Protein AF-A0A7C6HCV7-F1 (afdb_monomer)

Sequence (544 aa):
MNAEKPVILLINGPNLNMLGKRSRAHYGSFTLEQVQSAFKTKADALGVEARFFQSNDEGRIVTAIQDAMGYAQGIVINAGAHTHYSYAILDAIELCGLPVMEVHISNIHRREAFRNISVIQPACVGQIYGLGLDSYLVGLEKLCREHILNKNDASNDKDMTETLRTSGLGELRDQITSVDAELMQIFNRRMDLAEQIAHLKIASRSAVYDAGREAEVSELAMQRAGKEMATRVDSMMKTMMRISRERQYDILMNSDTQWALGRALAKAERNLDFVEKVAYAGTVGSYSEQAASKLFPDKTLMPALSFSAACDMLVRKEAHVAVLPVENTIAGTVDNVYELLQKHHLYIVSATSIAVDHKLAVVPGTQLSDIKKVTSHPQGLSQCSELIIEKGWQALVSENTAFSAREVAESNDRAMAAISSEEAANDNGLEVLPIQICNADGNRTRFIVVCTDLVITPDADRISTLMHLPHRSGALVSALQVFADRGLNLSAISSRPIPHTPGEYAFFLDFMCPSMGTEALLALYQLSSEMPLVKVLGWYVDKP

Mean predicted aligned error: 15.95 Å

Foldseek 3Di:
DPDAAAEEEEEEEAPLQCQCPDDPDFAHNDHPVRLVVVLQVLCVVLRHHYDYYYDHDPVVLLVVLQVCLVGHQEYEYANDPCQLPPVSNLVSLQPSPHAYEYFEQQDQCVDDPSSNDGPNQVSHPYYFYHNRSVRSSVRSVCCCVPGNPPDPPCPVCVVPVVVPVVCDVVNVVVVVVVVVVVVVVVLVVVLVVLQVVLVVCLVVVHALDDPVVLVVVLVVQLVVVDDVCSVVSSVVSVVSSLVSSLSSLLVVVVVCPPPPQVVQLVPAAADDPVFAEEEEEDDPQDPRVVQVCVVCVPHHYHYAPHLLRQLVCQLVVVGAKYKAWAAKPPPGGPVVNVVSCVVSVKAFAEKEKDFDQWWKWAAPPQDPVLAAEEEAAPVLCVQLVVVCVVNVHHYDHDPHQLVRLQVRLVVVRSRYIGGHDPSSRVVSVTDTDPDRRGPDPDIMIMMTMMHNGAYFHQAFWKWKKKFKFFQDPCGVVSLVVLCVVLVWAWDDWDWDDDPPDPRIIIIITMTTGGTPHPSVSSSQSSRCSPGPDMDTRHGYYHDD

Radius of gyration: 35.18 Å; Cα contacts (8 Å, |Δi|>4): 998; chains: 1; bounding box: 81×76×81 Å

Solvent-accessible surface area (backbone atoms only — not comparable to full-atom values): 28870 Å² total; per-residue (Å²): 130,85,78,80,56,56,28,34,37,38,39,35,24,40,69,44,84,48,41,63,76,65,76,85,83,73,58,65,95,50,36,47,68,53,48,51,51,53,43,38,54,52,26,55,75,69,60,32,40,66,46,81,46,75,41,74,48,67,69,61,50,32,49,52,44,52,57,35,59,80,68,38,61,30,35,40,36,27,44,52,71,44,33,46,69,36,60,66,49,23,53,31,43,60,70,37,76,50,58,28,28,36,30,31,47,45,50,45,77,80,49,63,79,74,49,55,45,60,65,34,54,87,55,28,82,42,77,30,60,44,53,40,71,51,12,55,48,53,35,48,51,49,47,36,62,78,73,64,62,77,77,84,75,67,81,83,52,42,77,58,58,53,48,55,65,71,35,44,76,63,50,55,49,51,50,48,52,53,51,48,54,53,48,49,54,54,49,51,56,48,46,57,51,31,48,53,48,32,56,53,26,63,76,68,73,50,77,86,79,51,74,66,62,53,49,54,54,30,52,56,48,22,68,73,55,37,89,88,39,19,71,60,44,34,54,50,43,54,50,54,51,50,56,38,45,51,58,21,42,63,59,45,58,81,70,47,88,76,47,64,67,60,53,51,65,71,68,32,42,56,70,70,85,84,58,54,28,36,22,16,40,41,54,82,49,23,72,35,44,52,49,42,40,74,78,39,73,92,43,50,75,39,73,16,97,33,67,66,49,19,53,48,33,43,78,70,62,74,22,53,33,25,30,44,66,46,35,27,76,82,81,43,70,40,68,70,47,63,55,47,33,63,76,69,57,36,18,35,50,33,30,38,61,43,75,60,60,56,29,46,22,26,44,71,92,54,54,82,86,50,50,48,31,38,27,10,17,66,66,55,46,64,44,23,38,63,54,37,60,75,70,65,39,45,80,42,82,37,94,34,32,30,56,19,23,44,52,37,48,76,64,66,42,50,41,35,29,8,41,16,40,62,62,16,19,51,78,45,67,31,37,71,54,100,56,91,41,54,71,60,84,86,37,33,37,35,32,36,30,33,28,76,60,62,34,43,34,82,76,10,34,34,35,35,34,40,33,41,42,64,74,52,91,61,45,66,59,57,59,52,43,51,35,56,81,57,71,41,50,72,78,46,78,49,79,42,81,43,84,99,40,90,62,38,33,37,34,42,39,31,32,49,48,52,52,89,37,65,60,57,52,50,38,50,52,46,46,52,70,75,36,92,40,60,42,80,36,25,36,14,30,77,44,124

pLDDT: mean 89.01, std 11.81, range [35.75, 98.5]

Nearest PDB structures (foldseek):
  3n76-assembly1_A  TM=9.586E-01  e=1.469E-14  Mycobacterium tuberculosis
  3n8k-assembly2_M  TM=9.330E-01  e=7.735E-15  Mycobacterium tuberculosis
  4kij-assembly1_A  TM=9.552E-01  e=9.502E-14  Mycobacterium tuberculosis
  6hsq-assembly1_D  TM=9.272E-01  e=7.525E-14  Psychromonas ingrahamii 37
  6sme-assembly1_B  TM=9.369E-01  e=2.028E-13  Cutibacterium acnes

Secondary structure (DSSP, 8-state):
-PPPPPEEEEEE-TTGGGTTSS-TTSS-S--HHHHHHHHHHHHHHHT-EEEEEE-S-HHHHHHHHHHHTTT-SEEEEE-GGGGGT-HHHHHHHHHH-S-EEEEESS-GGGS-GGGS--SSGGGSSEEEESSTTHHHHHHHHHHIIIIIS-SS-TTSSHHHHTHHHHS-HHHHHHHHHHHHHHHHHHHHHHHHHHHHHHHHHHHHT--S--HHHHHHHHHHHHHHH-TTTHHHHHHHHHHHHHHHHHHHHHHHHHH-TT-HHHHHHHH-B---TT--EEEEES-TTSHHHHHHHHH-TTSEEEEESSHHHHHHHHHTTS-SEEEEEEEETTTEE-HHHHHHHHHTT-EEEEEEEEE---EEEESTT--GGG--EEEE-HHHHHHTHHHHHHHTPEEEE-S-HHHHHHHHHHHT-TTEEEEE-HHHHHHTTPEEES----SSS--EEEEEEEESS-B--TT--EEEEEEEEESSTTHHHHHHHHHHTTTPEEEEEEEEEPTT-TTEEEEEEEEE--TT-HHHHHHHHHHHHHSSEEEEEEEEEEE-

Structure (mmCIF, N/CA/C/O backbone):
data_AF-A0A7C6HCV7-F1
#
_entry.id   AF-A0A7C6HCV7-F1
#
loop_
_atom_site.group_PDB
_atom_site.id
_atom_site.type_symbol
_atom_site.label_atom_id
_atom_site.label_alt_id
_atom_site.label_comp_id
_atom_site.label_asym_id
_atom_site.label_entity_id
_atom_site.label_seq_id
_atom_site.pdbx_PDB_ins_code
_atom_site.Cartn_x
_atom_site.Cartn_y
_atom_site.Cartn_z
_atom_site.occupancy
_atom_site.B_iso_or_equiv
_atom_site.auth_seq_id
_atom_site.auth_comp_id
_atom_site.auth_asym_id
_atom_site.auth_atom_id
_atom_site.pdbx_PDB_model_num
ATOM 1 N N . MET A 1 1 ? 45.053 48.724 -34.094 1.00 38.91 1 MET A N 1
ATOM 2 C CA . MET A 1 1 ? 44.298 48.772 -32.826 1.00 38.91 1 MET A CA 1
ATOM 3 C C . MET A 1 1 ? 44.446 47.406 -32.182 1.00 38.91 1 MET A C 1
ATOM 5 O O . MET A 1 1 ? 44.062 46.435 -32.819 1.00 38.91 1 MET A O 1
ATOM 9 N N . ASN A 1 2 ? 45.095 47.307 -31.017 1.00 44.66 2 ASN A N 1
ATOM 10 C CA . ASN A 1 2 ? 45.117 46.053 -30.258 1.00 44.66 2 ASN A CA 1
ATOM 11 C C . ASN A 1 2 ? 43.676 45.749 -29.843 1.00 44.66 2 ASN A C 1
ATOM 13 O O . ASN A 1 2 ? 43.051 46.600 -29.217 1.00 44.66 2 ASN A O 1
ATOM 17 N N . ALA A 1 3 ? 43.140 44.592 -30.227 1.00 56.12 3 ALA A N 1
ATOM 18 C CA . ALA A 1 3 ? 41.871 44.130 -29.679 1.00 56.12 3 ALA A CA 1
ATOM 19 C C . ALA A 1 3 ? 42.049 43.949 -28.163 1.00 56.12 3 ALA A C 1
ATOM 21 O O . ALA A 1 3 ? 43.007 43.299 -27.737 1.00 56.12 3 ALA A O 1
ATOM 22 N N . GLU A 1 4 ? 41.185 44.567 -27.357 1.00 74.94 4 GLU A N 1
ATOM 23 C CA . GLU A 1 4 ? 41.188 44.354 -25.908 1.00 74.94 4 GLU A CA 1
ATOM 24 C C . GLU A 1 4 ? 40.905 42.877 -25.613 1.00 74.94 4 GLU A C 1
ATOM 26 O O . GLU A 1 4 ? 40.003 42.272 -26.199 1.00 74.94 4 GLU A O 1
ATOM 31 N N . LYS A 1 5 ? 41.727 42.278 -24.744 1.00 86.44 5 LYS A N 1
ATOM 32 C CA . LYS A 1 5 ? 41.566 40.880 -24.339 1.00 86.44 5 LYS A CA 1
ATOM 33 C C . LYS A 1 5 ? 40.304 40.751 -23.476 1.00 86.44 5 LYS A C 1
ATOM 35 O O . LYS A 1 5 ? 40.124 41.585 -22.590 1.00 86.44 5 LYS A O 1
ATOM 40 N N . PRO A 1 6 ? 39.478 39.705 -23.660 1.00 92.94 6 PRO A N 1
ATOM 41 C CA . PRO A 1 6 ? 38.383 39.426 -22.739 1.00 92.94 6 PRO A CA 1
ATOM 42 C C . PRO A 1 6 ? 38.916 39.244 -21.316 1.00 92.94 6 PRO A C 1
ATOM 44 O O . PRO A 1 6 ? 39.927 38.571 -21.116 1.00 92.94 6 PRO A O 1
ATOM 47 N N . VAL A 1 7 ? 38.247 39.834 -20.337 1.00 96.94 7 VAL A N 1
ATOM 48 C CA . VAL A 1 7 ? 38.601 39.796 -18.922 1.00 96.94 7 VAL A CA 1
ATOM 49 C C . VAL A 1 7 ? 37.817 38.687 -18.223 1.00 96.94 7 VAL A C 1
ATOM 51 O O . VAL A 1 7 ? 36.588 38.652 -18.278 1.00 96.94 7 VAL A O 1
ATOM 54 N N . ILE A 1 8 ? 38.521 37.810 -17.510 1.00 98.00 8 ILE A N 1
ATOM 55 C CA . ILE A 1 8 ? 37.950 36.773 -16.648 1.00 98.00 8 ILE A CA 1
ATOM 56 C C . ILE A 1 8 ? 38.256 37.102 -15.194 1.00 98.00 8 ILE A C 1
ATOM 58 O O . ILE A 1 8 ? 39.418 37.268 -14.809 1.00 98.00 8 ILE A O 1
ATOM 62 N N . LEU A 1 9 ? 37.211 37.172 -14.374 1.00 98.38 9 LEU A N 1
ATOM 63 C CA . LEU A 1 9 ? 37.346 37.395 -12.941 1.00 98.38 9 LEU A CA 1
ATOM 64 C C . LEU A 1 9 ? 37.432 36.056 -12.203 1.00 98.38 9 LEU A C 1
ATOM 66 O O . LEU A 1 9 ? 36.518 35.240 -12.272 1.00 98.38 9 LEU A O 1
ATOM 70 N N . LEU A 1 10 ? 38.506 35.845 -11.447 1.00 98.31 10 LEU A N 1
ATOM 71 C CA . LEU A 1 10 ? 38.625 34.752 -10.491 1.00 98.31 10 LEU A CA 1
ATOM 72 C C . LEU A 1 10 ? 38.247 35.236 -9.086 1.00 98.31 10 LEU A C 1
ATOM 74 O O . LEU A 1 10 ? 38.966 36.043 -8.490 1.00 98.31 10 LEU A O 1
ATOM 78 N N . ILE A 1 11 ? 37.164 34.688 -8.537 1.00 98.38 11 ILE A N 1
ATOM 79 C CA . ILE A 1 11 ? 36.660 34.972 -7.190 1.00 98.38 11 ILE A CA 1
ATOM 80 C C . ILE A 1 11 ? 37.021 33.829 -6.238 1.00 98.38 11 ILE A C 1
ATOM 82 O O . ILE A 1 11 ? 36.700 32.666 -6.481 1.00 98.38 11 ILE A O 1
ATOM 86 N N . ASN A 1 12 ? 37.646 34.170 -5.111 1.00 97.69 12 ASN A N 1
ATOM 87 C CA . ASN A 1 12 ? 37.938 33.246 -4.019 1.00 97.69 12 ASN A CA 1
ATOM 88 C C . ASN A 1 12 ? 37.238 33.694 -2.728 1.00 97.69 12 ASN A C 1
ATOM 90 O O . ASN A 1 12 ? 37.494 34.777 -2.202 1.00 97.69 12 ASN A O 1
ATOM 94 N N . GLY A 1 13 ? 36.365 32.838 -2.211 1.00 95.50 13 GLY A N 1
ATOM 95 C CA . GLY A 1 13 ? 35.609 33.050 -0.989 1.00 95.50 13 GLY A CA 1
ATOM 96 C C . GLY A 1 13 ? 36.402 32.793 0.301 1.00 95.50 13 GLY A C 1
ATOM 97 O O . GLY A 1 13 ? 37.644 32.806 0.307 1.00 95.50 13 GLY A O 1
ATOM 98 N N . PRO A 1 14 ? 35.695 32.549 1.419 1.00 93.06 14 PRO A N 1
ATOM 99 C CA . PRO A 1 14 ? 36.297 32.552 2.737 1.00 93.06 14 PRO A CA 1
ATOM 100 C C . PRO A 1 14 ? 37.389 31.515 2.938 1.00 93.06 14 PRO A C 1
ATOM 102 O O . PRO A 1 14 ? 37.282 30.365 2.509 1.00 93.06 14 PRO A O 1
ATOM 105 N N . ASN A 1 15 ? 38.409 31.918 3.690 1.00 90.69 15 ASN A N 1
ATOM 106 C CA . ASN A 1 15 ? 39.569 31.135 4.106 1.00 90.69 15 ASN A CA 1
ATOM 107 C C . ASN A 1 15 ? 40.501 30.679 2.972 1.00 90.69 15 ASN A C 1
ATOM 109 O O . ASN A 1 15 ? 41.544 30.089 3.259 1.00 90.69 15 ASN A O 1
ATOM 113 N N . LEU A 1 16 ? 40.210 30.989 1.704 1.00 91.19 16 LEU A N 1
ATOM 114 C CA . LEU A 1 16 ? 41.114 30.672 0.592 1.00 91.19 16 LEU A CA 1
ATOM 115 C C . LEU A 1 16 ? 42.378 31.548 0.590 1.00 91.19 16 LEU A C 1
ATOM 117 O O . LEU A 1 16 ? 43.419 31.117 0.107 1.00 91.19 16 LEU A O 1
ATOM 121 N N . ASN A 1 17 ? 42.355 32.721 1.228 1.00 89.75 17 ASN A N 1
ATOM 122 C CA . ASN A 1 17 ? 43.565 33.503 1.523 1.00 89.75 17 ASN A CA 1
ATOM 123 C C . ASN A 1 17 ? 44.520 32.819 2.518 1.00 89.75 17 ASN A C 1
ATOM 125 O O . ASN A 1 17 ? 45.664 33.244 2.666 1.00 89.75 17 ASN A O 1
ATOM 129 N N . MET A 1 18 ? 44.058 31.784 3.224 1.00 88.69 18 MET A N 1
ATOM 130 C CA . MET A 1 18 ? 44.848 31.047 4.214 1.00 88.69 18 MET A CA 1
ATOM 131 C C . MET A 1 18 ? 45.455 29.750 3.655 1.00 88.69 18 MET A C 1
ATOM 133 O O . MET A 1 18 ? 46.061 28.986 4.414 1.00 88.69 18 MET A O 1
ATOM 137 N N . LEU A 1 19 ? 45.323 29.497 2.345 1.00 84.81 19 LEU A N 1
ATOM 138 C CA . LEU A 1 19 ? 45.982 28.378 1.666 1.00 84.81 19 LEU A CA 1
ATOM 139 C C . LEU A 1 19 ? 47.500 28.405 1.928 1.00 84.81 19 LEU A C 1
ATOM 141 O O . LEU A 1 19 ? 48.142 29.453 1.869 1.00 84.81 19 LEU A O 1
ATOM 145 N N . GLY A 1 20 ? 48.066 27.249 2.287 1.00 71.62 20 GLY A N 1
ATOM 146 C CA . GLY A 1 20 ? 49.478 27.100 2.657 1.00 71.62 20 GLY A CA 1
ATOM 147 C C . GLY A 1 20 ? 49.844 27.433 4.116 1.00 71.62 20 GLY A C 1
ATOM 148 O O . GLY A 1 20 ? 50.988 27.199 4.499 1.00 71.62 20 GLY A O 1
ATOM 149 N N . LYS A 1 21 ? 48.915 27.930 4.957 1.00 67.19 21 LYS A N 1
ATOM 150 C CA . LYS A 1 21 ? 49.206 28.369 6.347 1.00 67.19 21 LYS A CA 1
ATOM 151 C C . LYS A 1 21 ? 48.644 27.479 7.480 1.00 67.19 21 LYS A C 1
ATOM 153 O O . LYS A 1 21 ? 48.952 27.741 8.642 1.00 67.19 21 LYS A O 1
ATOM 158 N N . ARG A 1 22 ? 47.852 26.427 7.205 1.00 54.53 22 ARG A N 1
ATOM 159 C CA . ARG A 1 22 ? 47.330 25.448 8.204 1.00 54.53 22 ARG A CA 1
ATOM 160 C C . ARG A 1 22 ? 47.338 23.996 7.672 1.00 54.53 22 ARG A C 1
ATOM 162 O O . ARG A 1 22 ? 47.584 23.785 6.493 1.00 54.53 22 ARG A O 1
ATOM 169 N N . SER A 1 23 ? 47.160 23.013 8.571 1.00 45.78 23 SER A N 1
ATOM 170 C CA . SER A 1 23 ? 47.582 21.598 8.450 1.00 45.78 23 SER A CA 1
ATOM 171 C C . SER A 1 23 ? 47.201 20.836 7.159 1.00 45.78 23 SER A C 1
ATOM 173 O O . SER A 1 23 ? 46.149 21.024 6.553 1.00 45.78 23 SER A O 1
ATOM 175 N N . ARG A 1 24 ? 48.104 19.915 6.787 1.00 52.31 24 ARG A N 1
ATOM 176 C CA . ARG A 1 24 ? 48.305 19.247 5.482 1.00 52.31 24 ARG A CA 1
ATOM 177 C C . ARG A 1 24 ? 47.229 18.241 5.012 1.00 52.31 24 ARG A C 1
ATOM 179 O O . ARG A 1 24 ? 47.491 17.518 4.059 1.00 52.31 24 ARG A O 1
ATOM 186 N N . ALA A 1 25 ? 46.059 18.137 5.647 1.00 53.94 25 ALA A N 1
ATOM 187 C CA . ALA A 1 25 ? 45.162 16.994 5.401 1.00 53.94 25 ALA A CA 1
ATOM 188 C C . ALA A 1 25 ? 44.172 17.153 4.222 1.00 53.94 25 ALA A C 1
ATOM 190 O O . ALA A 1 25 ? 43.810 16.147 3.619 1.00 53.94 25 ALA A O 1
ATOM 191 N N . HIS A 1 26 ? 43.733 18.372 3.867 1.00 51.62 26 HIS A N 1
ATOM 192 C CA . HIS A 1 26 ? 42.618 18.547 2.904 1.00 51.62 26 HIS A CA 1
ATOM 193 C C . HIS A 1 26 ? 42.785 19.644 1.841 1.00 51.62 26 HIS A C 1
ATOM 195 O O . HIS A 1 26 ? 42.076 19.624 0.837 1.00 51.62 26 HIS A O 1
ATOM 201 N N . TYR A 1 27 ? 43.716 20.579 2.023 1.00 54.12 27 TYR A N 1
ATOM 202 C CA . TYR A 1 27 ? 44.013 21.645 1.065 1.00 54.12 27 TYR A CA 1
ATOM 203 C C . TYR A 1 27 ? 45.497 21.519 0.726 1.00 54.12 27 TYR A C 1
ATOM 205 O O . TYR A 1 27 ? 46.313 21.466 1.643 1.00 54.12 27 TYR A O 1
ATOM 213 N N . GLY A 1 28 ? 45.828 21.342 -0.556 1.00 55.41 28 GLY A N 1
ATOM 214 C CA . GLY A 1 28 ? 47.173 20.981 -1.023 1.00 55.41 28 GLY A CA 1
ATOM 215 C C . GLY A 1 28 ? 48.295 21.925 -0.563 1.00 55.41 28 GLY A C 1
ATOM 216 O O . GLY A 1 28 ? 48.071 22.943 0.083 1.00 55.41 28 GLY A O 1
ATOM 217 N N . SER A 1 29 ? 49.540 21.605 -0.918 1.00 67.88 29 SER A N 1
ATOM 218 C CA . SER A 1 29 ? 50.745 22.332 -0.481 1.00 67.88 29 SER A CA 1
ATOM 219 C C . SER A 1 29 ? 50.942 23.716 -1.117 1.00 67.88 29 SER A C 1
ATOM 221 O O . SER A 1 29 ? 52.057 24.232 -1.078 1.00 67.88 29 SER A O 1
ATOM 223 N N . PHE A 1 30 ? 49.908 24.291 -1.735 1.00 79.31 30 PHE A N 1
ATOM 224 C CA . PHE A 1 30 ? 50.006 25.515 -2.523 1.00 79.31 30 PHE A CA 1
ATOM 225 C C . PHE A 1 30 ? 49.313 26.713 -1.861 1.00 79.31 30 PHE A C 1
ATOM 227 O O . PHE A 1 30 ? 48.366 26.548 -1.091 1.00 79.31 30 PHE A O 1
ATOM 234 N N . THR A 1 31 ? 49.794 27.921 -2.154 1.00 88.75 31 THR A N 1
ATOM 235 C CA . THR A 1 31 ? 49.240 29.189 -1.651 1.00 88.75 31 THR A CA 1
ATOM 236 C C . THR A 1 31 ? 48.261 29.815 -2.645 1.00 88.75 31 THR A C 1
ATOM 238 O O . THR A 1 31 ? 48.206 29.428 -3.816 1.00 88.75 31 THR A O 1
ATOM 241 N N . LEU A 1 32 ? 47.486 30.810 -2.201 1.00 91.12 32 LEU A N 1
ATOM 242 C CA . LEU A 1 32 ? 46.588 31.549 -3.092 1.00 91.12 32 LEU A CA 1
ATOM 243 C C . LEU A 1 32 ? 47.365 32.278 -4.199 1.00 91.12 32 LEU A C 1
ATOM 245 O O . LEU A 1 32 ? 46.918 32.312 -5.342 1.00 91.12 32 LEU A O 1
ATOM 249 N N . GLU A 1 33 ? 48.552 32.797 -3.890 1.00 91.69 33 GLU A N 1
ATOM 250 C CA . GLU A 1 33 ? 49.430 33.448 -4.866 1.00 91.69 33 GLU A CA 1
ATOM 251 C C . GLU A 1 33 ? 49.876 32.467 -5.959 1.00 91.69 33 GLU A C 1
ATOM 253 O O . GLU A 1 33 ? 49.948 32.836 -7.131 1.00 91.69 33 GLU A O 1
ATOM 258 N N . GLN A 1 34 ? 50.115 31.197 -5.609 1.00 90.00 34 GLN A N 1
ATOM 259 C CA . GLN A 1 34 ? 50.435 30.155 -6.589 1.00 90.00 34 GLN A CA 1
ATOM 260 C C . GLN A 1 34 ? 49.234 29.814 -7.478 1.00 90.00 34 GLN A C 1
ATOM 262 O O . GLN A 1 34 ? 49.411 29.649 -8.685 1.00 90.00 34 GLN A O 1
ATOM 267 N N . VAL A 1 35 ? 48.014 29.781 -6.925 1.00 93.25 35 VAL A N 1
ATOM 268 C CA . VAL A 1 35 ? 46.782 29.637 -7.725 1.00 93.25 35 VAL A CA 1
ATOM 269 C C . VAL A 1 35 ? 46.643 30.804 -8.700 1.00 93.25 35 VAL A C 1
ATOM 271 O O . VAL A 1 35 ? 46.456 30.578 -9.891 1.00 93.25 35 VAL A O 1
ATOM 274 N N . GLN A 1 36 ? 46.784 32.045 -8.228 1.00 95.44 36 GLN A N 1
ATOM 275 C CA . GLN A 1 36 ? 46.671 33.241 -9.068 1.00 95.44 36 GLN A CA 1
ATOM 276 C C . GLN A 1 36 ? 47.752 33.284 -10.156 1.00 95.44 36 GLN A C 1
ATOM 278 O O . GLN A 1 36 ? 47.457 33.618 -11.301 1.00 95.44 36 GLN A O 1
ATOM 283 N N . SER A 1 37 ? 48.990 32.897 -9.835 1.00 93.88 37 SER A N 1
ATOM 284 C CA . SER A 1 37 ? 50.092 32.829 -10.800 1.00 93.88 37 SER A CA 1
ATOM 285 C C . SER A 1 37 ? 49.846 31.779 -11.890 1.00 93.88 37 SER A C 1
ATOM 287 O O . SER A 1 37 ? 49.995 32.078 -13.079 1.00 93.88 37 SER A O 1
ATOM 289 N N . ALA A 1 38 ? 49.404 30.575 -11.513 1.00 93.06 38 ALA A N 1
ATOM 290 C CA . ALA A 1 38 ? 49.077 29.518 -12.466 1.00 93.06 38 ALA A CA 1
ATOM 291 C C . ALA A 1 38 ? 47.857 29.884 -13.328 1.00 93.06 38 AL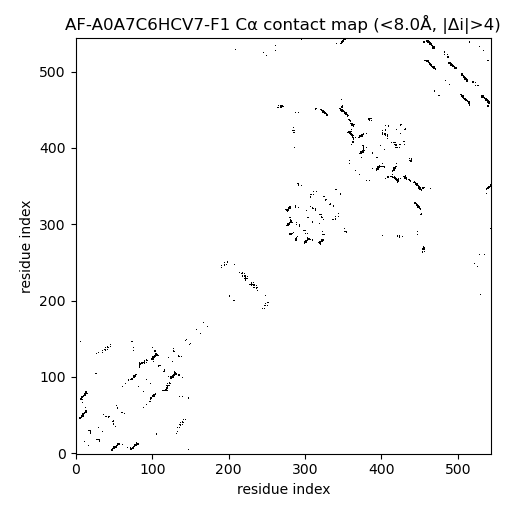A A C 1
ATOM 293 O O . ALA A 1 38 ? 47.886 29.715 -14.548 1.00 93.06 38 ALA A O 1
ATOM 294 N N . PHE A 1 39 ? 46.818 30.457 -12.714 1.00 96.81 39 PHE A N 1
ATOM 295 C CA . PHE A 1 39 ? 45.625 30.935 -13.410 1.00 96.81 39 PHE A CA 1
ATOM 296 C C . PHE A 1 39 ? 45.967 32.037 -14.412 1.00 96.81 39 PHE A C 1
ATOM 298 O O . PHE A 1 39 ? 45.533 31.971 -15.557 1.00 96.81 39 PHE A O 1
ATOM 305 N N . LYS A 1 40 ? 46.804 33.008 -14.021 1.00 96.00 40 LYS A N 1
ATOM 306 C CA . LYS A 1 40 ? 47.288 34.064 -14.918 1.00 96.00 40 LYS A CA 1
ATOM 307 C C . LYS A 1 40 ? 48.066 33.488 -16.099 1.00 96.00 40 LYS A C 1
ATOM 309 O O . LYS A 1 40 ? 47.790 33.847 -17.234 1.00 96.00 40 LYS A O 1
ATOM 314 N N . THR A 1 41 ? 48.978 32.551 -15.843 1.00 93.25 41 THR A N 1
ATOM 315 C CA . THR A 1 41 ? 49.766 31.891 -16.898 1.00 93.25 41 THR A CA 1
ATOM 316 C C . THR A 1 41 ? 48.859 31.180 -17.906 1.00 93.25 41 THR A C 1
ATOM 318 O O . THR A 1 41 ? 49.059 31.288 -19.115 1.00 93.25 41 THR A O 1
ATOM 321 N N . LYS A 1 42 ? 47.824 30.481 -17.422 1.00 93.81 42 LYS A N 1
ATOM 322 C CA . LYS A 1 42 ? 46.838 29.813 -18.279 1.00 93.81 42 LYS A CA 1
ATOM 323 C C . LYS A 1 42 ? 45.949 30.814 -19.027 1.00 93.81 42 LYS A C 1
ATOM 325 O O . LYS A 1 42 ? 45.690 30.602 -20.205 1.00 93.81 42 LYS A O 1
ATOM 330 N N . ALA A 1 43 ? 45.527 31.901 -18.383 1.00 94.06 43 ALA A N 1
ATOM 331 C CA . ALA A 1 43 ? 44.767 32.988 -19.001 1.00 94.06 43 ALA A CA 1
ATOM 332 C C . ALA A 1 43 ? 45.550 33.653 -20.143 1.00 94.06 43 ALA A C 1
ATOM 334 O O . ALA A 1 43 ? 45.027 33.788 -21.248 1.00 94.06 43 ALA A O 1
ATOM 335 N N . ASP A 1 44 ? 46.830 33.960 -19.912 1.00 92.25 44 ASP A N 1
ATOM 336 C CA . ASP A 1 44 ? 47.725 34.525 -20.922 1.00 92.25 44 ASP A CA 1
ATOM 337 C C . ASP A 1 44 ? 47.893 33.576 -22.117 1.00 92.25 44 ASP A C 1
ATOM 339 O O . ASP A 1 44 ? 47.811 34.021 -23.263 1.00 92.25 44 ASP A O 1
ATOM 343 N N . ALA A 1 45 ? 48.047 32.270 -21.863 1.00 90.25 45 ALA A N 1
ATOM 344 C CA . ALA A 1 45 ? 48.116 31.244 -22.907 1.00 90.25 45 ALA A CA 1
ATOM 345 C C . ALA A 1 45 ? 46.807 31.101 -23.708 1.00 90.25 45 ALA A C 1
ATOM 347 O O . ALA A 1 45 ? 46.846 30.735 -24.879 1.00 90.25 45 ALA A O 1
ATOM 348 N N . LEU A 1 46 ? 45.659 31.398 -23.091 1.00 90.38 46 LEU A N 1
ATOM 349 C CA . LEU A 1 46 ? 44.341 31.408 -23.735 1.00 90.38 46 LEU A CA 1
ATOM 350 C C . LEU A 1 46 ? 44.004 32.764 -24.384 1.00 90.38 46 LEU A C 1
ATOM 352 O O . LEU A 1 46 ? 42.971 32.889 -25.027 1.00 90.38 46 LEU A O 1
ATOM 356 N N . GLY A 1 47 ? 44.849 33.787 -24.239 1.00 91.75 47 GLY A N 1
ATOM 357 C CA . GLY A 1 47 ? 44.605 35.109 -24.821 1.00 91.75 47 GLY A CA 1
ATOM 358 C C . GLY A 1 47 ? 43.580 35.973 -24.073 1.00 91.75 47 GLY A C 1
ATOM 359 O O . GLY A 1 47 ? 43.099 36.949 -24.643 1.00 91.75 47 GLY A O 1
ATOM 360 N N . VAL A 1 48 ? 43.281 35.666 -22.807 1.00 93.81 48 VAL A N 1
ATOM 361 C CA . VAL A 1 48 ? 42.371 36.441 -21.938 1.00 93.81 48 VAL A CA 1
ATOM 362 C C . VAL A 1 48 ? 43.134 37.151 -20.813 1.00 93.81 48 VAL A C 1
ATOM 364 O O . VAL A 1 48 ? 44.226 36.736 -20.430 1.00 93.81 48 VAL A O 1
ATOM 367 N N . GLU A 1 49 ? 42.583 38.239 -20.277 1.00 96.50 49 GLU A N 1
ATOM 368 C CA . GLU A 1 49 ? 43.099 38.921 -19.084 1.00 96.50 49 GLU A CA 1
ATOM 369 C C . GLU A 1 49 ? 42.486 38.295 -17.823 1.00 96.50 49 GLU A C 1
ATOM 371 O O . GLU A 1 49 ? 41.272 38.152 -17.728 1.00 96.50 49 GLU A O 1
ATOM 376 N N . ALA A 1 50 ? 43.304 37.949 -16.827 1.00 96.56 50 ALA A N 1
ATOM 377 C CA . ALA A 1 50 ? 42.812 37.487 -15.529 1.00 96.56 50 ALA A CA 1
ATOM 378 C C . ALA A 1 50 ? 42.794 38.622 -14.498 1.00 96.56 50 ALA A C 1
ATOM 380 O O . ALA A 1 50 ? 43.818 39.270 -14.262 1.00 96.56 50 ALA A O 1
ATOM 381 N N . ARG A 1 51 ? 41.658 38.796 -13.816 1.00 97.62 51 ARG A N 1
ATOM 382 C CA . ARG A 1 51 ? 41.529 39.622 -12.608 1.00 97.62 51 ARG A CA 1
ATOM 383 C C . ARG A 1 51 ? 41.210 38.753 -11.406 1.00 97.62 51 ARG A C 1
ATOM 385 O O . ARG A 1 51 ? 40.592 37.703 -11.537 1.00 97.62 51 ARG A O 1
ATOM 392 N N . PHE A 1 52 ? 41.634 39.192 -10.228 1.00 97.94 52 PHE A N 1
ATOM 393 C CA . PHE A 1 52 ? 41.543 38.397 -9.010 1.00 97.94 52 PHE A CA 1
ATOM 394 C C . PHE A 1 52 ? 40.797 39.154 -7.925 1.00 97.94 52 PHE A C 1
ATOM 396 O O . PHE A 1 52 ? 41.112 40.307 -7.639 1.00 97.94 52 PHE A O 1
ATOM 403 N N . PHE A 1 53 ? 39.861 38.470 -7.280 1.00 98.00 53 PHE A N 1
ATOM 404 C CA . PHE A 1 53 ? 39.159 38.961 -6.109 1.00 98.00 53 PHE A CA 1
ATOM 405 C C . PHE A 1 53 ? 39.161 37.894 -5.015 1.00 98.00 53 PHE A C 1
ATOM 407 O O . PHE A 1 53 ? 38.937 36.710 -5.276 1.00 98.00 53 PHE A O 1
ATOM 414 N N . GLN A 1 54 ? 39.428 38.306 -3.777 1.00 97.31 54 GLN A N 1
ATOM 415 C CA . GLN A 1 54 ? 39.329 37.442 -2.607 1.00 97.31 54 GLN A CA 1
ATOM 416 C C . GLN A 1 54 ? 38.636 38.189 -1.473 1.00 97.31 54 GLN A C 1
ATOM 418 O O . GLN A 1 54 ? 38.977 39.336 -1.186 1.00 97.31 54 GLN A O 1
ATOM 423 N N . SER A 1 55 ? 37.680 37.530 -0.821 1.00 96.38 55 SER A N 1
ATOM 424 C CA . SER A 1 55 ? 37.020 38.054 0.371 1.00 96.38 55 SER A CA 1
ATOM 425 C C . SER A 1 55 ? 36.572 36.925 1.297 1.00 96.38 55 SER A C 1
ATOM 427 O O . SER A 1 55 ? 36.213 35.837 0.850 1.00 96.38 55 SER A O 1
ATOM 429 N N . ASN A 1 56 ? 36.579 37.203 2.602 1.00 95.31 56 ASN A N 1
ATOM 430 C CA . ASN A 1 56 ? 35.939 36.358 3.616 1.00 95.31 56 ASN A CA 1
ATOM 431 C C . ASN A 1 56 ? 34.502 36.799 3.940 1.00 95.31 56 ASN A C 1
ATOM 433 O O . ASN A 1 56 ? 33.823 36.120 4.699 1.00 95.31 56 ASN A O 1
ATOM 437 N N . ASP A 1 57 ? 34.078 37.938 3.396 1.00 95.75 57 ASP A N 1
ATOM 438 C CA . ASP A 1 57 ? 32.760 38.541 3.577 1.00 95.75 57 ASP A CA 1
ATOM 439 C C . ASP A 1 57 ? 31.881 38.240 2.355 1.00 95.75 57 ASP A C 1
ATOM 441 O O . ASP A 1 57 ? 32.268 38.563 1.225 1.00 95.75 57 ASP A O 1
ATOM 445 N N . GLU A 1 58 ? 30.723 37.628 2.608 1.00 96.25 58 GLU A N 1
ATOM 446 C CA . GLU A 1 58 ? 29.701 37.247 1.629 1.00 96.25 58 GLU A CA 1
ATOM 447 C C . GLU A 1 58 ? 29.180 38.441 0.827 1.00 96.25 58 GLU A C 1
ATOM 449 O O . GLU A 1 58 ? 29.134 38.380 -0.402 1.00 96.25 58 GLU A O 1
ATOM 454 N N . GLY A 1 59 ? 28.864 39.556 1.494 1.00 95.31 59 GLY A N 1
ATOM 455 C CA . GLY A 1 59 ? 28.319 40.743 0.837 1.00 95.31 59 GLY A CA 1
ATOM 456 C C . GLY A 1 59 ? 29.306 41.321 -0.172 1.00 95.31 59 GLY A C 1
ATOM 457 O O . GLY A 1 59 ? 28.926 41.708 -1.272 1.00 95.31 59 GLY A O 1
ATOM 458 N N . ARG A 1 60 ? 30.606 41.277 0.141 1.00 97.12 60 ARG A N 1
ATOM 459 C CA . ARG A 1 60 ? 31.650 41.719 -0.797 1.00 97.12 60 ARG A CA 1
ATOM 460 C C . ARG A 1 60 ? 31.810 40.781 -1.994 1.00 97.12 60 ARG A C 1
ATOM 462 O O . ARG A 1 60 ? 32.224 41.246 -3.050 1.00 97.12 60 ARG A O 1
ATOM 469 N N . ILE A 1 61 ? 31.514 39.487 -1.845 1.00 98.00 61 ILE A N 1
ATOM 470 C CA . ILE A 1 61 ? 31.503 38.537 -2.969 1.00 98.00 61 ILE A CA 1
ATOM 471 C C . ILE A 1 61 ? 30.310 38.830 -3.883 1.00 98.00 61 ILE A C 1
ATOM 473 O O . ILE A 1 61 ? 30.493 38.898 -5.095 1.00 98.00 61 ILE A O 1
ATOM 477 N N . VAL A 1 62 ? 29.130 39.084 -3.310 1.00 97.88 62 VAL A N 1
ATOM 478 C CA . VAL A 1 62 ? 27.937 39.517 -4.056 1.00 97.88 62 VAL A CA 1
ATOM 479 C C . VAL A 1 62 ? 28.219 40.803 -4.837 1.00 97.88 62 VAL A C 1
ATOM 481 O O . VAL A 1 62 ? 28.011 40.838 -6.048 1.00 97.88 62 VAL A O 1
ATOM 484 N N . THR A 1 63 ? 28.775 41.828 -4.184 1.00 97.44 63 THR A N 1
ATOM 485 C CA . THR A 1 63 ? 29.155 43.080 -4.857 1.00 97.44 63 THR A CA 1
ATOM 486 C C . THR A 1 63 ? 30.183 42.841 -5.962 1.00 97.44 63 THR A C 1
ATOM 488 O O . THR A 1 63 ? 30.035 43.382 -7.049 1.00 97.44 63 THR A O 1
ATOM 491 N N . ALA A 1 64 ? 31.185 41.981 -5.746 1.00 97.62 64 ALA A N 1
ATOM 492 C CA . ALA A 1 64 ? 32.183 41.681 -6.774 1.00 97.62 64 ALA A CA 1
ATOM 493 C C . ALA A 1 64 ? 31.586 41.000 -8.018 1.00 97.62 64 ALA A C 1
ATOM 495 O O . ALA A 1 64 ? 32.057 41.257 -9.125 1.00 97.62 64 ALA A O 1
ATOM 496 N N . ILE A 1 65 ? 30.562 40.155 -7.852 1.00 97.81 65 ILE A N 1
ATOM 497 C CA . ILE A 1 65 ? 29.831 39.531 -8.966 1.00 97.81 65 ILE A CA 1
ATOM 498 C C . ILE A 1 65 ? 29.024 40.585 -9.737 1.00 97.81 65 ILE A C 1
ATOM 500 O O . ILE A 1 65 ? 29.057 40.604 -10.965 1.00 97.81 65 ILE A O 1
ATOM 504 N N . GLN A 1 66 ? 28.352 41.497 -9.033 1.00 95.50 66 GLN A N 1
ATOM 505 C CA . GLN A 1 66 ? 27.586 42.585 -9.651 1.00 95.50 66 GLN A CA 1
ATOM 506 C C . GLN A 1 66 ? 28.493 43.579 -10.390 1.00 95.50 66 GLN A C 1
ATOM 508 O O . GLN A 1 66 ? 28.235 43.921 -11.541 1.00 95.50 66 GLN A O 1
ATOM 513 N N . ASP A 1 67 ? 29.606 43.985 -9.775 1.00 95.88 67 ASP A N 1
ATOM 514 C CA . ASP A 1 67 ? 30.582 44.890 -10.387 1.00 95.88 67 ASP A CA 1
ATOM 515 C C . ASP A 1 67 ? 31.218 44.276 -11.644 1.00 95.88 67 ASP A C 1
ATOM 517 O O . ASP A 1 67 ? 31.541 44.992 -12.597 1.00 95.88 67 ASP A O 1
ATOM 521 N N . ALA A 1 68 ? 31.386 42.946 -11.674 1.00 96.44 68 ALA A N 1
ATOM 522 C CA . ALA A 1 68 ? 31.955 42.227 -12.811 1.00 96.44 68 ALA A CA 1
ATOM 523 C C . ALA A 1 68 ? 31.159 42.439 -14.106 1.00 96.44 68 ALA A C 1
ATOM 525 O O . ALA A 1 68 ? 31.762 42.438 -15.177 1.00 96.44 68 ALA A O 1
ATOM 526 N N . MET A 1 69 ? 29.851 42.708 -14.026 1.00 92.31 69 MET A N 1
ATOM 527 C CA . MET A 1 69 ? 29.007 43.009 -15.191 1.00 92.31 69 MET A CA 1
ATOM 528 C C . MET A 1 69 ? 29.527 44.199 -16.010 1.00 92.31 69 MET A C 1
ATOM 530 O O . MET A 1 69 ? 29.303 44.271 -17.216 1.00 92.31 69 MET A O 1
ATOM 534 N N . GLY A 1 70 ? 30.226 45.137 -15.363 1.00 89.31 70 GLY A N 1
ATOM 535 C CA . GLY A 1 70 ? 30.751 46.334 -16.013 1.00 89.31 70 GLY A CA 1
ATOM 536 C C . GLY A 1 70 ? 32.072 46.136 -16.759 1.00 89.31 70 GLY A C 1
ATOM 537 O O . GLY A 1 70 ? 32.473 47.036 -17.495 1.00 89.31 70 GLY A O 1
ATOM 538 N N . TYR A 1 71 ? 32.781 45.015 -16.565 1.00 93.19 71 TYR A N 1
ATOM 539 C CA . TYR A 1 71 ? 34.132 44.854 -17.126 1.00 93.19 71 TYR A CA 1
ATOM 540 C C . TYR A 1 71 ? 34.552 43.427 -17.498 1.00 93.19 71 TYR A C 1
ATOM 542 O O . TYR A 1 71 ? 35.455 43.274 -18.318 1.00 93.19 71 TYR A O 1
ATOM 550 N N . ALA A 1 72 ? 33.963 42.390 -16.905 1.00 95.19 72 ALA A N 1
ATOM 551 C CA . ALA A 1 72 ? 34.323 40.999 -17.154 1.00 95.19 72 ALA A CA 1
ATOM 552 C C . ALA A 1 72 ? 33.415 40.366 -18.214 1.00 95.19 72 ALA A C 1
ATOM 554 O O . ALA A 1 72 ? 32.279 40.781 -18.425 1.00 95.19 72 ALA A O 1
ATOM 555 N N . GLN A 1 73 ? 33.926 39.333 -18.879 1.00 95.62 73 GLN A N 1
ATOM 556 C CA . GLN A 1 73 ? 33.173 38.514 -19.829 1.00 95.62 73 GLN A CA 1
ATOM 557 C C . GLN A 1 73 ? 32.843 37.130 -19.258 1.00 95.62 73 GLN A C 1
ATOM 559 O O . GLN A 1 73 ? 32.015 36.427 -19.824 1.00 95.62 73 GLN A O 1
ATOM 564 N N . GLY A 1 74 ? 33.445 36.747 -18.128 1.00 96.88 74 GLY A N 1
ATOM 565 C CA . GLY A 1 74 ? 33.131 35.516 -17.407 1.00 96.88 74 GLY A CA 1
ATOM 566 C C . GLY A 1 74 ? 33.746 35.488 -16.011 1.00 96.88 74 GLY A C 1
ATOM 567 O O . GLY A 1 74 ? 34.669 36.252 -15.706 1.00 96.88 74 GLY A O 1
ATOM 568 N N . ILE A 1 75 ? 33.233 34.595 -15.164 1.00 98.50 75 ILE A N 1
ATOM 569 C CA . ILE A 1 75 ? 33.673 34.445 -13.773 1.00 98.50 75 ILE A CA 1
ATOM 570 C C . ILE A 1 75 ? 34.067 32.991 -13.510 1.00 98.50 75 ILE A C 1
ATOM 572 O O . ILE A 1 75 ? 33.330 32.066 -13.831 1.00 98.50 75 ILE A O 1
ATOM 576 N N . VAL A 1 76 ? 35.215 32.780 -12.873 1.00 98.50 76 VAL A N 1
ATOM 577 C CA . VAL A 1 76 ? 35.540 31.514 -12.206 1.00 98.50 76 VAL A CA 1
ATOM 578 C C . VAL A 1 76 ? 35.411 31.749 -10.706 1.00 98.50 76 VAL A C 1
ATOM 580 O O . VAL A 1 76 ? 36.032 32.671 -10.180 1.00 98.50 76 VAL A O 1
ATOM 583 N N . ILE A 1 77 ? 34.619 30.944 -10.001 1.00 98.31 77 ILE A N 1
ATOM 584 C CA . ILE A 1 77 ? 34.346 31.152 -8.576 1.00 98.31 77 ILE A CA 1
ATOM 585 C C . ILE A 1 77 ? 34.616 29.900 -7.746 1.00 98.31 77 ILE A C 1
ATOM 587 O O . ILE A 1 77 ? 34.086 28.826 -8.004 1.00 98.31 77 ILE A O 1
ATOM 591 N N . ASN A 1 78 ? 35.409 30.063 -6.688 1.00 97.44 78 ASN A N 1
ATOM 592 C CA . ASN A 1 78 ? 35.439 29.143 -5.558 1.00 97.44 78 ASN A CA 1
ATOM 593 C C . ASN A 1 78 ? 34.894 29.883 -4.335 1.00 97.44 78 ASN A C 1
ATOM 595 O O . ASN A 1 78 ? 35.628 30.626 -3.686 1.00 97.44 78 ASN A O 1
ATOM 599 N N . ALA A 1 79 ? 33.614 29.693 -4.008 1.00 96.00 79 ALA A N 1
ATOM 600 C CA . ALA A 1 79 ? 32.961 30.397 -2.902 1.00 96.00 79 ALA A CA 1
ATOM 601 C C . ALA A 1 79 ? 33.316 29.824 -1.511 1.00 96.00 79 ALA A C 1
ATOM 603 O O . ALA A 1 79 ? 32.805 30.288 -0.490 1.00 96.00 79 ALA A O 1
ATOM 604 N N . GLY A 1 80 ? 34.203 28.824 -1.428 1.00 92.06 80 GLY A N 1
ATOM 605 C CA . GLY A 1 80 ? 34.603 28.211 -0.165 1.00 92.06 80 GLY A CA 1
ATOM 606 C C . GLY A 1 80 ? 33.403 27.611 0.572 1.00 92.06 80 GLY A C 1
ATOM 607 O O . GLY A 1 80 ? 32.625 26.854 -0.004 1.00 92.06 80 GLY A O 1
ATOM 608 N N . ALA A 1 81 ? 33.239 27.942 1.856 1.00 89.94 81 ALA A N 1
ATOM 609 C CA . ALA A 1 81 ? 32.096 27.464 2.637 1.00 89.94 81 ALA A CA 1
ATOM 610 C C . ALA A 1 81 ? 30.745 28.008 2.135 1.00 89.94 81 ALA A C 1
ATOM 612 O O . ALA A 1 81 ? 29.749 27.303 2.261 1.00 89.94 81 ALA A O 1
ATOM 613 N N . HIS A 1 82 ? 30.706 29.205 1.536 1.00 95.06 82 HIS A N 1
ATOM 614 C CA . HIS A 1 82 ? 29.453 29.814 1.075 1.00 95.06 82 HIS A CA 1
ATOM 615 C C . HIS A 1 82 ? 28.785 29.047 -0.065 1.00 95.06 82 HIS A C 1
ATOM 617 O O . HIS A 1 82 ? 27.569 29.117 -0.193 1.00 95.06 82 HIS A O 1
ATOM 623 N N . THR A 1 83 ? 29.543 28.236 -0.803 1.00 94.25 83 THR A N 1
ATOM 624 C CA . THR A 1 83 ? 29.027 27.272 -1.787 1.00 94.25 83 THR A CA 1
ATOM 625 C C . THR A 1 83 ? 27.838 26.464 -1.269 1.00 94.25 83 THR A C 1
ATOM 627 O O . THR A 1 83 ? 26.945 26.129 -2.033 1.00 94.25 83 THR A O 1
ATOM 630 N N . HIS A 1 84 ? 27.822 26.139 0.025 1.00 92.75 84 HIS A N 1
ATOM 631 C CA . HIS A 1 84 ? 26.825 25.245 0.616 1.00 92.75 84 HIS A CA 1
ATOM 632 C C . HIS A 1 84 ? 25.670 25.979 1.309 1.00 92.75 84 HIS A C 1
ATOM 634 O O . HIS A 1 84 ? 24.737 25.329 1.769 1.00 92.75 84 HIS A O 1
ATOM 640 N N . TYR A 1 85 ? 25.739 27.309 1.434 1.00 91.12 85 TYR A N 1
ATOM 641 C CA . TYR A 1 85 ? 24.846 28.058 2.328 1.00 91.12 85 TYR A CA 1
ATOM 642 C C . TYR A 1 85 ? 24.357 29.404 1.788 1.00 91.12 85 TYR A C 1
ATOM 644 O O . TYR A 1 85 ? 23.343 29.905 2.264 1.00 91.12 85 TYR A O 1
ATOM 652 N N . SER A 1 86 ? 25.067 30.018 0.841 1.00 94.50 86 SER A N 1
ATOM 653 C CA . SER A 1 86 ? 24.783 31.385 0.404 1.00 94.50 86 SER A CA 1
ATOM 654 C C . SER A 1 86 ? 23.873 31.400 -0.818 1.00 94.50 86 SER A C 1
ATOM 656 O O . SER A 1 86 ? 24.331 31.354 -1.960 1.00 94.50 86 SER A O 1
ATOM 658 N N . TYR A 1 87 ? 22.571 31.516 -0.563 1.00 95.12 87 TYR A N 1
ATOM 659 C CA . TYR A 1 87 ? 21.595 31.840 -1.605 1.00 95.12 87 TYR A CA 1
ATOM 660 C C . TYR A 1 87 ? 21.765 33.280 -2.118 1.00 95.12 87 TYR A C 1
ATOM 662 O O . TYR A 1 87 ? 21.466 33.555 -3.269 1.00 95.12 87 TYR A O 1
ATOM 670 N N . ALA A 1 88 ? 22.357 34.184 -1.327 1.00 95.50 88 ALA A N 1
ATOM 671 C CA . ALA A 1 88 ? 22.668 35.533 -1.799 1.00 95.50 88 ALA A CA 1
ATOM 672 C C . ALA A 1 88 ? 23.706 35.535 -2.940 1.00 95.50 88 ALA A C 1
ATOM 674 O O . ALA A 1 88 ? 23.601 36.332 -3.869 1.00 95.50 88 ALA A O 1
ATOM 675 N N . ILE A 1 89 ? 24.702 34.638 -2.898 1.00 97.44 89 ILE A N 1
ATOM 676 C CA . ILE A 1 89 ? 25.649 34.457 -4.009 1.00 97.44 89 ILE A CA 1
ATOM 677 C C . ILE A 1 89 ? 24.970 33.773 -5.201 1.00 97.44 89 ILE A C 1
ATOM 679 O O . ILE A 1 89 ? 25.269 34.152 -6.329 1.00 97.44 89 ILE A O 1
ATOM 683 N N . LEU A 1 90 ? 24.063 32.812 -4.974 1.00 96.50 90 LEU A N 1
ATOM 684 C CA . LEU A 1 90 ? 23.260 32.209 -6.047 1.00 96.50 90 LEU A CA 1
ATOM 685 C C . LEU A 1 90 ? 22.503 33.295 -6.825 1.00 96.50 90 LEU A C 1
ATOM 687 O O . LEU A 1 90 ? 22.723 33.437 -8.026 1.00 96.50 90 LEU A O 1
ATOM 691 N N . ASP A 1 91 ? 21.712 34.113 -6.128 1.00 94.06 91 ASP A N 1
ATOM 692 C CA . ASP A 1 91 ? 20.919 35.185 -6.738 1.00 94.06 91 ASP A CA 1
ATOM 693 C C . ASP A 1 91 ? 21.815 36.189 -7.482 1.00 94.06 91 ASP A C 1
ATOM 695 O O . ASP A 1 91 ? 21.494 36.645 -8.579 1.00 94.06 91 ASP A O 1
ATOM 699 N N . ALA A 1 92 ? 22.985 36.517 -6.922 1.00 95.56 92 ALA A N 1
ATOM 700 C CA . ALA A 1 92 ? 23.945 37.401 -7.577 1.00 95.56 92 ALA A CA 1
ATOM 701 C C . ALA A 1 92 ? 24.483 36.817 -8.895 1.00 95.56 92 ALA A C 1
ATOM 703 O O . ALA A 1 92 ? 24.665 37.564 -9.857 1.00 95.56 92 ALA A O 1
ATOM 704 N N . ILE A 1 93 ? 24.732 35.503 -8.948 1.00 96.75 93 ILE A N 1
ATOM 705 C CA . ILE A 1 93 ? 25.171 34.810 -10.166 1.00 96.75 93 ILE A CA 1
ATOM 706 C C . ILE A 1 93 ? 24.043 34.806 -11.204 1.00 96.75 93 ILE A C 1
ATOM 708 O O . ILE A 1 93 ? 24.287 35.164 -12.355 1.00 96.75 93 ILE A O 1
ATOM 712 N N . GLU A 1 94 ? 22.810 34.478 -10.811 1.00 92.50 94 GLU A N 1
ATOM 713 C CA . GLU A 1 94 ? 21.660 34.478 -11.728 1.00 92.50 94 GLU A CA 1
ATOM 714 C C . GLU A 1 94 ? 21.401 35.862 -12.339 1.00 92.50 94 GLU A C 1
ATOM 716 O O . GLU A 1 94 ? 21.116 35.982 -13.532 1.00 92.50 94 GLU A O 1
ATOM 721 N N . LEU A 1 95 ? 21.560 36.924 -11.543 1.00 90.31 95 LEU A N 1
ATOM 722 C CA . LEU A 1 95 ? 21.317 38.298 -11.979 1.00 90.31 95 LEU A CA 1
ATOM 723 C C . LEU A 1 95 ? 22.450 38.891 -12.828 1.00 90.31 95 LEU A C 1
ATOM 725 O O . LEU A 1 95 ? 22.202 39.833 -13.583 1.00 90.31 95 LEU A O 1
ATOM 729 N N . CYS A 1 96 ? 23.685 38.384 -12.725 1.00 89.31 96 CYS A N 1
ATOM 730 C CA . CYS A 1 96 ? 24.824 39.014 -13.403 1.00 89.31 96 CYS A CA 1
ATOM 731 C C . CYS A 1 96 ? 24.872 38.752 -14.917 1.00 89.31 96 CYS A C 1
ATOM 733 O O . CYS A 1 96 ? 25.527 39.498 -15.643 1.00 89.31 96 CYS A O 1
ATOM 735 N N . GLY A 1 97 ? 24.195 37.707 -15.411 1.00 86.44 97 GLY A N 1
ATOM 736 C CA . GLY A 1 97 ? 24.120 37.380 -16.842 1.00 86.44 97 GLY A CA 1
ATOM 737 C C . GLY A 1 97 ? 25.453 36.980 -17.497 1.00 86.44 97 GLY A C 1
ATOM 738 O O . GLY A 1 97 ? 25.505 36.800 -18.714 1.00 86.44 97 GLY A O 1
ATOM 739 N N . LEU A 1 98 ? 26.528 36.839 -16.716 1.00 93.38 98 LEU A N 1
ATOM 740 C CA . LEU A 1 98 ? 27.837 36.370 -17.169 1.00 93.38 98 LEU A CA 1
ATOM 741 C C . LEU A 1 98 ? 27.936 34.843 -17.020 1.00 93.38 98 LEU A C 1
ATOM 743 O O . LEU A 1 98 ? 27.383 34.287 -16.072 1.00 93.38 98 LEU A O 1
ATOM 747 N N . PRO A 1 99 ? 28.682 34.138 -17.889 1.00 96.06 99 PRO A N 1
ATOM 748 C CA . PRO A 1 99 ? 28.962 32.725 -17.678 1.00 96.06 99 PRO A CA 1
ATOM 749 C C . PRO A 1 99 ? 29.865 32.550 -16.446 1.00 96.06 99 PRO A C 1
ATOM 751 O O . PRO A 1 99 ? 30.972 33.100 -16.380 1.00 96.06 99 PRO A O 1
ATOM 754 N N . VAL A 1 100 ? 29.388 31.775 -15.468 1.00 97.94 100 VAL A N 1
ATOM 755 C CA . VAL A 1 100 ? 30.087 31.524 -14.199 1.00 97.94 100 VAL A CA 1
ATOM 756 C C . VAL A 1 100 ? 30.450 30.048 -14.060 1.00 97.94 100 VAL A C 1
ATOM 758 O O . VAL A 1 100 ? 29.582 29.183 -14.116 1.00 97.94 100 VAL A O 1
ATOM 761 N N . MET A 1 101 ? 31.735 29.751 -13.873 1.00 97.88 101 MET A N 1
ATOM 762 C CA . MET A 1 101 ? 32.256 28.403 -13.638 1.00 97.88 101 MET A CA 1
ATOM 763 C C . MET A 1 101 ? 32.591 28.213 -12.159 1.00 97.88 101 MET A C 1
ATOM 765 O O . MET A 1 101 ? 33.471 28.893 -11.624 1.00 97.88 101 MET A O 1
ATOM 769 N N . GLU A 1 102 ? 31.938 27.256 -11.506 1.00 98.00 102 GLU A N 1
ATOM 770 C CA . GLU A 1 102 ? 32.211 26.908 -10.112 1.00 98.00 102 GLU A CA 1
ATOM 771 C C . GLU A 1 102 ? 33.416 25.960 -10.013 1.00 98.00 102 GLU A C 1
ATOM 773 O O . GLU A 1 102 ? 33.506 24.969 -10.742 1.00 98.00 102 GLU A O 1
ATOM 778 N N . VAL A 1 103 ? 34.354 26.227 -9.099 1.00 97.19 103 VAL A N 1
ATOM 779 C CA . VAL A 1 103 ? 35.543 25.383 -8.908 1.00 97.19 103 VAL A CA 1
ATOM 780 C C . VAL A 1 103 ? 35.849 25.083 -7.442 1.00 97.19 103 VAL A C 1
ATOM 782 O O . VAL A 1 103 ? 35.745 25.948 -6.576 1.00 97.19 103 VAL A O 1
ATOM 785 N N . HIS A 1 104 ? 36.316 23.859 -7.168 1.00 94.12 104 HIS A N 1
ATOM 786 C CA . HIS A 1 104 ? 36.722 23.400 -5.835 1.00 94.12 104 HIS A CA 1
ATOM 787 C C . HIS A 1 104 ? 38.052 22.656 -5.835 1.00 94.12 104 HIS A C 1
ATOM 789 O O . HIS A 1 104 ? 38.285 21.744 -6.629 1.00 94.12 104 HIS A O 1
ATOM 795 N N . ILE A 1 105 ? 38.897 22.962 -4.851 1.00 88.94 105 ILE A N 1
ATOM 796 C CA . ILE A 1 105 ? 40.179 22.271 -4.629 1.00 88.94 105 ILE A CA 1
ATOM 797 C C . ILE A 1 105 ? 39.950 20.797 -4.264 1.00 88.94 105 ILE A C 1
ATOM 799 O O . ILE A 1 105 ? 40.580 19.901 -4.823 1.00 88.94 105 ILE A O 1
ATOM 803 N N . SER A 1 106 ? 39.040 20.536 -3.325 1.00 84.00 106 SER A N 1
ATOM 804 C CA . SER A 1 106 ? 38.725 19.196 -2.816 1.00 84.00 106 SER A CA 1
ATOM 805 C C . SER A 1 106 ? 37.473 18.616 -3.470 1.00 84.00 106 SER A C 1
ATOM 807 O O . SER A 1 106 ? 36.609 19.364 -3.920 1.00 84.00 106 SER A O 1
ATOM 809 N N . ASN A 1 107 ? 37.332 17.289 -3.463 1.00 83.19 107 ASN A N 1
ATOM 810 C CA . ASN A 1 107 ? 36.087 16.645 -3.874 1.00 83.19 107 ASN A CA 1
ATOM 811 C C . ASN A 1 107 ? 35.018 16.880 -2.797 1.00 83.19 107 ASN A C 1
ATOM 813 O O . ASN A 1 107 ? 35.104 16.300 -1.715 1.00 83.19 107 ASN A O 1
ATOM 817 N N . ILE A 1 108 ? 34.035 17.727 -3.100 1.00 77.94 108 ILE A N 1
ATOM 818 C CA . ILE A 1 108 ? 32.988 18.132 -2.156 1.00 77.94 108 ILE A CA 1
ATOM 819 C C . ILE A 1 108 ? 32.066 16.973 -1.744 1.00 77.94 108 ILE A C 1
ATOM 821 O O . ILE A 1 108 ? 31.588 16.981 -0.621 1.00 77.94 108 ILE A O 1
ATOM 825 N N . HIS A 1 109 ? 31.918 15.928 -2.570 1.00 75.31 109 HIS A N 1
ATOM 826 C CA . HIS A 1 109 ? 31.076 14.752 -2.285 1.00 75.31 109 HIS A CA 1
ATOM 827 C C . HIS A 1 109 ? 31.744 13.691 -1.397 1.00 75.31 109 HIS A C 1
ATOM 829 O O . HIS A 1 109 ? 31.109 12.721 -0.989 1.00 75.31 109 HIS A O 1
ATOM 835 N N . ARG A 1 110 ? 33.048 13.833 -1.127 1.00 74.12 110 ARG A N 1
ATOM 836 C CA . ARG A 1 110 ? 33.803 12.967 -0.198 1.00 74.12 110 ARG A CA 1
ATOM 837 C C . ARG A 1 110 ? 34.011 13.625 1.167 1.00 74.12 110 ARG A C 1
ATOM 839 O O . ARG A 1 110 ? 34.862 13.187 1.939 1.00 74.12 110 ARG A O 1
ATOM 846 N N . ARG A 1 111 ? 33.286 14.710 1.428 1.00 73.12 111 ARG A N 1
ATOM 847 C CA . ARG A 1 111 ? 33.389 15.518 2.641 1.00 73.12 111 ARG A CA 1
ATOM 848 C C . ARG A 1 111 ? 32.179 15.308 3.546 1.00 73.12 111 ARG A C 1
ATOM 850 O O . ARG A 1 111 ? 31.356 14.427 3.321 1.00 73.12 111 ARG A O 1
ATOM 857 N N . GLU A 1 112 ? 32.133 16.077 4.628 1.00 74.00 112 GLU A N 1
ATOM 858 C CA . GLU A 1 112 ? 31.025 16.104 5.575 1.00 74.00 112 GLU A CA 1
ATOM 859 C C . GLU A 1 112 ? 29.692 16.314 4.834 1.00 74.00 112 GLU A C 1
ATOM 861 O O . GLU A 1 112 ? 29.639 17.104 3.896 1.00 74.00 112 GLU A O 1
ATOM 866 N N . ALA A 1 113 ? 28.611 15.646 5.257 1.00 75.19 113 ALA A N 1
ATOM 867 C CA . ALA A 1 113 ? 27.359 15.562 4.489 1.00 75.19 113 ALA A CA 1
ATOM 868 C C . ALA A 1 113 ? 26.789 16.920 4.033 1.00 75.19 113 ALA A C 1
ATOM 870 O O . ALA A 1 113 ? 26.259 17.028 2.930 1.00 75.19 113 ALA A O 1
ATOM 871 N N . PHE A 1 114 ? 26.955 17.975 4.837 1.00 76.25 114 PHE A N 1
ATOM 872 C CA . PHE A 1 114 ? 26.504 19.327 4.493 1.00 76.25 114 PHE A CA 1
ATOM 873 C C . PHE A 1 114 ? 27.271 19.962 3.318 1.00 76.25 114 PHE A C 1
ATOM 875 O O . PHE A 1 114 ? 26.782 20.907 2.714 1.00 76.25 114 PHE A O 1
ATOM 882 N N . ARG A 1 115 ? 28.471 19.466 2.985 1.00 78.81 115 ARG A N 1
ATOM 883 C CA . ARG A 1 115 ? 29.286 19.936 1.854 1.00 78.81 115 ARG A CA 1
ATOM 884 C C . ARG A 1 115 ? 28.984 19.210 0.547 1.00 78.81 115 ARG A C 1
ATOM 886 O O . ARG A 1 115 ? 29.520 19.588 -0.489 1.00 78.81 115 ARG A O 1
ATOM 893 N N . ASN A 1 116 ? 28.117 18.199 0.566 1.00 82.38 116 ASN A N 1
ATOM 894 C CA . ASN A 1 116 ? 27.772 17.440 -0.637 1.00 82.38 116 ASN A CA 1
ATOM 895 C C . ASN A 1 116 ? 26.826 18.202 -1.577 1.00 82.38 116 ASN A C 1
ATOM 897 O O . ASN A 1 116 ? 26.642 17.770 -2.713 1.00 82.38 116 ASN A O 1
ATOM 901 N N . ILE A 1 117 ? 26.231 19.305 -1.109 1.00 85.12 117 ILE A N 1
ATOM 902 C CA . ILE A 1 117 ? 25.258 20.112 -1.847 1.00 85.12 117 ILE A CA 1
ATOM 903 C C . ILE A 1 117 ? 25.869 21.492 -2.093 1.00 85.12 117 ILE A C 1
ATOM 905 O O . ILE A 1 117 ? 26.220 22.191 -1.143 1.00 85.12 117 ILE A O 1
ATOM 909 N N . SER A 1 118 ? 26.017 21.879 -3.360 1.00 92.38 118 SER A N 1
ATOM 910 C CA . SER A 1 118 ? 26.302 23.265 -3.744 1.00 92.38 118 SER A CA 1
ATOM 911 C C . SER A 1 118 ? 24.979 23.958 -4.040 1.00 92.38 118 SER A C 1
ATOM 913 O O . SER A 1 118 ? 24.241 23.504 -4.912 1.00 92.38 118 SER A O 1
ATOM 915 N N . VAL A 1 119 ? 24.675 25.035 -3.316 1.00 95.19 119 VAL A N 1
ATOM 916 C CA . VAL A 1 119 ? 23.465 25.833 -3.561 1.00 95.19 119 VAL A CA 1
ATOM 917 C C . VAL A 1 119 ? 23.637 26.775 -4.752 1.00 95.19 119 VAL A C 1
ATOM 919 O O . VAL A 1 119 ? 22.640 27.197 -5.312 1.00 95.19 119 VAL A O 1
ATOM 922 N N . ILE A 1 120 ? 24.878 27.071 -5.166 1.00 93.81 120 ILE A N 1
ATOM 923 C CA . ILE A 1 120 ? 25.184 27.993 -6.276 1.00 93.81 120 ILE A CA 1
ATOM 924 C C . ILE A 1 120 ? 25.354 27.286 -7.632 1.00 93.81 120 ILE A C 1
ATOM 926 O O . ILE A 1 120 ? 25.311 27.937 -8.675 1.00 93.81 120 ILE A O 1
ATOM 930 N N . GLN A 1 121 ? 25.541 25.960 -7.628 1.00 94.19 121 GLN A N 1
ATOM 931 C CA . GLN A 1 121 ? 25.760 25.157 -8.836 1.00 94.19 121 GLN A CA 1
ATOM 932 C C . GLN A 1 121 ? 24.664 25.319 -9.903 1.00 94.19 121 GLN A C 1
ATOM 934 O O . GLN A 1 121 ? 25.037 25.392 -11.075 1.00 94.19 121 GLN A O 1
ATOM 939 N N . PRO A 1 122 ? 23.360 25.415 -9.564 1.00 93.00 122 PRO A N 1
ATOM 940 C CA . PRO A 1 122 ? 22.307 25.578 -10.568 1.00 93.00 122 PRO A CA 1
ATOM 941 C C . PRO A 1 122 ? 22.439 26.839 -11.435 1.00 93.00 122 PRO A C 1
ATOM 943 O O . PRO A 1 122 ? 22.007 26.817 -12.584 1.00 93.00 122 PRO A O 1
ATOM 946 N N . ALA A 1 123 ? 23.059 27.908 -10.920 1.00 91.62 123 ALA A N 1
ATOM 947 C CA . ALA A 1 123 ? 23.272 29.157 -11.658 1.00 91.62 123 ALA A CA 1
ATOM 948 C C . ALA A 1 123 ? 24.615 29.215 -12.410 1.00 91.62 123 ALA A C 1
ATOM 950 O O . ALA A 1 123 ? 24.890 30.174 -13.130 1.00 91.62 123 ALA A O 1
ATOM 951 N N . CYS A 1 124 ? 25.472 28.205 -12.249 1.00 94.75 124 CYS A N 1
ATOM 952 C CA . CYS A 1 124 ? 26.771 28.137 -12.911 1.00 94.75 124 CYS A CA 1
ATOM 953 C C . CYS A 1 124 ? 26.680 27.338 -14.222 1.00 94.75 124 CYS A C 1
ATOM 955 O O . CYS A 1 124 ? 25.982 26.331 -14.308 1.00 94.75 124 CYS A O 1
ATOM 957 N N . VAL A 1 125 ? 27.464 27.718 -15.237 1.00 91.75 125 VAL A N 1
ATOM 958 C CA . VAL A 1 125 ? 27.544 26.984 -16.521 1.00 91.75 125 VAL A CA 1
ATOM 959 C C . VAL A 1 125 ? 28.246 25.627 -16.386 1.00 91.75 125 VAL A C 1
ATOM 961 O O . VAL A 1 125 ? 28.166 24.772 -17.265 1.00 91.75 125 VAL A O 1
ATOM 964 N N . GLY A 1 126 ? 28.944 25.408 -15.272 1.00 92.38 126 GLY A N 1
ATOM 965 C CA . GLY A 1 126 ? 29.579 24.143 -14.944 1.00 92.38 126 GLY A CA 1
ATOM 966 C C . GLY A 1 126 ? 30.235 24.161 -13.569 1.00 92.38 126 GLY A C 1
ATOM 967 O O . GLY A 1 126 ? 30.359 25.208 -12.931 1.00 92.38 126 GLY A O 1
ATOM 968 N N . GLN A 1 127 ? 30.675 22.980 -13.134 1.00 95.00 127 GLN A N 1
ATOM 969 C CA . GLN A 1 127 ? 31.362 22.780 -11.863 1.00 95.00 127 GLN A CA 1
ATOM 970 C C . GLN A 1 127 ? 32.568 21.847 -12.047 1.00 95.00 127 GLN A C 1
ATOM 972 O O . GLN A 1 127 ? 32.442 20.782 -12.652 1.00 95.00 127 GLN A O 1
ATOM 977 N N . ILE A 1 128 ? 33.730 22.221 -11.502 1.00 94.94 128 ILE A N 1
ATOM 978 C CA . ILE A 1 128 ? 34.953 21.401 -11.479 1.00 94.94 128 ILE A CA 1
ATOM 979 C C . ILE A 1 128 ? 35.417 21.221 -10.033 1.00 94.94 128 ILE A C 1
ATOM 981 O O . ILE A 1 128 ? 35.606 22.196 -9.314 1.00 94.94 128 ILE A O 1
ATOM 985 N N . TYR A 1 129 ? 35.658 19.993 -9.578 1.00 93.38 129 TYR A N 1
ATOM 986 C CA . TYR A 1 129 ? 36.055 19.750 -8.188 1.00 93.38 129 TYR A CA 1
ATOM 987 C C . TYR A 1 129 ? 37.074 18.621 -8.027 1.00 93.38 129 TYR A C 1
ATOM 989 O O . TYR A 1 129 ? 37.110 17.664 -8.795 1.00 93.38 129 TYR A O 1
ATOM 997 N N . GLY A 1 130 ? 37.874 18.701 -6.960 1.00 86.19 130 GLY A N 1
ATOM 998 C CA . GLY A 1 130 ? 38.715 17.593 -6.496 1.00 86.19 130 GLY A CA 1
ATOM 999 C C . GLY A 1 130 ? 40.041 17.385 -7.222 1.00 86.19 130 GLY A C 1
ATOM 1000 O O . GLY A 1 130 ? 40.684 16.369 -6.971 1.00 86.19 130 GLY A O 1
ATOM 1001 N N . LEU A 1 131 ? 40.467 18.329 -8.064 1.00 87.81 131 LEU A N 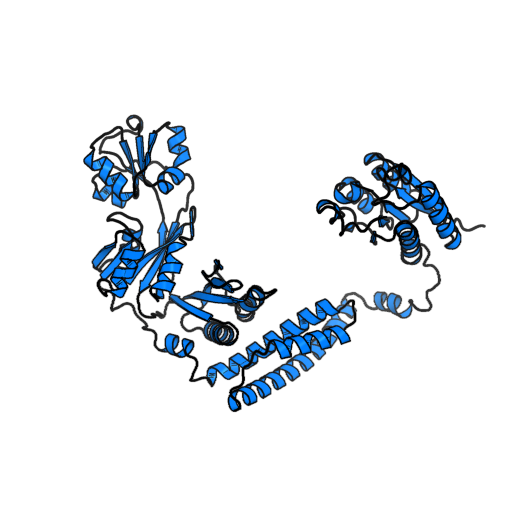1
ATOM 1002 C CA . LEU A 1 131 ? 41.739 18.281 -8.794 1.00 87.81 131 LEU A CA 1
ATOM 1003 C C . LEU A 1 131 ? 42.808 19.207 -8.187 1.00 87.81 131 LEU A C 1
ATOM 1005 O O . LEU A 1 131 ? 43.831 19.488 -8.803 1.00 87.81 131 LEU A O 1
ATOM 1009 N N . GLY A 1 132 ? 42.600 19.714 -6.971 1.00 88.25 132 GLY A N 1
ATOM 1010 C CA . GLY A 1 132 ? 43.552 20.625 -6.349 1.00 88.25 132 GLY A CA 1
ATOM 1011 C C . GLY A 1 132 ? 43.605 21.976 -7.069 1.00 88.25 132 GLY A C 1
ATOM 1012 O O . GLY A 1 132 ? 42.574 22.605 -7.299 1.00 88.25 132 GLY A O 1
ATOM 1013 N N . LEU A 1 133 ? 44.813 22.436 -7.404 1.00 90.25 133 LEU A N 1
ATOM 1014 C CA . LEU A 1 133 ? 45.015 23.667 -8.176 1.00 90.25 133 LEU A CA 1
ATOM 1015 C C . LEU A 1 133 ? 44.465 23.524 -9.603 1.00 90.25 133 LEU A C 1
ATOM 1017 O O . LEU A 1 133 ? 43.914 24.485 -10.140 1.00 90.25 133 LEU A O 1
ATOM 1021 N N . ASP A 1 134 ? 44.540 22.325 -10.185 1.00 91.44 134 ASP A N 1
ATOM 1022 C CA . ASP A 1 134 ? 44.116 22.079 -11.566 1.00 91.44 134 ASP A CA 1
ATOM 1023 C C . ASP A 1 134 ? 42.615 22.301 -11.764 1.00 91.44 134 ASP A C 1
ATOM 1025 O O . ASP A 1 134 ? 42.196 22.640 -12.868 1.00 91.44 134 ASP A O 1
ATOM 1029 N N . SER A 1 135 ? 41.806 22.233 -10.697 1.00 93.50 135 SER A N 1
ATOM 1030 C CA . SER A 1 135 ? 40.384 22.592 -10.759 1.00 93.50 135 SER A CA 1
ATOM 1031 C C . SER A 1 135 ? 40.173 24.008 -11.309 1.00 93.50 135 SER A C 1
ATOM 1033 O O . SER A 1 135 ? 39.262 24.234 -12.101 1.00 93.50 135 SER A O 1
ATOM 1035 N N . TYR A 1 136 ? 41.038 24.957 -10.933 1.00 96.00 136 TYR A N 1
ATOM 1036 C CA . TYR A 1 136 ? 40.972 26.337 -11.413 1.00 96.00 136 TYR A CA 1
ATOM 1037 C C . TYR A 1 136 ? 41.387 26.458 -12.882 1.00 96.00 136 TYR A C 1
ATOM 1039 O O . TYR A 1 136 ? 40.781 27.220 -13.631 1.00 96.00 136 TYR A O 1
ATOM 1047 N N . LEU A 1 137 ? 42.416 25.713 -13.297 1.00 96.00 137 LEU A N 1
ATOM 1048 C CA . LEU A 1 137 ? 42.952 25.778 -14.659 1.00 96.00 137 LEU A CA 1
ATOM 1049 C C . LEU A 1 137 ? 42.001 25.131 -15.665 1.00 96.00 137 LEU A C 1
ATOM 1051 O O . LEU A 1 137 ? 41.746 25.705 -16.722 1.00 96.00 137 LEU A O 1
ATOM 1055 N N . VAL A 1 138 ? 41.451 23.969 -15.309 1.00 93.38 138 VAL A N 1
ATOM 1056 C CA . VAL A 1 138 ? 40.436 23.269 -16.101 1.00 93.38 138 VAL A CA 1
ATOM 1057 C C . VAL A 1 138 ? 39.154 24.096 -16.161 1.00 93.38 138 VAL A C 1
ATOM 1059 O O . VAL A 1 138 ? 38.589 24.252 -17.240 1.00 93.38 138 VAL A O 1
ATOM 1062 N N . GLY A 1 139 ? 38.725 24.682 -15.036 1.00 95.94 139 GLY A N 1
ATOM 1063 C CA . GLY A 1 139 ? 37.559 25.565 -14.996 1.00 95.94 139 GLY A CA 1
ATOM 1064 C C . GLY A 1 139 ? 37.708 26.784 -15.910 1.00 95.94 139 GLY A C 1
ATOM 1065 O O . GLY A 1 139 ? 36.814 27.058 -16.707 1.00 95.94 139 GLY A O 1
ATOM 1066 N N . LEU A 1 140 ? 38.855 27.470 -15.857 1.00 96.69 140 LEU A N 1
ATOM 1067 C CA . LEU A 1 140 ? 39.163 28.591 -16.751 1.00 96.69 140 LEU A CA 1
ATOM 1068 C C . LEU A 1 140 ? 39.185 28.168 -18.221 1.00 96.69 140 LEU A C 1
ATOM 1070 O O . LEU A 1 140 ? 38.598 28.838 -19.063 1.00 96.69 140 LEU A O 1
ATOM 1074 N 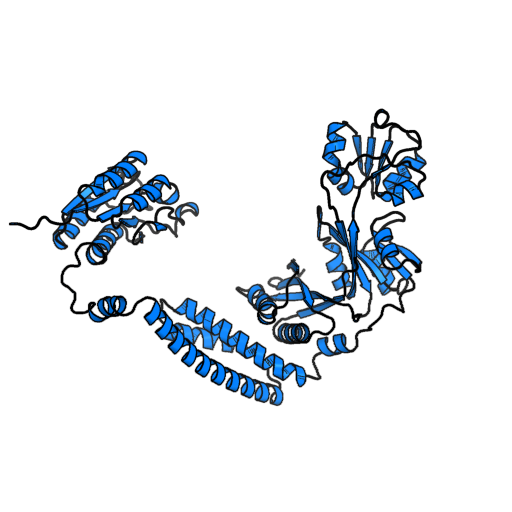N . GLU A 1 141 ? 39.874 27.075 -18.542 1.00 93.31 141 GLU A N 1
ATOM 1075 C CA . GLU A 1 141 ? 39.987 26.598 -19.919 1.00 93.31 141 GLU A CA 1
ATOM 1076 C C . GLU A 1 141 ? 38.629 26.234 -20.508 1.00 93.31 141 GLU A C 1
ATOM 1078 O O . GLU A 1 141 ? 38.331 26.630 -21.634 1.00 93.31 141 GLU A O 1
ATOM 1083 N N . LYS A 1 142 ? 37.797 25.539 -19.729 1.00 92.19 142 LYS A N 1
ATOM 1084 C CA . LYS A 1 142 ? 36.441 25.178 -20.128 1.00 92.19 142 LYS A CA 1
ATOM 1085 C C . LYS A 1 142 ? 35.576 26.422 -20.331 1.00 92.19 142 LYS A C 1
ATOM 1087 O O . LYS A 1 142 ? 35.011 26.589 -21.406 1.00 92.19 142 LYS A O 1
ATOM 1092 N N . LEU A 1 143 ? 35.561 27.335 -19.354 1.00 94.56 143 LEU A N 1
ATOM 1093 C CA . LEU A 1 143 ? 34.832 28.603 -19.448 1.00 94.56 143 LEU A CA 1
ATOM 1094 C C . LEU A 1 143 ? 35.240 29.387 -20.702 1.00 94.56 143 LEU A C 1
ATOM 1096 O O . LEU A 1 143 ? 34.385 29.828 -21.466 1.00 94.56 143 LEU A O 1
ATOM 1100 N N . CYS A 1 144 ? 36.544 29.525 -20.949 1.00 92.56 144 CYS A N 1
ATOM 1101 C CA . CYS A 1 144 ? 37.044 30.284 -22.084 1.00 92.56 144 CYS A CA 1
ATOM 1102 C C . CYS A 1 144 ? 36.700 29.639 -23.425 1.00 92.56 144 CYS A C 1
ATOM 1104 O O . CYS A 1 144 ? 36.227 30.335 -24.320 1.00 92.56 144 CYS A O 1
ATOM 1106 N N . ARG A 1 145 ? 36.926 28.330 -23.574 1.00 86.56 145 ARG A N 1
ATOM 1107 C CA . ARG A 1 145 ? 36.661 27.618 -24.831 1.00 86.56 145 ARG A CA 1
ATOM 1108 C C . ARG A 1 145 ? 35.175 27.559 -25.153 1.00 86.56 145 ARG A C 1
ATOM 1110 O O . ARG A 1 145 ? 34.810 27.748 -26.302 1.00 86.56 145 ARG A O 1
ATOM 1117 N N . GLU A 1 146 ? 34.331 27.312 -24.159 1.00 83.56 146 GLU A N 1
ATOM 1118 C CA . GLU A 1 146 ? 32.905 27.072 -24.391 1.00 83.56 146 GLU A CA 1
ATOM 1119 C C . GLU A 1 146 ? 32.096 28.376 -24.438 1.00 83.56 146 GLU A C 1
ATOM 1121 O O . GLU A 1 146 ? 31.123 28.456 -25.187 1.00 83.56 146 GLU A O 1
ATOM 1126 N N . HIS A 1 147 ? 32.513 29.421 -23.707 1.00 86.94 147 HIS A N 1
ATOM 1127 C CA . HIS A 1 147 ? 31.672 30.606 -23.487 1.00 86.94 147 HIS A CA 1
ATOM 1128 C C . HIS A 1 147 ? 32.312 31.969 -23.809 1.00 86.94 147 HIS A C 1
ATOM 1130 O O . HIS A 1 147 ? 31.571 32.943 -23.914 1.00 86.94 147 HIS A O 1
ATOM 1136 N N . ILE A 1 148 ? 33.638 32.083 -23.985 1.00 87.25 148 ILE A N 1
ATOM 1137 C CA . ILE A 1 148 ? 34.313 33.398 -24.128 1.00 87.25 148 ILE A CA 1
ATOM 1138 C C . ILE A 1 148 ? 34.998 33.578 -25.486 1.00 87.25 148 ILE A C 1
ATOM 1140 O O . ILE A 1 148 ? 34.811 34.593 -26.153 1.00 87.25 148 ILE A O 1
ATOM 1144 N N . LEU A 1 149 ? 35.829 32.616 -25.887 1.00 81.69 149 LEU A N 1
ATOM 1145 C CA . LEU A 1 149 ? 36.770 32.737 -27.005 1.00 81.69 149 LEU A CA 1
ATOM 1146 C C . LEU A 1 149 ? 36.238 32.189 -28.327 1.00 81.69 149 LEU A C 1
ATOM 1148 O O . LEU A 1 149 ? 36.938 32.270 -29.334 1.00 81.69 149 LEU A O 1
ATOM 1152 N N . ASN A 1 150 ? 35.010 31.676 -28.362 1.00 60.72 150 ASN A N 1
ATOM 1153 C CA . ASN A 1 150 ? 34.400 31.167 -29.586 1.00 60.72 150 ASN A CA 1
ATOM 1154 C C . ASN A 1 150 ? 34.040 32.298 -30.568 1.00 60.72 150 ASN A C 1
ATOM 1156 O O . ASN A 1 150 ? 32.886 32.681 -30.751 1.00 60.72 150 ASN A O 1
ATOM 1160 N N . LYS A 1 151 ? 35.068 32.792 -31.263 1.00 50.78 151 LYS A N 1
ATOM 1161 C CA . LYS A 1 151 ? 35.015 33.328 -32.622 1.00 50.78 151 LYS A CA 1
ATOM 1162 C C . LYS A 1 151 ? 36.103 32.611 -33.428 1.00 50.78 151 LYS A C 1
ATOM 1164 O O . LYS A 1 151 ? 37.278 32.903 -33.253 1.00 50.78 151 LYS A O 1
ATOM 1169 N N . ASN A 1 152 ? 35.678 31.737 -34.343 1.00 39.66 152 ASN A N 1
ATOM 1170 C CA . ASN A 1 152 ? 36.479 31.093 -35.399 1.00 39.66 152 ASN A CA 1
ATOM 1171 C C . ASN A 1 152 ? 37.205 29.765 -35.099 1.00 39.66 152 ASN A C 1
ATOM 1173 O O . ASN A 1 152 ? 38.306 29.581 -35.593 1.00 39.66 152 ASN A O 1
ATOM 1177 N N . ASP A 1 153 ? 36.541 28.790 -34.477 1.00 39.12 153 ASP A N 1
ATOM 1178 C CA . ASP A 1 153 ? 36.795 27.360 -34.781 1.00 39.12 153 ASP A CA 1
ATOM 1179 C C . ASP A 1 153 ? 35.499 26.664 -35.213 1.00 39.12 153 ASP A C 1
ATOM 1181 O O . ASP A 1 153 ? 35.094 25.578 -34.809 1.00 39.12 153 ASP A O 1
ATOM 1185 N N . ALA A 1 154 ? 34.817 27.378 -36.096 1.00 40.47 154 ALA A N 1
ATOM 1186 C CA . ALA A 1 154 ? 33.522 27.060 -36.650 1.00 40.47 154 ALA A CA 1
ATOM 1187 C C . ALA A 1 154 ? 33.698 26.258 -37.959 1.00 40.47 154 ALA A C 1
ATOM 1189 O O . ALA A 1 154 ? 33.105 26.595 -38.981 1.00 40.47 154 ALA A O 1
ATOM 1190 N N . SER A 1 155 ? 34.594 25.268 -37.957 1.00 38.72 155 SER A N 1
ATOM 1191 C CA . SER A 1 155 ? 34.864 24.385 -39.105 1.00 38.72 155 SER A CA 1
ATOM 1192 C C . SER A 1 155 ? 34.650 22.904 -38.797 1.00 38.72 155 SER A C 1
ATOM 1194 O O . SER A 1 155 ? 34.478 22.144 -39.740 1.00 38.72 155 SER A O 1
ATOM 1196 N N . ASN A 1 156 ? 34.544 22.511 -37.520 1.00 36.25 156 ASN A N 1
ATOM 1197 C CA . ASN A 1 156 ? 34.125 21.155 -37.132 1.00 36.25 156 ASN A CA 1
ATOM 1198 C C . ASN A 1 156 ? 32.844 21.103 -36.277 1.00 36.25 156 ASN A C 1
ATOM 1200 O O . ASN A 1 156 ? 32.311 20.016 -36.097 1.00 36.25 156 ASN A O 1
ATOM 1204 N N . ASP A 1 157 ? 32.322 22.245 -35.803 1.00 36.66 157 ASP A N 1
ATOM 1205 C CA . ASP A 1 157 ? 31.091 22.309 -34.979 1.00 36.66 157 ASP A CA 1
ATOM 1206 C C . ASP A 1 157 ? 29.982 23.205 -35.586 1.00 36.66 157 ASP A C 1
ATOM 1208 O O . ASP A 1 157 ? 28.880 23.357 -35.044 1.00 36.66 157 ASP A O 1
ATOM 1212 N N . LYS A 1 158 ? 30.251 23.795 -36.766 1.00 35.75 158 LYS A N 1
ATOM 1213 C CA . LYS A 1 158 ? 29.225 24.501 -37.559 1.00 35.75 158 LYS A CA 1
ATOM 1214 C C . LYS A 1 158 ? 28.172 23.565 -38.131 1.00 35.75 158 LYS A C 1
ATOM 1216 O O . LYS A 1 158 ? 27.040 23.994 -38.308 1.00 35.75 158 LYS A O 1
ATOM 1221 N N . ASP A 1 159 ? 28.519 22.303 -38.353 1.00 38.53 159 ASP A N 1
ATOM 1222 C CA . ASP A 1 159 ? 27.595 21.346 -38.959 1.00 38.53 159 ASP A CA 1
ATOM 1223 C C . ASP A 1 159 ? 26.474 20.929 -37.992 1.00 38.53 159 ASP A C 1
ATOM 1225 O O . ASP A 1 159 ? 25.385 20.565 -38.419 1.00 38.53 159 ASP A O 1
ATOM 1229 N N . MET A 1 160 ? 26.680 21.059 -36.675 1.00 37.12 160 MET A N 1
ATOM 1230 C CA . MET A 1 160 ? 25.652 20.731 -35.680 1.00 37.12 160 MET A CA 1
ATOM 1231 C C . MET A 1 160 ? 24.849 21.968 -35.252 1.00 37.12 160 MET A C 1
ATOM 1233 O O . MET A 1 160 ? 23.625 21.922 -35.157 1.00 37.12 160 MET A O 1
ATOM 1237 N N . THR A 1 161 ? 25.520 23.101 -35.017 1.00 40.28 161 THR A N 1
ATOM 1238 C CA . THR A 1 161 ? 24.890 24.282 -34.393 1.00 40.28 161 THR A CA 1
ATOM 1239 C C . THR A 1 161 ? 24.122 25.162 -35.389 1.00 40.28 161 THR A C 1
ATOM 1241 O O . THR A 1 161 ? 23.174 25.847 -35.003 1.00 40.28 161 THR A O 1
ATOM 1244 N N . GLU A 1 162 ? 24.489 25.143 -36.675 1.00 39.34 162 GLU A N 1
ATOM 1245 C CA . GLU A 1 162 ? 23.703 25.780 -37.743 1.00 39.34 162 GLU A CA 1
ATOM 1246 C C . GLU A 1 162 ? 22.486 24.908 -38.101 1.00 39.34 162 GLU A C 1
ATOM 1248 O O . GLU A 1 162 ? 21.386 25.438 -38.242 1.00 39.34 162 GLU A O 1
ATOM 1253 N N . THR A 1 163 ? 22.641 23.577 -38.054 1.00 37.22 163 THR A N 1
ATOM 1254 C CA . THR A 1 163 ? 21.562 22.582 -38.208 1.00 37.22 163 THR A CA 1
ATOM 1255 C C . THR A 1 163 ? 20.546 22.613 -37.061 1.00 37.22 163 THR A C 1
ATOM 1257 O O . THR A 1 163 ? 19.355 22.462 -37.296 1.00 37.22 163 THR A O 1
ATOM 1260 N N . LEU A 1 164 ? 20.972 22.893 -35.825 1.00 41.47 164 LEU A N 1
ATOM 1261 C CA . LEU A 1 164 ? 20.087 23.078 -34.661 1.00 41.47 164 LEU A CA 1
ATOM 1262 C C . LEU A 1 164 ? 19.385 24.449 -34.627 1.00 41.47 164 LEU A C 1
ATOM 1264 O O . LEU A 1 164 ? 18.447 24.640 -33.857 1.00 41.47 164 LEU A O 1
ATOM 1268 N N . ARG A 1 165 ? 19.839 25.419 -35.433 1.00 45.47 165 ARG A N 1
ATOM 1269 C CA . ARG A 1 165 ? 19.160 26.715 -35.614 1.00 45.47 165 ARG A CA 1
ATOM 1270 C C . ARG A 1 165 ? 18.217 26.721 -36.815 1.00 45.47 165 ARG A C 1
ATOM 1272 O O . ARG A 1 165 ? 17.245 27.471 -36.786 1.00 45.47 165 ARG A O 1
ATOM 1279 N N . THR A 1 166 ? 18.481 25.907 -37.838 1.00 44.84 166 THR A N 1
ATOM 1280 C CA . THR A 1 166 ? 17.524 25.619 -38.917 1.00 44.84 166 THR A CA 1
ATOM 1281 C C . THR A 1 166 ? 16.466 24.615 -38.473 1.00 44.84 166 THR A C 1
ATOM 1283 O O . THR A 1 166 ? 15.298 24.826 -38.774 1.00 44.84 166 THR A O 1
ATOM 1286 N N . SER A 1 167 ? 16.835 23.629 -37.652 1.00 51.28 167 SER A N 1
ATOM 1287 C CA . SER A 1 167 ? 15.897 22.719 -36.997 1.00 51.28 167 SER A CA 1
ATOM 1288 C C . SER A 1 167 ? 15.318 23.363 -35.749 1.00 51.28 167 SER A C 1
ATOM 1290 O O . SER A 1 167 ? 15.863 23.238 -34.653 1.00 51.28 167 SER A O 1
ATOM 1292 N N . GLY A 1 168 ? 14.201 24.076 -35.898 1.00 70.12 168 GLY A N 1
ATOM 1293 C CA . GLY A 1 168 ? 13.444 24.553 -34.741 1.00 70.12 168 GLY A CA 1
ATOM 1294 C C . GLY A 1 168 ? 13.133 23.400 -33.774 1.00 70.12 168 GLY A C 1
ATOM 1295 O O . GLY A 1 168 ? 13.114 22.237 -34.164 1.00 70.12 168 GLY A O 1
ATOM 1296 N N . LEU A 1 169 ? 12.818 23.701 -32.510 1.00 71.12 169 LEU A N 1
ATOM 1297 C CA . LEU A 1 169 ? 12.350 22.698 -31.534 1.00 71.12 169 LEU A CA 1
ATOM 1298 C C . LEU A 1 169 ? 11.255 21.769 -32.110 1.00 71.12 169 LEU A C 1
ATOM 1300 O O . LEU A 1 169 ? 11.148 20.620 -31.694 1.00 71.12 169 LEU A O 1
ATOM 1304 N N . GLY A 1 170 ? 10.460 22.266 -33.067 1.00 80.19 170 GLY A N 1
ATOM 1305 C CA . GLY A 1 170 ? 9.527 21.472 -33.869 1.00 80.19 170 GLY A CA 1
ATOM 1306 C C . GLY A 1 170 ? 10.205 20.376 -34.695 1.00 80.19 170 GLY A C 1
ATOM 1307 O O . GLY A 1 170 ? 9.845 19.221 -34.540 1.00 80.19 170 GLY A O 1
ATOM 1308 N N . GLU A 1 171 ? 11.242 20.689 -35.470 1.00 82.69 171 GLU A N 1
ATOM 1309 C CA . GLU A 1 171 ? 11.954 19.706 -36.299 1.00 82.69 171 GLU A CA 1
ATOM 1310 C C . GLU A 1 171 ? 12.660 18.632 -35.460 1.00 82.69 171 GLU A C 1
ATOM 1312 O O . GLU A 1 171 ? 12.638 17.459 -35.820 1.00 82.69 171 GLU A O 1
ATOM 1317 N N . LEU A 1 172 ? 13.224 18.986 -34.298 1.00 78.00 172 LEU A N 1
ATOM 1318 C CA . LEU A 1 172 ? 13.763 17.980 -33.371 1.00 78.00 172 LEU A CA 1
ATOM 1319 C C . 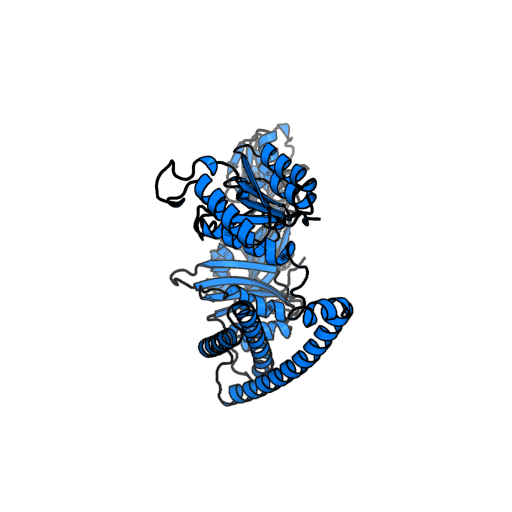LEU A 1 172 ? 12.665 17.073 -32.799 1.00 78.00 172 LEU A C 1
ATOM 1321 O O . LEU A 1 172 ? 12.886 15.877 -32.624 1.00 78.00 172 LEU A O 1
ATOM 1325 N N . ARG A 1 173 ? 11.476 17.616 -32.510 1.00 81.38 173 ARG A N 1
ATOM 1326 C CA . ARG A 1 173 ? 10.319 16.816 -32.076 1.00 81.38 173 ARG A CA 1
ATOM 1327 C C . ARG A 1 173 ? 9.801 15.921 -33.198 1.00 81.38 173 ARG A C 1
ATOM 1329 O O . ARG A 1 173 ? 9.430 14.784 -32.921 1.00 81.38 173 ARG A O 1
ATOM 1336 N N . ASP A 1 174 ? 9.820 16.394 -34.438 1.00 87.12 174 ASP A N 1
ATOM 1337 C CA . ASP A 1 174 ? 9.434 15.605 -35.609 1.00 87.12 174 ASP A CA 1
ATOM 1338 C C . ASP A 1 174 ? 10.431 14.461 -35.845 1.00 87.12 174 ASP A C 1
ATOM 1340 O O . ASP A 1 174 ? 10.029 13.321 -36.080 1.00 87.12 174 ASP A O 1
ATOM 1344 N N . GLN A 1 175 ? 11.732 14.720 -35.679 1.00 86.94 175 GLN A N 1
ATOM 1345 C CA . GLN A 1 175 ? 12.764 13.680 -35.711 1.00 86.94 175 GLN A CA 1
ATOM 1346 C C . GLN A 1 175 ? 12.583 12.658 -34.581 1.00 86.94 175 GLN A C 1
ATOM 1348 O O . GLN A 1 175 ? 12.626 11.459 -34.848 1.00 86.94 175 GLN A O 1
ATOM 1353 N N . ILE A 1 176 ? 12.317 13.100 -33.343 1.00 89.25 176 ILE A N 1
ATOM 1354 C CA . ILE A 1 176 ? 11.985 12.196 -32.226 1.00 89.25 176 ILE A CA 1
ATOM 1355 C C . ILE A 1 176 ? 10.751 11.362 -32.567 1.00 89.25 176 ILE A C 1
ATOM 1357 O O . ILE A 1 176 ? 10.780 10.153 -32.391 1.00 89.25 176 ILE A O 1
ATOM 1361 N N . THR A 1 177 ? 9.711 11.969 -33.139 1.00 89.19 177 THR A N 1
ATOM 1362 C CA . THR A 1 177 ? 8.487 11.259 -33.539 1.00 89.19 177 THR A CA 1
ATOM 1363 C C . THR A 1 177 ? 8.780 10.168 -34.575 1.00 89.19 177 THR A C 1
ATOM 1365 O O . THR A 1 177 ? 8.227 9.071 -34.496 1.00 89.19 177 THR A O 1
ATOM 1368 N N . SER A 1 178 ? 9.677 10.432 -35.531 1.00 91.00 178 SER A N 1
ATOM 1369 C CA . SER A 1 178 ? 10.129 9.422 -36.497 1.00 91.00 178 SER A CA 1
ATOM 1370 C C . SER A 1 178 ? 10.897 8.285 -35.819 1.00 91.00 178 SER A C 1
ATOM 1372 O O . SER A 1 178 ? 10.638 7.115 -36.098 1.00 91.00 178 SER A O 1
ATOM 1374 N N . VAL A 1 179 ? 11.812 8.613 -34.902 1.00 94.69 179 VAL A N 1
ATOM 1375 C CA . VAL A 1 179 ? 12.559 7.614 -34.122 1.00 94.69 179 VAL A CA 1
ATOM 1376 C C . VAL A 1 179 ? 11.612 6.783 -33.257 1.00 94.69 179 VAL A C 1
ATOM 1378 O O . VAL A 1 179 ? 11.744 5.564 -33.211 1.00 94.69 179 VAL A O 1
ATOM 1381 N N . ASP A 1 180 ? 10.617 7.402 -32.626 1.00 91.88 180 ASP A N 1
ATOM 1382 C CA . ASP A 1 180 ? 9.605 6.718 -31.825 1.00 91.88 180 ASP A CA 1
ATOM 1383 C C . ASP A 1 180 ? 8.804 5.731 -32.680 1.00 91.88 180 ASP A C 1
ATOM 1385 O O . ASP A 1 180 ? 8.548 4.609 -32.245 1.00 91.88 180 ASP A O 1
ATOM 1389 N N . ALA A 1 181 ? 8.470 6.088 -33.924 1.00 91.12 181 ALA A N 1
ATOM 1390 C CA . ALA A 1 181 ? 7.803 5.174 -34.848 1.00 91.12 181 ALA A CA 1
ATOM 1391 C C . ALA A 1 181 ? 8.665 3.937 -35.170 1.00 91.12 181 ALA A C 1
ATOM 1393 O O . ALA A 1 181 ? 8.159 2.810 -35.159 1.00 91.12 181 ALA A O 1
ATOM 1394 N N . GLU A 1 182 ? 9.968 4.116 -35.403 1.00 96.81 182 GLU A N 1
ATOM 1395 C CA . GLU A 1 182 ? 10.908 3.002 -35.591 1.00 96.81 182 GLU A CA 1
ATOM 1396 C C . GLU A 1 182 ? 11.056 2.160 -34.315 1.00 96.81 182 GLU A C 1
ATOM 1398 O O . GLU A 1 182 ? 11.017 0.925 -34.365 1.00 96.81 182 GLU A O 1
ATOM 1403 N N . LEU A 1 183 ? 11.150 2.810 -33.151 1.00 94.44 183 LEU A N 1
ATOM 1404 C CA . LEU A 1 183 ? 11.192 2.144 -31.852 1.00 94.44 183 LEU A CA 1
ATOM 1405 C C . LEU A 1 183 ? 9.933 1.311 -31.613 1.00 94.44 183 LEU A C 1
ATOM 1407 O O . LEU A 1 183 ? 10.057 0.186 -31.136 1.00 94.44 183 LEU A O 1
ATOM 1411 N N . MET A 1 184 ? 8.747 1.796 -31.991 1.00 94.62 184 MET A N 1
ATOM 1412 C CA . MET A 1 184 ? 7.499 1.034 -31.881 1.00 94.62 184 MET A CA 1
ATOM 1413 C C . MET A 1 184 ? 7.505 -0.212 -32.772 1.00 94.62 184 MET A C 1
ATOM 1415 O O . MET A 1 184 ? 7.064 -1.279 -32.342 1.00 94.62 184 MET A O 1
ATOM 1419 N N . GLN A 1 185 ? 8.051 -0.132 -33.989 1.00 94.81 185 GLN A N 1
ATOM 1420 C CA . GLN A 1 185 ? 8.192 -1.311 -34.852 1.00 94.81 185 GLN A CA 1
ATOM 1421 C C . GLN A 1 185 ? 9.134 -2.354 -34.236 1.00 94.81 185 GLN A C 1
ATOM 1423 O O . GLN A 1 185 ? 8.819 -3.547 -34.206 1.00 94.81 185 GLN A O 1
ATOM 1428 N N . ILE A 1 186 ? 10.278 -1.912 -33.707 1.00 96.75 186 ILE A N 1
ATOM 1429 C CA . ILE A 1 186 ? 11.249 -2.787 -33.037 1.00 96.75 186 ILE A CA 1
ATOM 1430 C C . ILE A 1 186 ? 10.651 -3.377 -31.753 1.00 96.75 186 ILE A C 1
ATOM 1432 O O . ILE A 1 186 ? 10.837 -4.565 -31.474 1.00 96.75 186 ILE A O 1
ATOM 1436 N N . PHE A 1 187 ? 9.913 -2.570 -30.993 1.00 96.00 187 PHE A N 1
ATOM 1437 C CA . PHE A 1 187 ? 9.205 -2.977 -29.785 1.00 96.00 187 PHE A CA 1
ATOM 1438 C C . PHE A 1 187 ? 8.188 -4.080 -30.088 1.00 96.00 187 PHE A C 1
ATOM 1440 O O . PHE A 1 187 ? 8.250 -5.137 -29.464 1.00 96.00 187 PHE A O 1
ATOM 1447 N N . ASN A 1 188 ? 7.323 -3.890 -31.088 1.00 95.44 188 ASN A N 1
ATOM 1448 C CA . ASN A 1 188 ? 6.324 -4.887 -31.483 1.00 95.44 188 ASN A CA 1
ATOM 1449 C C . ASN A 1 188 ? 6.984 -6.195 -31.921 1.00 95.44 188 ASN A C 1
ATOM 1451 O O . ASN A 1 188 ? 6.648 -7.258 -31.408 1.00 95.44 188 ASN A O 1
ATOM 1455 N N . ARG A 1 189 ? 8.027 -6.118 -32.758 1.00 97.25 189 ARG A N 1
ATOM 1456 C CA . ARG A 1 189 ? 8.803 -7.303 -33.150 1.00 97.25 189 ARG A CA 1
ATOM 1457 C C . ARG A 1 189 ? 9.405 -8.026 -31.943 1.00 97.25 189 ARG A C 1
ATOM 1459 O O . ARG A 1 189 ? 9.508 -9.253 -31.932 1.00 97.25 189 ARG A O 1
ATOM 1466 N N . ARG A 1 190 ? 9.852 -7.286 -30.926 1.00 96.00 190 ARG A N 1
ATOM 1467 C CA . ARG A 1 190 ? 10.335 -7.878 -29.675 1.00 96.00 190 ARG A CA 1
ATOM 1468 C C . ARG A 1 190 ? 9.201 -8.549 -28.898 1.00 96.00 190 ARG A C 1
ATOM 1470 O O . ARG A 1 190 ? 9.444 -9.618 -28.341 1.00 96.00 190 ARG A O 1
ATOM 1477 N N . MET A 1 191 ? 8.012 -7.951 -28.847 1.00 96.56 191 MET A N 1
ATOM 1478 C CA . MET A 1 191 ? 6.849 -8.560 -28.198 1.00 96.56 191 MET A CA 1
ATOM 1479 C C . MET A 1 191 ? 6.449 -9.862 -28.896 1.00 96.56 191 MET A C 1
ATOM 1481 O O . MET A 1 191 ? 6.304 -10.864 -28.207 1.00 96.56 191 MET A O 1
ATOM 1485 N N . ASP A 1 192 ? 6.440 -9.917 -30.231 1.00 97.19 192 ASP A N 1
ATOM 1486 C CA . ASP A 1 192 ? 6.180 -11.157 -30.984 1.00 97.19 192 ASP A CA 1
ATOM 1487 C C . ASP A 1 192 ? 7.158 -12.284 -30.607 1.00 97.19 192 ASP A C 1
ATOM 1489 O O . ASP A 1 192 ? 6.789 -13.455 -30.488 1.00 97.19 192 ASP A O 1
ATOM 1493 N N . LEU A 1 193 ? 8.436 -11.944 -30.400 1.00 96.88 193 LEU A N 1
ATOM 1494 C CA . LEU A 1 193 ? 9.438 -12.898 -29.917 1.00 96.88 193 LEU A CA 1
ATOM 1495 C C . LEU A 1 193 ? 9.168 -13.321 -28.468 1.00 96.88 193 LEU A C 1
ATOM 1497 O O . LEU A 1 193 ? 9.367 -14.487 -28.131 1.00 96.88 193 LEU A O 1
ATOM 1501 N N . ALA A 1 194 ? 8.717 -12.405 -27.608 1.00 96.00 194 ALA A N 1
ATOM 1502 C CA . ALA A 1 194 ? 8.337 -12.725 -26.235 1.00 96.00 194 ALA A CA 1
ATOM 1503 C C . ALA A 1 194 ? 7.130 -13.679 -26.187 1.00 96.00 194 ALA A C 1
ATOM 1505 O O . ALA A 1 194 ? 7.139 -14.609 -25.382 1.00 96.00 194 ALA A O 1
ATOM 1506 N N . GLU A 1 195 ? 6.148 -13.522 -27.078 1.00 96.25 195 GLU A N 1
ATOM 1507 C CA . GLU A 1 195 ? 5.010 -14.443 -27.208 1.00 96.25 195 GLU A CA 1
ATOM 1508 C C . GLU A 1 195 ? 5.452 -15.838 -27.664 1.00 96.25 195 GLU A C 1
ATOM 1510 O O . GLU A 1 195 ? 5.075 -16.848 -27.068 1.00 96.25 195 GLU A O 1
ATOM 1515 N N . GLN A 1 196 ? 6.332 -15.915 -28.666 1.00 96.69 196 GLN A N 1
ATOM 1516 C CA . GLN A 1 196 ? 6.919 -17.189 -29.095 1.00 96.69 196 GLN A CA 1
ATOM 1517 C C . GLN A 1 196 ? 7.682 -17.873 -27.952 1.00 96.69 196 GLN A C 1
ATOM 1519 O O . GLN A 1 196 ? 7.531 -19.079 -27.737 1.00 96.69 196 GLN A O 1
ATOM 1524 N N . ILE A 1 197 ? 8.461 -17.108 -27.177 1.00 94.94 197 ILE A N 1
ATOM 1525 C CA . ILE A 1 197 ? 9.128 -17.609 -25.969 1.00 94.94 197 ILE A CA 1
ATOM 1526 C C . ILE A 1 197 ? 8.093 -18.103 -24.950 1.00 94.94 197 ILE A C 1
ATOM 1528 O O . ILE A 1 197 ? 8.308 -19.164 -24.368 1.00 94.94 197 ILE A O 1
ATOM 1532 N N . ALA A 1 198 ? 6.968 -17.405 -24.762 1.00 94.62 198 ALA A N 1
ATOM 1533 C CA . ALA A 1 198 ? 5.887 -17.835 -23.872 1.00 94.62 198 ALA A CA 1
ATOM 1534 C C . ALA A 1 198 ? 5.393 -19.243 -24.240 1.00 94.62 198 ALA A C 1
ATOM 1536 O O . ALA A 1 198 ? 5.357 -20.132 -23.390 1.00 94.62 198 ALA A O 1
ATOM 1537 N N . HIS A 1 199 ? 5.099 -19.484 -25.520 1.00 94.12 199 HIS A N 1
ATOM 1538 C CA . HIS A 1 199 ? 4.646 -20.791 -26.005 1.00 94.12 199 HIS A CA 1
ATOM 1539 C C . HIS A 1 199 ? 5.697 -21.895 -25.819 1.00 94.12 199 HIS A C 1
ATOM 1541 O O . HIS A 1 199 ? 5.360 -23.008 -25.406 1.00 94.12 199 HIS A O 1
ATOM 1547 N N . LEU A 1 200 ? 6.978 -21.592 -26.050 1.00 94.12 200 LEU A N 1
ATOM 1548 C CA . LEU A 1 200 ? 8.072 -22.531 -25.779 1.00 94.12 200 LEU A CA 1
ATOM 1549 C C . LEU A 1 200 ? 8.218 -22.829 -24.280 1.00 94.12 200 LEU A C 1
ATOM 1551 O O . LEU A 1 200 ? 8.475 -23.975 -23.897 1.00 94.12 200 LEU A O 1
ATOM 1555 N N . LYS A 1 201 ? 8.031 -21.824 -23.419 1.00 93.00 201 LYS A N 1
ATOM 1556 C CA . LYS A 1 201 ? 8.074 -21.981 -21.959 1.00 93.00 201 LYS A CA 1
ATOM 1557 C C . LYS A 1 201 ? 6.904 -22.805 -21.440 1.00 93.00 201 LYS A C 1
ATOM 1559 O O . LYS A 1 201 ? 7.123 -23.671 -20.602 1.00 93.00 201 LYS A O 1
ATOM 1564 N N . ILE A 1 202 ? 5.705 -22.629 -21.999 1.00 90.88 202 ILE A N 1
ATOM 1565 C CA . ILE A 1 202 ? 4.534 -23.470 -21.703 1.00 90.88 202 ILE A CA 1
ATOM 1566 C C . ILE A 1 202 ? 4.829 -24.934 -22.053 1.00 90.88 202 ILE A C 1
ATOM 1568 O O . ILE A 1 202 ? 4.645 -25.818 -21.217 1.00 90.88 202 ILE A O 1
ATOM 1572 N N . ALA A 1 203 ? 5.337 -25.196 -23.262 1.00 90.44 203 ALA A N 1
ATOM 1573 C CA . ALA A 1 203 ? 5.637 -26.555 -23.715 1.00 90.44 203 ALA A CA 1
ATOM 1574 C C . ALA A 1 203 ? 6.746 -27.232 -22.884 1.00 90.44 203 ALA A C 1
ATOM 1576 O O . ALA A 1 203 ? 6.656 -28.420 -22.578 1.00 90.44 203 ALA A O 1
ATOM 1577 N N . SER A 1 204 ? 7.778 -26.474 -22.499 1.00 91.56 204 SER A N 1
ATOM 1578 C CA . SER A 1 204 ? 8.918 -26.959 -21.703 1.00 91.56 204 SER A CA 1
ATOM 1579 C C . SER A 1 204 ? 8.710 -26.892 -20.184 1.00 91.56 204 SER A C 1
ATOM 1581 O O . SER A 1 204 ? 9.537 -27.419 -19.443 1.00 91.56 204 SER A O 1
ATOM 1583 N N . ARG A 1 205 ? 7.627 -26.255 -19.716 1.00 87.06 205 ARG A N 1
ATOM 1584 C CA . ARG A 1 205 ? 7.352 -25.929 -18.303 1.00 87.06 205 ARG A CA 1
ATOM 1585 C C . ARG A 1 205 ? 8.501 -25.186 -17.611 1.00 87.06 205 ARG A C 1
ATOM 1587 O O . ARG A 1 205 ? 8.823 -25.462 -16.458 1.00 87.06 205 ARG A O 1
ATOM 1594 N N . SER A 1 206 ? 9.137 -24.262 -18.324 1.00 89.62 206 SER A N 1
ATOM 1595 C CA . SER A 1 206 ? 10.228 -23.437 -17.793 1.00 89.62 206 SER A CA 1
ATOM 1596 C C . SER A 1 206 ? 9.723 -22.085 -17.280 1.00 89.62 206 SER A C 1
ATOM 1598 O O . SER A 1 206 ? 8.699 -21.571 -17.733 1.00 89.62 206 SER A O 1
ATOM 1600 N N . ALA A 1 207 ? 10.437 -21.512 -16.309 1.00 90.50 207 ALA A N 1
ATOM 1601 C CA . ALA A 1 207 ? 10.044 -20.264 -15.661 1.00 90.50 207 ALA A CA 1
ATOM 1602 C C . ALA A 1 207 ? 10.137 -19.056 -16.610 1.00 90.50 207 ALA A C 1
ATOM 1604 O O . ALA A 1 207 ? 11.025 -18.963 -17.465 1.00 90.50 207 ALA A O 1
ATOM 1605 N N . VAL A 1 208 ? 9.222 -18.094 -16.445 1.00 92.12 208 VAL A N 1
ATOM 1606 C CA . VAL A 1 208 ? 9.255 -16.841 -17.212 1.00 92.12 208 VAL A CA 1
ATOM 1607 C C . VAL A 1 208 ? 10.386 -15.938 -16.731 1.00 92.12 208 VAL A C 1
ATOM 1609 O O . VAL A 1 208 ? 11.161 -15.471 -17.568 1.00 92.12 208 VAL A O 1
ATOM 1612 N N . TYR A 1 209 ? 10.492 -15.727 -15.419 1.00 91.50 209 TYR A N 1
ATOM 1613 C CA . TYR A 1 209 ? 11.534 -14.909 -14.807 1.00 91.50 209 TYR A CA 1
ATOM 1614 C C . TYR A 1 209 ? 12.832 -15.697 -14.598 1.00 91.50 209 TYR A C 1
ATOM 1616 O O . TYR A 1 209 ? 12.834 -16.766 -13.991 1.00 91.50 209 TYR A O 1
ATOM 1624 N N . ASP A 1 210 ? 13.939 -15.131 -15.080 1.00 90.31 210 ASP A N 1
ATOM 1625 C CA . ASP A 1 210 ? 15.298 -15.634 -14.881 1.00 90.31 210 ASP A CA 1
ATOM 1626 C C . ASP A 1 210 ? 16.210 -14.452 -14.529 1.00 90.31 210 ASP A C 1
ATOM 1628 O O . ASP A 1 210 ? 16.620 -13.667 -15.388 1.00 90.31 210 ASP A O 1
ATOM 1632 N N . ALA A 1 211 ? 16.510 -14.311 -13.237 1.00 86.81 211 ALA A N 1
ATOM 1633 C CA . ALA A 1 211 ? 17.294 -13.191 -12.728 1.00 86.81 211 ALA A CA 1
ATOM 1634 C C . ALA A 1 211 ? 18.730 -13.162 -13.278 1.00 86.81 211 ALA A C 1
ATOM 1636 O O . ALA A 1 211 ? 19.282 -12.077 -13.465 1.00 86.81 211 ALA A O 1
ATOM 1637 N N . GLY A 1 212 ? 19.332 -14.330 -13.529 1.00 89.31 212 GLY A N 1
ATOM 1638 C CA . GLY A 1 212 ? 20.688 -14.426 -14.069 1.00 89.31 212 GLY A CA 1
ATOM 1639 C C . GLY A 1 212 ? 20.716 -13.963 -15.518 1.00 89.31 212 GLY A C 1
ATOM 1640 O O . GLY A 1 212 ? 21.494 -13.079 -15.879 1.00 89.31 212 GLY A O 1
ATOM 1641 N N . ARG A 1 213 ? 19.782 -14.474 -16.325 1.00 90.44 213 ARG A N 1
ATOM 1642 C CA . ARG A 1 213 ? 19.674 -14.100 -17.734 1.00 90.44 213 ARG A CA 1
ATOM 1643 C C . ARG A 1 213 ? 19.380 -12.614 -17.928 1.00 90.44 213 ARG A C 1
ATOM 1645 O O . ARG A 1 213 ? 19.946 -11.993 -18.826 1.00 90.44 213 ARG A O 1
ATOM 1652 N N . GLU A 1 214 ? 18.503 -12.032 -17.114 1.00 91.88 214 GLU A N 1
ATOM 1653 C CA . GLU A 1 214 ? 18.193 -10.600 -17.205 1.00 91.88 214 GLU A CA 1
ATOM 1654 C C . GLU A 1 214 ? 19.377 -9.715 -16.798 1.00 91.88 214 GLU A C 1
ATOM 1656 O O . GLU A 1 214 ? 19.618 -8.687 -17.437 1.00 91.88 214 GLU A O 1
ATOM 1661 N N . ALA A 1 215 ? 20.154 -10.127 -15.790 1.00 89.88 215 ALA A N 1
ATOM 1662 C CA . ALA A 1 215 ? 21.371 -9.422 -15.398 1.00 89.88 215 ALA A CA 1
ATOM 1663 C C . ALA A 1 215 ? 22.413 -9.421 -16.529 1.00 89.88 215 ALA A C 1
ATOM 1665 O O . ALA A 1 215 ? 22.930 -8.357 -16.868 1.00 89.88 215 ALA A O 1
ATOM 1666 N N . GLU A 1 216 ? 22.645 -10.570 -17.176 1.00 93.56 216 GLU A N 1
ATOM 1667 C CA . GLU A 1 216 ? 23.548 -10.683 -18.334 1.00 93.56 216 GLU A CA 1
ATOM 1668 C C . GLU A 1 216 ? 23.125 -9.772 -19.494 1.00 93.56 216 GLU A C 1
ATOM 1670 O O . GLU A 1 216 ? 23.952 -9.092 -20.107 1.00 93.56 216 GLU A O 1
ATOM 1675 N N . VAL A 1 217 ? 21.825 -9.756 -19.815 1.00 92.88 217 VAL A N 1
ATOM 1676 C CA . VAL A 1 217 ? 21.282 -8.928 -20.900 1.00 92.88 217 VAL A CA 1
ATOM 1677 C C . VAL A 1 217 ? 21.462 -7.443 -20.591 1.00 92.88 217 VAL A C 1
ATOM 1679 O O . VAL A 1 217 ? 21.853 -6.687 -21.485 1.00 92.88 217 VAL A O 1
ATOM 1682 N N . SER A 1 218 ? 21.208 -7.024 -19.347 1.00 90.31 218 SER A N 1
ATOM 1683 C CA . SER A 1 218 ? 21.382 -5.626 -18.943 1.00 90.31 218 SER A CA 1
ATOM 1684 C C . SER A 1 218 ? 22.852 -5.210 -18.967 1.00 90.31 218 SER A C 1
ATOM 1686 O O . SER A 1 218 ? 23.190 -4.173 -19.536 1.00 90.31 218 SER A O 1
ATOM 1688 N N . GLU A 1 219 ? 23.746 -6.047 -18.438 1.00 92.56 219 GLU A N 1
ATOM 1689 C CA . GLU A 1 219 ? 25.184 -5.772 -18.416 1.00 92.56 219 GLU A CA 1
ATOM 1690 C C . GLU A 1 219 ? 25.750 -5.619 -19.835 1.00 92.56 219 GLU A C 1
ATOM 1692 O O . GLU A 1 219 ? 26.450 -4.646 -20.131 1.00 92.56 219 GLU A O 1
ATOM 1697 N N . LEU A 1 220 ? 25.384 -6.521 -20.751 1.00 93.62 220 LEU A N 1
ATOM 1698 C CA . LEU A 1 220 ? 25.801 -6.428 -22.150 1.00 93.62 220 LEU A CA 1
ATOM 1699 C C . LEU A 1 220 ? 25.267 -5.152 -22.824 1.00 93.62 220 LEU A C 1
ATOM 1701 O O . LEU A 1 220 ? 25.973 -4.529 -23.621 1.00 93.62 220 LEU A O 1
ATOM 1705 N N . ALA A 1 221 ? 24.032 -4.746 -22.520 1.00 92.31 221 ALA A N 1
ATOM 1706 C CA . ALA A 1 221 ? 23.452 -3.518 -23.057 1.00 92.31 221 ALA A CA 1
ATOM 1707 C C . ALA A 1 221 ? 24.173 -2.266 -22.531 1.00 92.31 221 ALA A C 1
ATOM 1709 O O . ALA A 1 221 ? 24.494 -1.370 -23.313 1.00 92.31 221 ALA A O 1
ATOM 1710 N N . MET A 1 222 ? 24.508 -2.231 -21.238 1.00 93.00 222 MET A N 1
ATOM 1711 C CA . MET A 1 222 ? 25.292 -1.151 -20.633 1.00 93.00 222 MET A CA 1
ATOM 1712 C C . MET A 1 222 ? 26.675 -1.011 -21.279 1.00 93.00 222 MET A C 1
ATOM 1714 O O . MET A 1 222 ? 27.106 0.104 -21.570 1.00 93.00 222 MET A O 1
ATOM 1718 N N . GLN A 1 223 ? 27.359 -2.130 -21.545 1.00 92.12 223 GLN A N 1
ATOM 1719 C CA . GLN A 1 223 ? 28.671 -2.124 -22.203 1.00 92.12 223 GLN A CA 1
ATOM 1720 C C . GLN A 1 223 ? 28.606 -1.518 -23.614 1.00 92.12 223 GLN A C 1
ATOM 1722 O O . GLN A 1 223 ? 29.527 -0.812 -24.022 1.00 92.12 223 GLN A O 1
ATOM 1727 N N . ARG A 1 224 ? 27.506 -1.746 -24.344 1.00 92.75 224 ARG A N 1
ATOM 1728 C CA . ARG A 1 224 ? 27.285 -1.189 -25.691 1.00 92.75 224 ARG A CA 1
ATOM 1729 C C . ARG A 1 224 ? 26.925 0.299 -25.686 1.00 92.75 224 ARG A C 1
ATOM 1731 O O . ARG A 1 224 ? 27.237 0.985 -26.650 1.00 92.75 224 ARG A O 1
ATOM 1738 N N . ALA A 1 225 ? 26.281 0.790 -24.628 1.00 86.75 225 ALA A N 1
ATOM 1739 C CA . ALA A 1 225 ? 25.789 2.166 -24.527 1.00 86.75 225 ALA A CA 1
ATOM 1740 C C . ALA A 1 225 ? 26.881 3.212 -24.227 1.00 86.75 225 ALA A C 1
ATOM 1742 O O . ALA A 1 225 ? 26.662 4.408 -24.408 1.00 86.75 225 ALA A O 1
ATOM 1743 N N . GLY A 1 226 ? 28.048 2.775 -23.743 1.00 83.69 226 GLY A N 1
ATOM 1744 C CA . GLY A 1 226 ? 29.101 3.667 -23.253 1.00 83.69 226 GLY A CA 1
ATOM 1745 C C . GLY A 1 226 ? 28.824 4.216 -21.845 1.00 83.69 226 GLY A C 1
ATOM 1746 O O . GLY A 1 226 ? 27.727 4.097 -21.301 1.00 83.69 226 GLY A O 1
ATOM 1747 N N . LYS A 1 227 ? 29.849 4.815 -21.217 1.00 83.81 227 LYS A N 1
ATOM 1748 C CA . LYS A 1 227 ? 29.823 5.196 -19.787 1.00 83.81 227 LYS A CA 1
ATOM 1749 C C . LYS A 1 227 ? 28.724 6.196 -19.422 1.00 83.81 227 LYS A C 1
ATOM 1751 O O . LYS A 1 227 ? 28.210 6.137 -18.312 1.00 83.81 227 LYS A O 1
ATOM 1756 N N . GLU A 1 228 ? 28.387 7.106 -20.328 1.00 88.44 228 GLU A N 1
ATOM 1757 C CA . GLU A 1 228 ? 27.437 8.190 -20.060 1.00 88.44 228 GLU A CA 1
ATOM 1758 C C . GLU A 1 228 ? 25.977 7.709 -20.056 1.00 88.44 228 GLU A C 1
ATOM 1760 O O . GLU A 1 228 ? 25.177 8.144 -19.229 1.00 88.44 228 GLU A O 1
ATOM 1765 N N . MET A 1 229 ? 25.638 6.762 -20.939 1.00 90.06 229 MET A N 1
ATOM 1766 C CA . MET A 1 229 ? 24.268 6.263 -21.111 1.00 90.06 229 MET A CA 1
ATOM 1767 C C . MET A 1 229 ? 23.996 4.945 -20.382 1.00 90.06 229 MET A C 1
ATOM 1769 O O . MET A 1 229 ? 22.840 4.532 -20.301 1.00 90.06 229 MET A O 1
ATOM 1773 N N . ALA A 1 230 ? 25.021 4.302 -19.812 1.00 89.81 230 ALA A N 1
ATOM 1774 C CA . ALA A 1 230 ? 24.917 2.988 -19.177 1.00 89.81 230 ALA A CA 1
ATOM 1775 C C . ALA A 1 230 ? 23.750 2.886 -18.177 1.00 89.81 230 ALA A C 1
ATOM 1777 O O . ALA A 1 230 ? 22.919 1.992 -18.302 1.00 89.81 230 ALA A O 1
ATOM 1778 N N . THR A 1 231 ? 23.620 3.828 -17.237 1.00 89.06 231 THR A N 1
ATOM 1779 C CA . THR A 1 231 ? 22.538 3.803 -16.232 1.00 89.06 231 THR A CA 1
ATOM 1780 C C . THR A 1 231 ? 21.148 3.965 -16.854 1.00 89.06 231 THR A C 1
ATOM 1782 O O . THR A 1 231 ? 20.185 3.344 -16.404 1.00 89.06 231 THR A O 1
ATOM 1785 N N . ARG A 1 232 ? 21.024 4.782 -17.909 1.00 90.56 232 ARG A N 1
ATOM 1786 C CA . ARG A 1 232 ? 19.749 4.989 -18.617 1.00 90.56 232 ARG A CA 1
ATO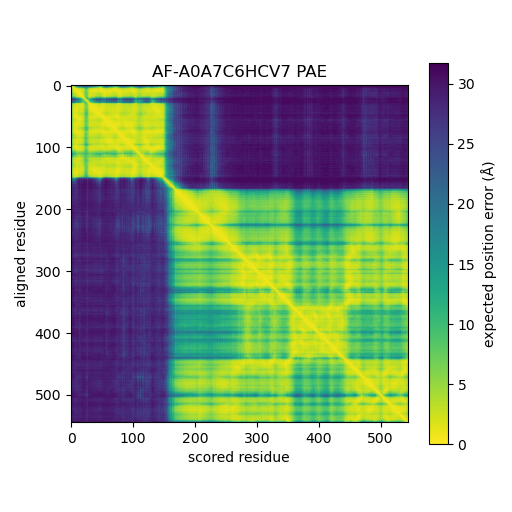M 1787 C C . ARG A 1 232 ? 19.358 3.741 -19.404 1.00 90.56 232 ARG A C 1
ATOM 1789 O O . ARG A 1 232 ? 18.203 3.329 -19.353 1.00 90.56 232 ARG A O 1
ATOM 1796 N N . VAL A 1 233 ? 20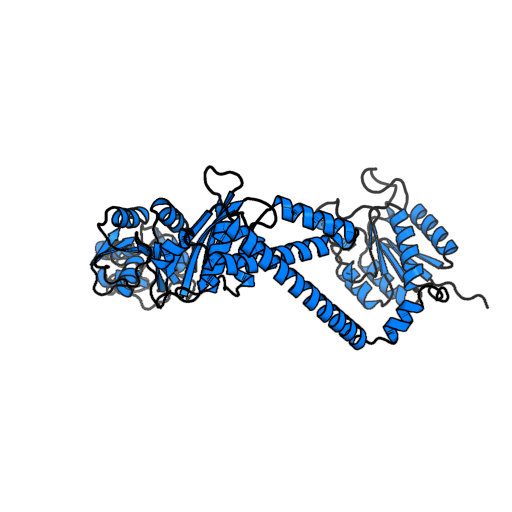.327 3.108 -20.066 1.00 92.81 233 VAL A N 1
ATOM 1797 C CA . VAL A 1 233 ? 20.116 1.854 -20.797 1.00 92.81 233 VAL A CA 1
ATOM 1798 C C . VAL A 1 233 ? 19.787 0.702 -19.852 1.00 92.81 233 VAL A C 1
ATOM 1800 O O . VAL A 1 233 ? 18.883 -0.063 -20.160 1.00 92.81 233 VAL A O 1
ATOM 1803 N N . ASP A 1 234 ? 20.420 0.609 -18.682 1.00 90.94 234 ASP A N 1
ATOM 1804 C CA . ASP A 1 234 ? 20.057 -0.385 -17.661 1.00 90.94 234 ASP A CA 1
ATOM 1805 C C . ASP A 1 234 ? 18.582 -0.252 -17.239 1.00 90.94 234 ASP A C 1
ATOM 1807 O O . ASP A 1 234 ? 17.830 -1.229 -17.248 1.00 90.94 234 ASP A O 1
ATOM 1811 N N . SER A 1 235 ? 18.132 0.972 -16.945 1.00 90.19 235 SER A N 1
ATOM 1812 C CA . SER A 1 235 ? 16.731 1.244 -16.594 1.00 90.19 235 SER A CA 1
ATOM 1813 C C . SER A 1 235 ? 15.764 0.921 -17.743 1.00 90.19 235 SER A C 1
ATOM 1815 O O . SER A 1 235 ? 14.740 0.265 -17.521 1.00 90.19 235 SER A O 1
ATOM 1817 N N . MET A 1 236 ? 16.107 1.309 -18.976 1.00 93.31 236 MET A N 1
ATOM 1818 C CA . MET A 1 236 ? 15.325 0.994 -20.175 1.00 93.31 236 MET A CA 1
ATOM 1819 C C . MET A 1 236 ? 15.215 -0.520 -20.386 1.00 93.31 236 MET A C 1
ATOM 1821 O O . MET A 1 236 ? 14.119 -1.038 -20.586 1.00 93.31 236 MET A O 1
ATOM 1825 N N . MET A 1 237 ? 16.327 -1.252 -20.300 1.00 93.69 237 MET A N 1
ATOM 1826 C CA . MET A 1 237 ? 16.352 -2.696 -20.529 1.00 93.69 237 MET A CA 1
ATOM 1827 C C . MET A 1 237 ? 15.575 -3.459 -19.459 1.00 93.69 237 MET A C 1
ATOM 1829 O O . MET A 1 237 ? 14.816 -4.364 -19.803 1.00 93.69 237 MET A O 1
ATOM 1833 N N . LYS A 1 238 ? 15.691 -3.076 -18.182 1.00 91.00 238 LYS A N 1
ATOM 1834 C CA . LYS A 1 238 ? 14.881 -3.651 -17.093 1.00 91.00 238 LYS A CA 1
ATOM 1835 C C . LYS A 1 238 ? 13.386 -3.446 -17.325 1.00 91.00 238 LYS A C 1
ATOM 1837 O O . LYS A 1 238 ? 12.619 -4.396 -17.190 1.00 91.00 238 LYS A O 1
ATOM 1842 N N . THR A 1 239 ? 12.992 -2.247 -17.748 1.00 91.69 239 THR A N 1
ATOM 1843 C CA . THR A 1 239 ? 11.599 -1.931 -18.104 1.00 91.69 239 THR A CA 1
ATOM 1844 C C . THR A 1 239 ? 11.128 -2.788 -19.281 1.00 91.69 239 THR A C 1
ATOM 1846 O O . THR A 1 239 ? 10.105 -3.459 -19.195 1.00 91.69 239 THR A O 1
ATOM 1849 N N . MET A 1 240 ? 11.925 -2.871 -20.348 1.00 93.62 240 MET A N 1
ATOM 1850 C CA . MET A 1 240 ? 11.626 -3.692 -21.523 1.00 93.62 240 MET A CA 1
ATOM 1851 C C . MET A 1 240 ? 11.491 -5.181 -21.201 1.00 93.62 240 MET A C 1
ATOM 1853 O O . MET A 1 240 ? 10.631 -5.861 -21.764 1.00 93.62 240 MET A O 1
ATOM 1857 N N . MET A 1 241 ? 12.344 -5.716 -20.325 1.00 93.6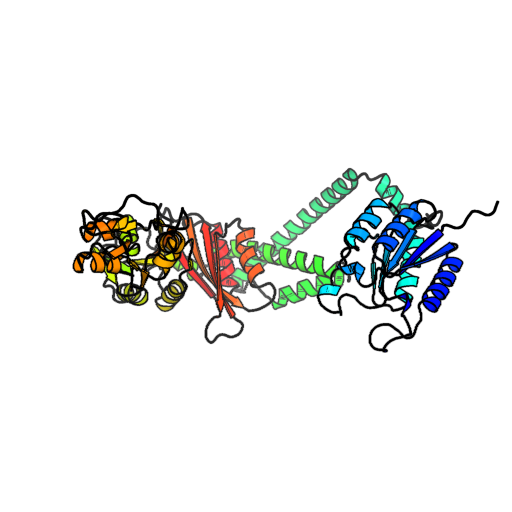2 241 MET A N 1
ATOM 1858 C CA . MET A 1 241 ? 12.266 -7.108 -19.879 1.00 93.62 241 MET A CA 1
ATOM 1859 C C . MET A 1 241 ? 11.021 -7.347 -19.028 1.00 93.62 241 MET A C 1
ATOM 1861 O O . MET A 1 241 ? 10.317 -8.316 -19.292 1.00 93.62 241 MET A O 1
ATOM 1865 N N . ARG A 1 242 ? 10.689 -6.435 -18.106 1.00 92.31 242 ARG A N 1
ATOM 1866 C CA . ARG A 1 242 ? 9.459 -6.499 -17.305 1.00 92.31 242 ARG A CA 1
ATOM 1867 C C . ARG A 1 242 ? 8.203 -6.534 -18.183 1.00 92.31 242 ARG A C 1
ATOM 1869 O O . ARG A 1 242 ? 7.433 -7.480 -18.062 1.00 92.31 242 ARG A O 1
ATOM 1876 N N . ILE A 1 243 ? 8.069 -5.612 -19.138 1.00 93.62 243 ILE A N 1
ATOM 1877 C CA . ILE A 1 243 ? 6.946 -5.594 -20.096 1.00 93.62 243 ILE A CA 1
ATOM 1878 C C . ILE A 1 243 ? 6.905 -6.893 -20.925 1.00 93.62 243 ILE A C 1
ATOM 1880 O O . ILE A 1 243 ? 5.848 -7.476 -21.155 1.00 93.62 243 ILE A O 1
ATOM 1884 N N . SER A 1 244 ? 8.073 -7.418 -21.325 1.00 95.31 244 SER A N 1
ATOM 1885 C CA . SER A 1 244 ? 8.145 -8.711 -22.028 1.00 95.31 244 SER A CA 1
ATOM 1886 C C . SER A 1 244 ? 7.654 -9.874 -21.152 1.00 95.31 244 SER A C 1
ATOM 1888 O O . SER A 1 244 ? 7.096 -10.838 -21.677 1.00 95.31 244 SER A O 1
ATOM 1890 N N . ARG A 1 245 ? 7.908 -9.839 -19.835 1.00 94.62 245 ARG A N 1
ATOM 1891 C CA . ARG A 1 245 ? 7.422 -10.855 -18.889 1.00 94.62 245 ARG A CA 1
ATOM 1892 C C . ARG A 1 245 ? 5.924 -10.737 -18.667 1.00 94.62 245 ARG A C 1
ATOM 1894 O O . ARG A 1 245 ? 5.264 -11.765 -18.678 1.00 94.62 245 ARG A O 1
ATOM 1901 N N . GLU A 1 246 ? 5.400 -9.524 -18.522 1.00 93.38 246 GLU A N 1
ATOM 1902 C CA . GLU A 1 246 ? 3.958 -9.268 -18.403 1.00 93.38 246 GLU A CA 1
ATOM 1903 C C . GLU A 1 246 ? 3.201 -9.941 -19.543 1.00 93.38 246 GLU A C 1
ATOM 1905 O O . GLU A 1 246 ? 2.379 -10.819 -19.293 1.00 93.38 246 GLU A O 1
ATOM 1910 N N . ARG A 1 247 ? 3.612 -9.672 -20.789 1.00 94.25 247 ARG A N 1
ATOM 1911 C CA . ARG A 1 247 ? 2.997 -10.299 -21.962 1.00 94.25 247 ARG A CA 1
ATOM 1912 C C . ARG A 1 247 ? 3.086 -11.828 -21.952 1.00 94.25 247 ARG A C 1
ATOM 1914 O O . ARG A 1 247 ? 2.143 -12.506 -22.353 1.00 94.25 247 ARG A O 1
ATOM 1921 N N . GLN A 1 248 ? 4.212 -12.386 -21.501 1.00 95.62 248 GLN A N 1
ATOM 1922 C CA . GLN A 1 248 ? 4.356 -13.836 -21.340 1.00 95.62 248 GLN A CA 1
ATOM 1923 C C . GLN A 1 248 ? 3.367 -14.375 -20.297 1.00 95.62 248 GLN A C 1
ATOM 1925 O O . GLN A 1 248 ? 2.684 -15.360 -20.569 1.00 95.62 248 GLN A O 1
ATOM 1930 N N . TYR A 1 249 ? 3.262 -13.742 -19.126 1.00 95.44 249 TYR A N 1
ATOM 1931 C CA . TYR A 1 249 ? 2.347 -14.169 -18.066 1.00 95.44 249 TYR A CA 1
ATOM 1932 C C . TYR A 1 249 ? 0.880 -14.107 -18.492 1.00 95.44 249 TYR A C 1
ATOM 1934 O O . TYR A 1 249 ? 0.135 -15.028 -18.160 1.00 95.44 249 TYR A O 1
ATOM 1942 N N . ASP A 1 250 ? 0.488 -13.110 -19.288 1.00 93.50 250 ASP A N 1
ATOM 1943 C CA . ASP A 1 250 ? -0.871 -13.010 -19.832 1.00 93.50 250 ASP A CA 1
ATOM 1944 C C . ASP A 1 250 ? -1.251 -14.239 -20.678 1.00 93.50 250 ASP A C 1
ATOM 1946 O O . ASP A 1 250 ? -2.379 -14.736 -20.619 1.00 93.50 250 ASP A O 1
ATOM 1950 N N . ILE A 1 251 ? -0.293 -14.778 -21.438 1.00 94.00 251 ILE A N 1
ATOM 1951 C CA . ILE A 1 251 ? -0.479 -15.992 -22.245 1.00 94.00 251 ILE A CA 1
ATOM 1952 C C . ILE A 1 251 ? -0.459 -17.242 -21.356 1.00 94.00 251 ILE A C 1
ATOM 1954 O O . ILE A 1 251 ? -1.286 -18.145 -21.523 1.00 94.00 251 ILE A O 1
ATOM 1958 N N . LEU A 1 252 ? 0.482 -17.304 -20.409 1.00 94.12 252 LEU A N 1
ATOM 1959 C CA . LEU A 1 252 ? 0.670 -18.461 -19.535 1.00 94.12 252 LEU A CA 1
ATOM 1960 C C . LEU A 1 252 ? -0.526 -18.696 -18.609 1.00 94.12 252 LEU A C 1
ATOM 1962 O O . LEU A 1 252 ? -0.941 -19.846 -18.472 1.00 94.12 252 LEU A O 1
ATOM 1966 N N . MET A 1 253 ? -1.107 -17.641 -18.025 1.00 93.81 253 MET A N 1
ATOM 1967 C CA . MET A 1 253 ? -2.195 -17.761 -17.046 1.00 93.81 253 MET A CA 1
ATOM 1968 C C . MET A 1 253 ? -3.370 -18.582 -17.594 1.00 93.81 253 MET A C 1
ATOM 1970 O O . MET A 1 253 ? -3.905 -19.443 -16.901 1.00 93.81 253 MET A O 1
ATOM 1974 N N . ASN A 1 254 ? -3.731 -18.376 -18.864 1.00 87.06 254 ASN A N 1
ATOM 1975 C CA . ASN A 1 254 ? -4.839 -19.087 -19.512 1.00 87.06 254 ASN A CA 1
ATOM 1976 C C . ASN A 1 254 ? -4.560 -20.583 -19.738 1.00 87.06 254 ASN A C 1
ATOM 1978 O O . ASN A 1 254 ? -5.491 -21.371 -19.897 1.00 87.06 254 ASN A O 1
ATOM 1982 N N . SER A 1 255 ? -3.287 -20.978 -19.770 1.00 86.44 255 SER A N 1
ATOM 1983 C CA . SER A 1 255 ? -2.859 -22.366 -19.981 1.00 86.44 255 SER A CA 1
ATOM 1984 C C . SER A 1 255 ? -2.508 -23.081 -18.671 1.00 86.44 255 SER A C 1
ATOM 1986 O O . SER A 1 255 ? -2.427 -24.313 -18.630 1.00 86.44 255 SER A O 1
ATOM 1988 N N . ASP A 1 256 ? -2.296 -22.331 -17.589 1.00 88.75 256 ASP A N 1
ATOM 1989 C CA . ASP A 1 256 ? -1.836 -22.854 -16.309 1.00 88.75 256 ASP A CA 1
ATOM 1990 C C . ASP A 1 256 ? -2.992 -23.327 -15.418 1.00 88.75 256 ASP A C 1
ATOM 1992 O O . ASP A 1 256 ? -3.472 -22.653 -14.507 1.00 88.75 256 ASP A O 1
ATOM 1996 N N . THR A 1 257 ? -3.401 -24.573 -15.639 1.00 83.50 257 THR A N 1
ATOM 1997 C CA . THR A 1 257 ? -4.371 -25.262 -14.769 1.00 83.50 257 THR A CA 1
ATOM 1998 C C . THR A 1 257 ? -3.817 -25.573 -13.369 1.00 83.50 257 THR A C 1
ATOM 2000 O O . THR A 1 257 ? -4.580 -25.916 -12.454 1.00 83.50 257 THR A O 1
ATOM 2003 N N . GLN A 1 258 ? -2.496 -25.459 -13.174 1.00 87.50 258 GLN A N 1
ATOM 2004 C CA . GLN A 1 258 ? -1.793 -25.799 -11.941 1.00 87.50 258 GLN A CA 1
ATOM 2005 C C . GLN A 1 258 ? -1.555 -24.604 -11.006 1.00 87.50 258 GLN A C 1
ATOM 2007 O O . GLN A 1 258 ? -1.240 -24.841 -9.833 1.00 87.50 258 GLN A O 1
ATOM 2012 N N . TRP A 1 259 ? -1.916 -23.385 -11.406 1.00 92.62 259 TRP A N 1
ATOM 2013 C CA . TRP A 1 259 ? -1.888 -22.201 -10.547 1.00 92.62 259 TRP A CA 1
ATOM 2014 C C . TRP A 1 259 ? -2.756 -22.350 -9.280 1.00 92.62 259 TRP A C 1
ATOM 2016 O O . TRP A 1 259 ? -3.989 -22.307 -9.311 1.00 92.62 259 TRP A O 1
ATOM 2026 N N . ALA A 1 260 ? -2.104 -22.558 -8.131 1.00 92.06 260 ALA A N 1
ATOM 2027 C CA . ALA A 1 260 ? -2.777 -22.869 -6.869 1.00 92.06 260 ALA A CA 1
ATOM 2028 C C . ALA A 1 260 ? -3.645 -21.714 -6.347 1.00 92.06 260 ALA A C 1
ATOM 2030 O O . ALA A 1 260 ? -4.791 -21.947 -5.959 1.00 92.06 260 ALA A O 1
ATOM 2031 N N . LEU A 1 261 ? -3.121 -20.483 -6.382 1.00 93.00 261 LEU A N 1
ATOM 2032 C CA . LEU A 1 261 ? -3.850 -19.292 -5.945 1.00 93.00 261 LEU A CA 1
ATOM 2033 C C . LEU A 1 261 ? -5.076 -19.038 -6.833 1.00 93.00 261 LEU A C 1
ATOM 2035 O O . LEU A 1 261 ? -6.167 -18.838 -6.310 1.00 93.00 261 LEU A O 1
ATOM 2039 N N . GLY A 1 262 ? -4.937 -19.161 -8.155 1.00 93.56 262 GLY A N 1
ATOM 2040 C CA . GLY A 1 262 ? -6.060 -19.034 -9.090 1.00 93.56 262 GLY A CA 1
ATOM 2041 C C . GLY A 1 262 ? -7.183 -20.026 -8.820 1.00 93.56 262 GLY A C 1
ATOM 2042 O O . GLY A 1 262 ? -8.353 -19.650 -8.792 1.00 93.56 262 GLY A O 1
ATOM 2043 N N . ARG A 1 263 ? -6.846 -21.292 -8.536 1.00 93.62 263 ARG A N 1
ATOM 2044 C CA . ARG A 1 263 ? -7.851 -22.294 -8.149 1.00 93.62 263 ARG A CA 1
ATOM 2045 C C . ARG A 1 263 ? -8.548 -21.957 -6.834 1.00 93.62 263 ARG A C 1
ATOM 2047 O O . ARG A 1 263 ? -9.738 -22.238 -6.717 1.00 93.62 263 ARG A O 1
ATOM 2054 N N . ALA A 1 264 ? -7.834 -21.400 -5.856 1.00 93.25 264 ALA A N 1
ATOM 2055 C CA . ALA A 1 264 ? -8.434 -20.965 -4.596 1.00 93.25 264 ALA A CA 1
ATOM 2056 C C . ALA A 1 264 ? -9.412 -19.800 -4.824 1.00 93.25 264 ALA A C 1
ATOM 2058 O O . ALA A 1 264 ? -10.552 -19.876 -4.379 1.00 93.25 264 ALA A O 1
ATOM 2059 N N . LEU A 1 265 ? -9.007 -18.788 -5.601 1.00 94.56 265 LEU A N 1
ATOM 2060 C CA . LEU A 1 265 ? -9.848 -17.642 -5.975 1.00 94.56 265 LEU A CA 1
ATOM 2061 C C . LEU A 1 265 ? -11.096 -18.070 -6.765 1.00 94.56 265 LEU A C 1
ATOM 2063 O O . LEU A 1 265 ? -12.193 -17.568 -6.530 1.00 94.56 265 LEU A O 1
ATOM 2067 N N . ALA A 1 266 ? -10.954 -19.026 -7.686 1.00 92.88 266 ALA A N 1
ATOM 2068 C CA . ALA A 1 266 ? -12.073 -19.540 -8.473 1.00 92.88 266 ALA A CA 1
ATOM 2069 C C . ALA A 1 266 ? -13.103 -20.292 -7.611 1.00 92.88 266 ALA A C 1
ATOM 2071 O O . ALA A 1 266 ? -14.303 -20.149 -7.836 1.00 92.88 266 ALA A O 1
ATOM 2072 N N . LYS A 1 267 ? -12.636 -21.059 -6.615 1.00 94.44 267 LYS A N 1
ATOM 2073 C CA . LYS A 1 267 ? -13.470 -21.861 -5.701 1.00 94.44 267 LYS A CA 1
ATOM 2074 C C . LYS A 1 267 ? -14.033 -21.086 -4.506 1.00 94.44 267 LYS A C 1
ATOM 2076 O O . LYS A 1 267 ? -14.753 -21.689 -3.717 1.00 94.44 267 LYS A O 1
ATOM 2081 N N . ALA A 1 268 ? -13.680 -19.813 -4.351 1.00 94.81 268 ALA A N 1
ATOM 2082 C CA . ALA A 1 268 ? -14.138 -18.999 -3.235 1.00 94.81 268 ALA A CA 1
ATOM 2083 C C . ALA A 1 268 ? -15.673 -18.926 -3.171 1.00 94.81 268 ALA A C 1
ATOM 2085 O O . ALA A 1 268 ? -16.338 -18.828 -4.209 1.00 94.81 268 ALA A O 1
ATOM 2086 N N . GLU A 1 269 ? -16.208 -18.944 -1.949 1.00 94.38 269 GLU A N 1
ATOM 2087 C CA . GLU A 1 269 ? -17.632 -18.723 -1.682 1.00 94.38 269 GLU A CA 1
ATOM 2088 C C . GLU A 1 269 ? -18.034 -17.310 -2.133 1.00 94.38 269 GLU A C 1
ATOM 2090 O O . GLU A 1 269 ? -17.209 -16.393 -2.134 1.00 94.38 269 GLU A O 1
ATOM 2095 N N . ARG A 1 270 ? -19.288 -17.123 -2.556 1.00 94.38 270 ARG A N 1
ATOM 2096 C CA . ARG A 1 270 ? -19.748 -15.872 -3.190 1.00 94.38 270 ARG A CA 1
ATOM 2097 C C . ARG A 1 270 ? -20.761 -15.094 -2.357 1.00 94.38 270 ARG A C 1
ATOM 2099 O O . ARG A 1 270 ? -21.176 -14.018 -2.772 1.00 94.38 270 ARG A O 1
ATOM 2106 N N . ASN A 1 271 ? -21.160 -15.605 -1.198 1.00 93.50 271 ASN A N 1
ATOM 2107 C CA . ASN A 1 271 ? -22.091 -14.946 -0.284 1.00 93.50 271 ASN A CA 1
ATOM 2108 C C . ASN A 1 271 ? -21.663 -15.152 1.179 1.00 93.50 271 ASN A C 1
ATOM 2110 O O . ASN A 1 271 ? -20.714 -15.874 1.477 1.00 93.50 271 ASN A O 1
ATOM 2114 N N . LEU A 1 272 ? -22.371 -14.487 2.089 1.00 92.94 272 LEU A N 1
ATOM 2115 C CA . LEU A 1 272 ? -22.172 -14.589 3.536 1.00 92.94 272 LEU A CA 1
ATOM 2116 C C . LEU A 1 272 ? -23.395 -15.223 4.223 1.00 92.94 272 LEU A C 1
ATOM 2118 O O . LEU A 1 272 ? -23.639 -14.975 5.401 1.00 92.94 272 LEU A O 1
ATOM 2122 N N . ASP A 1 273 ? -24.169 -16.048 3.512 1.00 92.88 273 ASP A N 1
ATOM 2123 C CA . ASP A 1 273 ? -25.435 -16.600 4.022 1.00 92.88 273 ASP A CA 1
ATOM 2124 C C . ASP A 1 273 ? -25.213 -17.609 5.160 1.00 92.88 273 ASP A C 1
ATOM 2126 O O . ASP A 1 273 ? -26.098 -17.848 5.975 1.00 92.88 273 ASP A O 1
ATOM 2130 N N . PHE A 1 274 ? -24.004 -18.169 5.260 1.00 93.50 274 PHE A N 1
ATOM 2131 C CA . PHE A 1 274 ? -23.597 -19.066 6.343 1.00 93.50 274 PHE A CA 1
ATOM 2132 C C . PHE A 1 274 ? -23.392 -18.353 7.694 1.00 93.50 274 PHE A C 1
ATOM 2134 O O . PHE A 1 274 ? -23.179 -19.010 8.717 1.00 93.50 274 PHE A O 1
ATOM 2141 N N . VAL A 1 275 ? -23.387 -17.016 7.719 1.00 96.50 275 VAL A N 1
ATOM 2142 C CA . VAL A 1 275 ? -23.035 -16.243 8.912 1.00 96.50 275 VAL A CA 1
ATOM 2143 C C . VAL A 1 275 ? -24.220 -16.152 9.871 1.00 96.50 275 VAL A C 1
ATOM 2145 O O . VAL A 1 275 ? -25.142 -15.374 9.663 1.00 96.50 275 VAL A O 1
ATOM 2148 N N . GLU A 1 276 ? -24.153 -16.892 10.982 1.00 96.94 276 GLU A N 1
ATOM 2149 C CA . GLU A 1 276 ? -25.142 -16.808 12.079 1.00 96.94 276 GLU A CA 1
ATOM 2150 C C . GLU A 1 276 ? -24.580 -16.256 13.400 1.00 96.94 276 GLU A C 1
ATOM 2152 O O . GLU A 1 276 ? -25.314 -15.771 14.261 1.00 96.94 276 GLU A O 1
ATOM 2157 N N . LYS A 1 277 ? -23.257 -16.326 13.569 1.00 98.06 277 LYS A N 1
ATOM 2158 C CA . LYS A 1 277 ? -22.552 -16.010 14.819 1.00 98.06 277 LYS A CA 1
ATOM 2159 C C . LYS A 1 277 ? -21.325 -15.173 14.507 1.00 98.06 277 LYS A C 1
ATOM 2161 O O . LYS A 1 277 ? -20.475 -15.616 13.730 1.00 98.06 277 LYS A O 1
ATOM 2166 N N . VAL A 1 278 ? -21.245 -14.002 15.119 1.00 98.06 278 VAL A N 1
ATOM 2167 C CA . VAL A 1 278 ? -20.245 -12.973 14.838 1.00 98.06 278 VAL A CA 1
ATOM 2168 C C . VAL A 1 278 ? -19.466 -12.701 16.116 1.00 98.06 278 VAL A C 1
ATOM 2170 O O . VAL A 1 278 ? -20.005 -12.139 17.066 1.00 98.06 278 VAL A O 1
ATOM 2173 N N . ALA A 1 279 ? -18.199 -13.100 16.156 1.00 97.75 279 ALA A N 1
ATOM 2174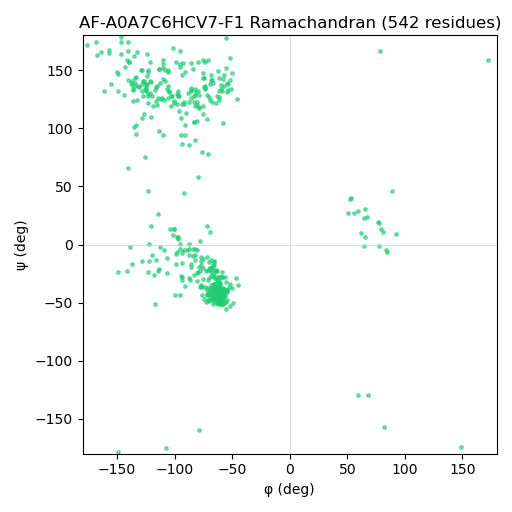 C CA . ALA A 1 279 ? -17.308 -12.710 17.238 1.00 97.75 279 ALA A CA 1
ATOM 2175 C C . ALA A 1 279 ? -16.869 -11.249 17.060 1.00 97.75 279 ALA A C 1
ATOM 2177 O O . ALA A 1 279 ? -16.682 -10.781 15.938 1.00 97.75 279 ALA A O 1
ATOM 2178 N N . TYR A 1 280 ? -16.647 -10.525 18.149 1.00 95.69 280 TYR A N 1
ATOM 2179 C CA . TYR A 1 280 ? -16.028 -9.203 18.097 1.00 95.69 280 TYR A CA 1
ATOM 2180 C C . TYR A 1 280 ? -15.063 -9.031 19.264 1.00 95.69 280 TYR A C 1
ATOM 2182 O O . TYR A 1 280 ? -15.312 -9.499 20.374 1.00 95.69 280 TYR A O 1
ATOM 2190 N N . ALA A 1 281 ? -13.930 -8.376 19.018 1.00 88.62 281 ALA A N 1
ATOM 2191 C CA . ALA A 1 281 ? -12.942 -8.150 20.065 1.00 88.62 281 ALA A CA 1
ATOM 2192 C C . ALA A 1 281 ? -13.307 -6.917 20.899 1.00 88.62 281 ALA A C 1
ATOM 2194 O O . ALA A 1 281 ? -13.156 -5.782 20.440 1.00 88.62 281 ALA A O 1
ATOM 2195 N N . GLY A 1 282 ? -13.790 -7.147 22.116 1.00 85.44 282 GLY A N 1
ATOM 2196 C CA . GLY A 1 282 ? -14.257 -6.105 23.018 1.00 85.44 282 GLY A CA 1
ATOM 2197 C C . GLY A 1 282 ? -15.385 -6.579 23.928 1.00 85.44 282 GLY A C 1
ATOM 2198 O O . GLY A 1 282 ? -15.754 -7.753 23.951 1.00 85.44 282 GLY A O 1
ATOM 2199 N N . THR A 1 283 ? -15.930 -5.636 24.687 1.00 83.38 283 THR A N 1
ATOM 2200 C CA . THR A 1 283 ? -17.108 -5.823 25.538 1.00 83.38 283 THR A CA 1
ATOM 2201 C C . THR A 1 283 ? -18.357 -5.249 24.872 1.00 83.38 283 THR A C 1
ATOM 2203 O O . THR A 1 283 ? -18.257 -4.495 23.899 1.00 83.38 283 THR A O 1
ATOM 2206 N N . VAL A 1 284 ? -19.523 -5.555 25.439 1.00 83.81 284 VAL A N 1
ATOM 2207 C CA . VAL A 1 284 ? -20.790 -4.890 25.094 1.00 83.81 284 VAL A CA 1
ATOM 2208 C C . VAL A 1 284 ? -20.630 -3.366 25.230 1.00 83.81 284 VAL A C 1
ATOM 2210 O O . VAL A 1 284 ? -19.940 -2.901 26.143 1.00 83.81 284 VAL A O 1
ATOM 2213 N N . GLY A 1 285 ? -21.182 -2.606 24.285 1.00 82.19 285 GLY A N 1
ATOM 2214 C CA . GLY A 1 285 ? -21.064 -1.152 24.135 1.00 82.19 285 GLY A CA 1
ATOM 2215 C C . GLY A 1 285 ? -19.807 -0.678 23.389 1.00 82.19 285 GLY A C 1
ATOM 2216 O O . GLY A 1 285 ? -19.652 0.516 23.123 1.00 82.19 285 GLY A O 1
ATOM 2217 N N . SER A 1 286 ? -18.873 -1.575 23.050 1.00 86.12 286 SER A N 1
ATOM 2218 C CA . SER A 1 286 ? -17.633 -1.197 22.356 1.00 86.12 286 SER A CA 1
ATOM 2219 C C . SER A 1 286 ? -17.854 -0.856 20.877 1.00 86.12 286 SER A C 1
ATOM 2221 O O . SER A 1 286 ? -18.767 -1.361 20.229 1.00 86.12 286 SER A O 1
ATOM 2223 N N . TYR A 1 287 ? -16.944 -0.071 20.291 1.00 89.19 287 TYR A N 1
ATOM 2224 C CA . TYR A 1 287 ? -16.968 0.223 18.850 1.00 89.19 287 TYR A CA 1
ATOM 2225 C C . TYR A 1 287 ? -16.875 -1.038 17.970 1.00 89.19 287 TYR A C 1
ATOM 2227 O O . TYR A 1 287 ? -17.408 -1.055 16.863 1.00 89.19 287 TYR A O 1
ATOM 2235 N N . SER A 1 288 ? -16.237 -2.108 18.461 1.00 90.69 288 SER A N 1
ATOM 2236 C CA . SER A 1 288 ? -16.208 -3.407 17.777 1.00 90.69 288 SER A CA 1
ATOM 2237 C C . SER A 1 288 ? -17.596 -4.051 17.710 1.00 90.69 288 SER A C 1
ATOM 2239 O O . SER A 1 288 ? -17.942 -4.638 16.687 1.00 90.69 288 SER A O 1
ATOM 2241 N N . GLU A 1 289 ? -18.399 -3.929 18.772 1.00 92.44 289 GLU A N 1
ATOM 2242 C CA . GLU A 1 289 ? -19.787 -4.402 18.767 1.00 92.44 289 GLU A CA 1
ATOM 2243 C C . GLU A 1 289 ? -20.647 -3.563 17.823 1.00 92.44 289 GLU A C 1
ATOM 2245 O O . GLU A 1 289 ? -21.407 -4.124 17.041 1.00 92.44 289 GLU A O 1
ATOM 2250 N N . GLN A 1 290 ? -20.476 -2.237 17.821 1.00 91.69 290 GLN A N 1
ATOM 2251 C CA . GLN A 1 290 ? -21.174 -1.352 16.882 1.00 91.69 290 GLN A CA 1
ATOM 2252 C C . GLN A 1 290 ? -20.861 -1.713 15.428 1.00 91.69 290 GLN A C 1
ATOM 2254 O O . GLN A 1 290 ? -21.766 -1.804 14.600 1.00 91.69 290 GLN A O 1
ATOM 2259 N N . ALA A 1 291 ? -19.589 -1.983 15.115 1.00 93.94 291 ALA A N 1
ATOM 2260 C CA . ALA A 1 291 ? -19.179 -2.467 13.801 1.00 93.94 291 ALA A CA 1
ATOM 2261 C C . ALA A 1 291 ? -19.843 -3.807 13.454 1.00 93.94 291 ALA A C 1
ATOM 2263 O O . ALA A 1 291 ? -20.353 -3.971 12.345 1.00 93.94 291 ALA A O 1
ATOM 2264 N N . ALA A 1 292 ? -19.874 -4.748 14.401 1.00 95.44 292 ALA A N 1
ATOM 2265 C CA . ALA A 1 292 ? -20.506 -6.049 14.212 1.00 95.44 292 ALA A CA 1
ATOM 2266 C C . ALA A 1 292 ? -22.024 -5.943 14.005 1.00 95.44 292 ALA A C 1
ATOM 2268 O O . ALA A 1 292 ? -22.543 -6.536 13.064 1.00 95.44 292 ALA A O 1
ATOM 2269 N N . SER A 1 293 ? -22.712 -5.139 14.815 1.00 94.44 293 SER A N 1
ATOM 2270 C CA . SER A 1 293 ? -24.151 -4.878 14.725 1.00 94.44 293 SER A CA 1
ATOM 2271 C C . SER A 1 293 ? -24.523 -4.180 13.415 1.00 94.44 293 SER A C 1
ATOM 2273 O O . SER A 1 293 ? -25.436 -4.608 12.715 1.00 94.44 293 SER A O 1
ATOM 2275 N N . LYS A 1 294 ? -23.749 -3.166 13.002 1.00 94.00 294 LYS A N 1
ATOM 2276 C CA . LYS A 1 294 ? -23.946 -2.465 11.723 1.00 94.00 294 LYS A CA 1
ATOM 2277 C C . LYS A 1 294 ? -23.822 -3.404 10.519 1.00 94.00 294 LYS A C 1
ATOM 2279 O O . LYS A 1 294 ? -24.562 -3.270 9.548 1.00 94.00 294 LYS A O 1
ATOM 2284 N N . LEU A 1 295 ? -22.867 -4.331 10.563 1.00 93.56 295 LEU A N 1
ATOM 2285 C CA . LEU A 1 295 ? -22.615 -5.280 9.479 1.00 93.56 295 LEU A CA 1
ATOM 2286 C C . LEU A 1 295 ? -23.583 -6.471 9.480 1.00 93.56 295 LEU A C 1
ATOM 2288 O O . LEU A 1 295 ? -23.886 -7.000 8.408 1.00 93.56 295 LEU A O 1
ATOM 2292 N N . PHE A 1 296 ? -24.043 -6.889 10.660 1.00 95.19 296 PHE A N 1
ATOM 2293 C CA . PHE A 1 296 ? -24.825 -8.104 10.881 1.00 95.19 296 PHE A CA 1
ATOM 2294 C C . PHE A 1 296 ? -25.949 -7.877 11.919 1.00 95.19 296 PHE A C 1
ATOM 2296 O O . PHE A 1 296 ? -25.917 -8.489 12.989 1.00 95.19 296 PHE A O 1
ATOM 2303 N N . PRO A 1 297 ? -26.958 -7.035 11.616 1.00 93.56 297 PRO A N 1
ATOM 2304 C CA . PRO A 1 297 ? -27.958 -6.587 12.597 1.00 93.56 297 PRO A CA 1
ATOM 2305 C C . PRO A 1 297 ? -28.825 -7.718 13.170 1.00 93.56 297 PRO A C 1
ATOM 2307 O O . PRO A 1 297 ? -29.228 -7.659 14.326 1.00 93.56 297 PRO A O 1
ATOM 2310 N N . ASP A 1 298 ? -29.069 -8.773 12.389 1.00 93.00 298 ASP A N 1
ATOM 2311 C CA . ASP A 1 298 ? -29.951 -9.886 12.769 1.00 93.00 298 ASP A CA 1
ATOM 2312 C C . ASP A 1 298 ? -29.191 -11.135 13.254 1.00 93.00 298 ASP A C 1
ATOM 2314 O O . ASP A 1 298 ? -29.755 -12.230 13.308 1.00 93.00 298 ASP A O 1
ATOM 2318 N N . LYS A 1 299 ? -27.887 -11.020 13.546 1.00 96.25 299 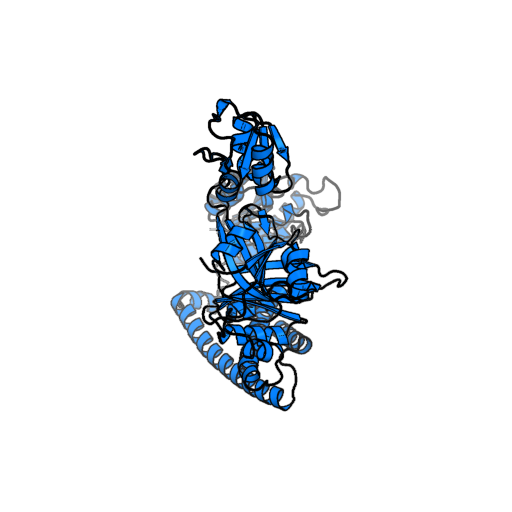LYS A N 1
ATOM 2319 C CA . LYS A 1 299 ? -27.022 -12.166 13.878 1.00 96.25 299 LYS A CA 1
ATOM 2320 C C . LYS A 1 299 ? -26.608 -12.171 15.346 1.00 96.25 299 LYS A C 1
ATOM 2322 O O . LYS A 1 299 ? -26.623 -11.154 16.031 1.00 96.25 299 LYS A O 1
ATOM 2327 N N . THR A 1 300 ? -26.209 -13.342 15.845 1.00 97.44 300 THR A N 1
ATOM 2328 C CA . THR A 1 300 ? -25.775 -13.477 17.242 1.00 97.44 300 THR A CA 1
ATOM 2329 C C . THR A 1 300 ? -24.374 -12.895 17.412 1.00 97.44 300 THR A C 1
ATOM 2331 O O . THR A 1 300 ? -23.405 -13.463 16.903 1.00 97.44 300 THR A O 1
ATOM 2334 N N . LEU A 1 301 ? -24.256 -11.789 18.148 1.00 97.38 301 LEU A N 1
ATOM 2335 C CA . LEU A 1 301 ? -22.972 -11.166 18.468 1.00 97.38 301 LEU A CA 1
ATOM 2336 C C . LEU A 1 301 ? -22.352 -11.814 19.712 1.00 97.38 301 LEU A C 1
ATOM 2338 O O . LEU A 1 301 ? -23.033 -12.053 20.708 1.00 97.38 301 LEU A O 1
ATOM 2342 N N . MET A 1 302 ? -21.057 -12.115 19.652 1.00 97.06 302 MET A N 1
ATOM 2343 C CA . MET A 1 302 ? -20.328 -12.806 20.712 1.00 97.06 302 MET A CA 1
ATOM 2344 C C . MET A 1 302 ? -19.083 -12.000 21.116 1.00 97.06 302 MET A C 1
ATOM 2346 O O . MET A 1 302 ? -18.147 -11.897 20.317 1.00 97.06 302 MET A O 1
ATOM 2350 N N . PRO A 1 303 ? -19.029 -11.445 22.338 1.00 94.88 303 PRO A N 1
ATOM 2351 C CA . PRO A 1 303 ? -17.853 -10.720 22.803 1.00 94.88 303 PRO A CA 1
ATOM 2352 C C . PRO A 1 303 ? -16.663 -11.663 23.000 1.00 94.88 303 PRO A C 1
ATOM 2354 O O . PRO A 1 303 ? -16.804 -12.776 23.512 1.00 94.88 303 PRO A O 1
ATOM 2357 N N . ALA A 1 304 ? -15.473 -11.183 22.653 1.00 93.56 304 ALA A N 1
ATOM 2358 C CA . ALA A 1 304 ? -14.204 -11.851 22.896 1.00 93.56 304 ALA A CA 1
ATOM 2359 C C . ALA A 1 304 ? -13.250 -10.931 23.668 1.00 93.56 304 ALA A C 1
ATOM 2361 O O . ALA A 1 304 ? -13.094 -9.754 23.343 1.00 93.56 304 ALA A O 1
ATOM 2362 N N . LEU A 1 305 ? -12.551 -11.494 24.658 1.00 87.50 305 LEU A N 1
ATOM 2363 C CA . LEU A 1 305 ? -11.671 -10.744 25.568 1.00 87.50 305 LEU A CA 1
ATOM 2364 C C . LEU A 1 305 ? -10.427 -10.142 24.890 1.00 87.50 305 LEU A C 1
ATOM 2366 O O . LEU A 1 305 ? -9.773 -9.276 25.459 1.00 87.50 305 LEU A O 1
ATOM 2370 N N . SER A 1 306 ? -10.051 -10.622 23.703 1.00 89.69 306 SER A N 1
ATOM 2371 C CA . SER A 1 306 ? -8.898 -10.119 22.948 1.00 89.69 306 SER A CA 1
ATOM 2372 C C . SER A 1 306 ? -9.030 -10.421 21.456 1.00 89.69 306 SER A C 1
ATOM 2374 O O . SER A 1 306 ? -9.834 -11.266 21.057 1.00 89.69 306 SER A O 1
ATOM 2376 N N . PHE A 1 307 ? -8.184 -9.791 20.630 1.00 92.56 307 PHE A N 1
ATOM 2377 C CA . PHE A 1 307 ? -8.082 -10.108 19.199 1.00 92.56 307 PHE A CA 1
ATOM 2378 C C . PHE A 1 307 ? -7.758 -11.590 18.965 1.00 92.56 307 PHE A C 1
ATOM 2380 O O . PHE A 1 307 ? -8.386 -12.234 18.130 1.00 92.56 307 PHE A O 1
ATOM 2387 N N . SER A 1 308 ? -6.831 -12.158 19.748 1.00 93.06 308 SER A N 1
ATOM 2388 C CA . SER A 1 308 ? -6.485 -13.582 19.649 1.00 93.06 308 SER A CA 1
ATOM 2389 C C . SER A 1 308 ? -7.666 -14.474 20.020 1.00 93.06 308 SER A C 1
ATOM 2391 O O . SER A 1 308 ? -7.916 -15.450 19.326 1.00 93.06 308 SER A O 1
ATOM 2393 N N . ALA A 1 309 ? -8.419 -14.125 21.069 1.00 94.56 309 ALA A N 1
ATOM 2394 C CA . ALA A 1 309 ? -9.589 -14.897 21.479 1.00 94.56 309 ALA A CA 1
ATOM 2395 C C . ALA A 1 309 ? -10.680 -14.890 20.395 1.00 94.56 309 ALA A C 1
ATOM 2397 O O . ALA A 1 309 ? -11.251 -15.938 20.106 1.00 94.56 309 ALA A O 1
ATOM 2398 N N . ALA A 1 310 ? -10.921 -13.745 19.746 1.00 95.81 310 ALA A N 1
ATOM 2399 C CA . ALA A 1 310 ? -11.858 -13.656 18.626 1.00 95.81 310 ALA A CA 1
ATOM 2400 C C . ALA A 1 310 ? -11.431 -14.560 17.453 1.00 95.81 310 ALA A C 1
ATOM 2402 O O . ALA A 1 310 ? -12.257 -15.275 16.890 1.00 95.81 310 ALA A O 1
ATOM 2403 N N . CYS A 1 311 ? -10.135 -14.589 17.122 1.00 95.94 311 CYS A N 1
ATOM 2404 C CA . CYS A 1 311 ? -9.587 -15.497 16.110 1.00 95.94 311 CYS A CA 1
ATOM 2405 C C . CYS A 1 311 ? -9.694 -16.976 16.524 1.00 95.94 311 CYS A C 1
ATOM 2407 O O . CYS A 1 311 ? -10.047 -17.820 15.701 1.00 95.94 311 CYS A O 1
ATOM 2409 N N . ASP A 1 312 ? -9.431 -17.303 17.792 1.00 95.06 312 ASP A N 1
ATOM 2410 C CA . ASP A 1 312 ? -9.540 -18.669 18.316 1.00 95.06 312 ASP A CA 1
ATOM 2411 C C . ASP A 1 312 ? -10.977 -19.203 18.222 1.00 95.06 312 ASP A C 1
ATOM 2413 O O . ASP A 1 312 ? -11.172 -20.373 17.884 1.00 95.06 312 ASP A O 1
ATOM 2417 N N . MET A 1 313 ? -11.986 -18.354 18.449 1.00 97.00 313 MET A N 1
ATOM 2418 C CA . MET A 1 313 ? -13.401 -18.716 18.282 1.00 97.00 313 MET A CA 1
ATOM 2419 C C . MET A 1 313 ? -13.733 -19.129 16.841 1.00 97.00 313 MET A C 1
ATOM 2421 O O . MET A 1 313 ? -14.549 -20.031 16.644 1.00 97.00 313 MET A O 1
ATOM 2425 N N . LEU A 1 314 ? -13.080 -18.534 15.835 1.00 96.75 314 LEU A N 1
ATOM 2426 C CA . LEU A 1 314 ? -13.226 -18.950 14.433 1.00 96.75 314 LEU A CA 1
ATOM 2427 C C . LEU A 1 314 ? -12.592 -20.311 14.179 1.00 96.75 314 LEU A C 1
ATOM 2429 O O . LEU A 1 314 ? -13.223 -21.197 13.608 1.00 96.75 314 LEU A O 1
ATOM 2433 N N . VAL A 1 315 ? -11.360 -20.508 14.653 1.00 95.06 315 VAL A N 1
ATOM 2434 C CA . VAL A 1 315 ? -10.638 -21.778 14.482 1.00 95.06 315 VAL A CA 1
ATOM 2435 C C . VAL A 1 315 ? -11.382 -22.935 15.156 1.00 95.06 315 VAL A C 1
ATOM 2437 O O . VAL A 1 315 ? -11.414 -24.048 14.630 1.00 95.06 315 VAL A O 1
ATOM 2440 N N . ARG A 1 316 ? -12.028 -22.672 16.297 1.00 96.12 316 ARG A N 1
ATOM 2441 C CA . ARG A 1 316 ? -12.866 -23.640 17.026 1.00 96.12 316 ARG A CA 1
ATOM 2442 C C . ARG A 1 316 ? -14.277 -23.796 16.457 1.00 96.12 316 ARG A C 1
ATOM 2444 O O . ARG A 1 316 ? -15.010 -24.660 16.932 1.00 96.12 316 ARG A O 1
ATOM 2451 N N . LYS A 1 317 ? -14.652 -23.006 15.444 1.00 95.50 317 LYS A N 1
ATOM 2452 C CA . LYS A 1 317 ? -15.999 -22.963 14.848 1.00 95.50 317 LYS A CA 1
ATOM 2453 C C . LYS A 1 317 ? -17.103 -22.597 15.851 1.00 95.50 317 LYS A C 1
ATOM 2455 O O . LYS A 1 317 ? -18.250 -23.013 15.707 1.00 95.50 317 LYS A O 1
ATOM 2460 N N . GLU A 1 318 ? -16.757 -21.826 16.881 1.00 96.94 318 GLU A N 1
ATOM 2461 C CA . GLU A 1 318 ? -17.712 -21.256 17.840 1.00 96.94 318 GLU A CA 1
ATOM 2462 C C . GLU A 1 318 ? -18.442 -20.049 17.230 1.00 96.94 318 GLU A C 1
ATOM 2464 O O . GLU A 1 318 ? -19.641 -19.871 17.460 1.00 96.94 318 GLU A O 1
ATOM 2469 N N . ALA A 1 319 ? -17.729 -19.276 16.404 1.00 97.38 319 ALA A N 1
ATOM 2470 C CA . ALA A 1 319 ? -18.248 -18.199 15.566 1.00 97.38 319 ALA A CA 1
ATOM 2471 C C . ALA A 1 319 ? -17.947 -18.472 14.082 1.00 97.38 319 ALA A C 1
ATOM 2473 O O . ALA A 1 319 ? -17.023 -19.217 13.756 1.00 97.38 319 ALA A O 1
ATOM 2474 N N . HIS A 1 320 ? -18.726 -17.862 13.186 1.00 97.69 320 HIS A N 1
ATOM 2475 C CA . HIS A 1 320 ? -18.554 -17.994 11.734 1.00 97.69 320 HIS A CA 1
ATOM 2476 C C . HIS A 1 320 ? -17.638 -16.905 11.166 1.00 97.69 320 HIS A C 1
ATOM 2478 O O . HIS A 1 320 ? -16.859 -17.161 10.251 1.00 97.69 320 HIS A O 1
ATOM 2484 N N . VAL A 1 321 ? -17.722 -15.696 11.726 1.00 97.81 321 VAL A N 1
ATOM 2485 C CA . VAL A 1 321 ? -16.888 -14.544 11.358 1.00 97.81 321 VAL A CA 1
ATOM 2486 C C . VAL A 1 321 ? -16.476 -13.763 12.603 1.00 97.81 321 VAL A C 1
ATOM 2488 O O . VAL A 1 321 ? -17.143 -13.862 13.636 1.00 97.81 321 VAL A O 1
ATOM 2491 N N . ALA A 1 322 ? -15.380 -13.008 12.525 1.00 97.69 322 ALA A N 1
ATOM 2492 C CA . ALA A 1 322 ? -14.930 -12.122 13.596 1.00 97.69 322 ALA A CA 1
ATOM 2493 C C . ALA A 1 322 ? -14.700 -10.696 13.088 1.00 97.69 322 ALA A C 1
ATOM 2495 O O . ALA A 1 322 ? -14.158 -10.511 12.001 1.00 97.69 322 ALA A O 1
ATOM 2496 N N . VAL A 1 323 ? -15.074 -9.701 13.890 1.00 96.94 323 VAL A N 1
ATOM 2497 C CA . VAL A 1 323 ? -14.859 -8.276 13.614 1.00 96.94 323 VAL A CA 1
ATOM 2498 C C . VAL A 1 323 ? -13.652 -7.774 14.402 1.00 96.94 323 VAL A C 1
ATOM 2500 O O . VAL A 1 323 ? -13.622 -7.868 15.633 1.00 96.94 323 VAL A O 1
ATOM 2503 N N . LEU A 1 324 ? -12.652 -7.251 13.689 1.00 94.88 324 LEU A N 1
ATOM 2504 C CA . LEU A 1 324 ? -11.366 -6.821 14.243 1.00 94.88 324 LEU A CA 1
ATOM 2505 C C . LEU A 1 324 ? -11.001 -5.405 13.760 1.00 94.88 324 LEU A C 1
ATOM 2507 O O . LEU A 1 324 ? -11.131 -5.127 12.567 1.00 94.88 324 LEU A O 1
ATOM 2511 N N . PRO A 1 325 ? -10.521 -4.507 14.638 1.00 92.19 325 PRO A N 1
ATOM 2512 C CA . PRO A 1 325 ? -10.021 -3.195 14.229 1.00 92.19 325 PRO A CA 1
ATOM 2513 C C . PRO A 1 325 ? -8.653 -3.327 13.552 1.00 92.19 325 PRO A C 1
ATOM 2515 O O . PRO A 1 325 ? -7.780 -4.013 14.073 1.00 92.19 325 PRO A O 1
ATOM 2518 N N . VAL A 1 326 ? -8.436 -2.651 12.423 1.00 88.69 326 VAL A N 1
ATOM 2519 C CA . VAL A 1 326 ? -7.143 -2.678 11.699 1.00 88.69 326 VAL A CA 1
ATOM 2520 C C . VAL A 1 326 ? -6.464 -1.329 11.605 1.00 88.69 326 VAL A C 1
ATOM 2522 O O . VAL A 1 326 ? -5.244 -1.271 11.483 1.00 88.69 326 VAL A O 1
ATOM 2525 N N . GLU A 1 327 ? -7.225 -0.245 11.656 1.00 86.25 327 GLU A N 1
ATOM 2526 C CA . GLU A 1 327 ? -6.689 1.094 11.465 1.00 86.25 327 GLU A CA 1
ATOM 2527 C C . GLU A 1 327 ? -7.590 2.113 12.145 1.00 86.25 327 GLU A C 1
ATOM 2529 O O . GLU A 1 327 ? -8.814 2.026 12.062 1.00 86.25 327 GLU A O 1
ATOM 2534 N N . ASN A 1 328 ? -6.987 3.088 12.808 1.00 85.25 328 ASN A N 1
ATOM 2535 C CA . ASN A 1 328 ? -7.672 4.264 13.310 1.00 85.25 328 ASN A CA 1
ATOM 2536 C C . ASN A 1 328 ? -6.995 5.516 12.744 1.00 85.25 328 ASN A C 1
ATOM 2538 O O . ASN A 1 328 ? -5.769 5.597 12.709 1.00 85.25 328 ASN A O 1
ATOM 2542 N N . THR A 1 329 ? -7.787 6.503 12.324 1.00 83.12 329 THR A N 1
ATOM 2543 C CA . THR A 1 329 ? -7.267 7.703 11.648 1.00 83.12 329 THR A CA 1
ATOM 2544 C C . THR A 1 329 ? -6.341 8.554 12.519 1.00 83.12 329 THR A C 1
ATOM 2546 O O . THR A 1 329 ? -5.520 9.290 11.981 1.00 83.12 329 THR A O 1
ATOM 2549 N N . ILE A 1 330 ? -6.435 8.442 13.848 1.00 74.06 330 ILE A N 1
ATOM 2550 C CA . ILE A 1 330 ? -5.580 9.162 14.801 1.00 74.06 330 ILE A CA 1
ATOM 2551 C C . ILE A 1 330 ? -4.443 8.268 15.318 1.00 74.06 330 ILE A C 1
ATOM 2553 O O . ILE A 1 330 ? -3.305 8.715 15.434 1.00 74.06 330 ILE A O 1
ATOM 2557 N N . ALA A 1 331 ? -4.738 7.010 15.653 1.00 70.44 331 ALA A N 1
ATOM 2558 C CA . ALA A 1 331 ? -3.791 6.088 16.285 1.00 70.44 331 ALA A CA 1
ATOM 2559 C C . ALA A 1 331 ? -2.893 5.321 15.302 1.00 70.44 331 ALA A C 1
ATOM 2561 O O . ALA A 1 331 ? -1.887 4.751 15.721 1.00 70.44 331 ALA A O 1
ATOM 2562 N N . GLY A 1 332 ? -3.262 5.277 14.021 1.00 75.44 332 GLY A N 1
ATOM 2563 C CA . GLY A 1 332 ? -2.607 4.457 13.006 1.00 75.44 332 GLY A CA 1
ATOM 2564 C C . GLY A 1 332 ? -3.080 2.998 12.997 1.00 75.44 332 GLY A C 1
ATOM 2565 O O . GLY A 1 332 ? -4.193 2.669 13.413 1.00 75.44 332 GLY A O 1
ATOM 2566 N N . THR A 1 333 ? -2.236 2.117 12.458 1.00 77.12 333 THR A N 1
ATOM 2567 C CA . THR A 1 333 ? -2.530 0.692 12.233 1.00 77.12 333 THR A CA 1
ATOM 2568 C C . THR A 1 333 ? -2.505 -0.133 13.526 1.00 77.12 333 THR A C 1
ATOM 2570 O O . THR A 1 333 ? -1.664 0.072 14.399 1.00 77.12 333 THR A O 1
ATOM 2573 N N . VAL A 1 334 ? -3.403 -1.118 13.631 1.00 80.75 334 VAL A N 1
ATOM 2574 C CA . VAL A 1 334 ? -3.438 -2.107 14.720 1.00 80.75 334 VAL A CA 1
ATOM 2575 C C . VAL A 1 334 ? -2.651 -3.352 14.302 1.00 80.75 334 VAL A C 1
ATOM 2577 O O . VAL A 1 334 ? -3.192 -4.325 13.775 1.00 80.75 334 VAL A O 1
ATOM 2580 N N . ASP A 1 335 ? -1.344 -3.311 14.541 1.00 70.38 335 ASP A N 1
ATOM 2581 C CA . ASP A 1 335 ? -0.373 -4.266 13.987 1.00 70.38 335 ASP A CA 1
ATOM 2582 C C . ASP A 1 335 ? -0.658 -5.740 14.317 1.00 70.38 335 ASP A C 1
ATOM 2584 O O . ASP A 1 335 ? -0.536 -6.607 13.449 1.00 70.38 335 ASP A O 1
ATOM 2588 N N . ASN A 1 336 ? -1.117 -6.023 15.539 1.00 81.38 336 ASN A N 1
ATOM 2589 C CA . ASN A 1 336 ? -1.377 -7.388 16.011 1.00 81.38 336 ASN A CA 1
ATOM 2590 C C . ASN A 1 336 ? -2.404 -8.146 15.154 1.00 81.38 336 ASN A C 1
ATOM 2592 O O . ASN A 1 336 ? -2.417 -9.376 15.157 1.00 81.38 336 ASN A O 1
ATOM 2596 N N . VAL A 1 337 ? -3.286 -7.448 14.432 1.00 87.75 337 VAL A N 1
ATOM 2597 C CA . VAL A 1 337 ? -4.344 -8.100 13.654 1.00 87.75 337 VAL A CA 1
ATOM 2598 C C . VAL A 1 337 ? -3.767 -8.828 12.442 1.00 87.75 337 VAL A C 1
ATOM 2600 O O . VAL A 1 337 ? -4.043 -10.012 12.267 1.00 87.75 337 VAL A O 1
ATOM 2603 N N . TYR A 1 338 ? -2.895 -8.196 11.655 1.00 84.31 338 TYR A N 1
ATOM 2604 C CA . TYR A 1 338 ? -2.304 -8.834 10.472 1.00 84.31 338 TYR A CA 1
ATOM 2605 C C . TYR A 1 338 ? -1.477 -10.084 10.809 1.00 84.31 338 TYR A C 1
ATOM 2607 O O . TYR A 1 338 ? -1.545 -11.086 10.091 1.00 84.31 338 TYR A O 1
ATOM 2615 N N . GLU A 1 339 ? -0.758 -10.064 11.934 1.00 83.81 339 GLU A N 1
ATOM 2616 C CA . GLU A 1 339 ? -0.032 -11.235 12.439 1.00 83.81 339 GLU A CA 1
ATOM 2617 C C . GLU A 1 339 ? -0.984 -12.383 12.801 1.00 83.81 339 GLU A C 1
ATOM 2619 O O . GLU A 1 339 ? -0.725 -13.544 12.469 1.00 83.81 339 GLU A O 1
ATOM 2624 N N . LEU A 1 340 ? -2.127 -12.072 13.423 1.00 90.00 340 LEU A N 1
ATOM 2625 C CA . LEU A 1 340 ? -3.156 -13.063 13.742 1.00 90.00 340 LEU A CA 1
ATOM 2626 C C . LEU A 1 340 ? -3.800 -13.653 12.481 1.00 90.00 340 LEU A C 1
ATOM 2628 O O . LEU A 1 340 ? -3.983 -14.871 12.423 1.00 90.00 340 LEU A O 1
ATOM 2632 N N . LEU A 1 341 ? -4.086 -12.843 11.452 1.00 90.12 341 LEU A N 1
ATOM 2633 C CA . LEU A 1 341 ? -4.583 -13.355 10.167 1.00 90.12 341 LEU A CA 1
ATOM 2634 C C . LEU A 1 341 ? -3.598 -14.352 9.544 1.00 90.12 341 LEU A C 1
ATOM 2636 O O . LEU A 1 341 ? -4.008 -15.392 9.021 1.00 90.12 341 LEU A O 1
ATOM 2640 N N . GLN A 1 342 ? -2.297 -14.057 9.608 1.00 86.06 342 GLN A N 1
ATOM 2641 C CA . GLN A 1 342 ? -1.269 -14.955 9.092 1.00 86.06 342 GLN A CA 1
ATOM 2642 C C . GLN A 1 342 ? -1.202 -16.251 9.907 1.00 86.06 342 GLN A C 1
ATOM 2644 O O . GLN A 1 342 ? -1.277 -17.331 9.322 1.00 86.06 342 GLN A O 1
ATOM 2649 N N . LYS A 1 343 ? -1.112 -16.141 11.239 1.00 88.38 343 LYS A N 1
ATOM 2650 C CA . LYS A 1 343 ? -0.986 -17.270 12.172 1.00 88.38 343 LYS A CA 1
ATOM 2651 C C . LYS A 1 343 ? -2.167 -18.240 12.098 1.00 88.38 343 LYS A C 1
ATOM 2653 O O . LYS A 1 343 ? -1.964 -19.448 12.147 1.00 88.38 343 LYS A O 1
ATOM 2658 N N . HIS A 1 344 ? -3.388 -17.719 11.994 1.00 91.19 344 HIS A N 1
ATOM 2659 C CA . HIS A 1 344 ? -4.618 -18.519 11.985 1.00 91.19 344 HIS A CA 1
ATOM 2660 C C . HIS A 1 344 ? -5.148 -18.803 10.570 1.00 91.19 344 HIS A C 1
ATOM 2662 O O . HIS A 1 344 ? -6.209 -19.402 10.428 1.00 91.19 344 HIS A O 1
ATOM 2668 N N . HIS A 1 345 ? -4.410 -18.405 9.526 1.00 91.56 345 HIS A N 1
ATOM 2669 C CA . HIS A 1 345 ? -4.795 -18.557 8.119 1.00 91.56 345 HIS A CA 1
ATOM 2670 C C . HIS A 1 345 ? -6.185 -17.987 7.778 1.00 91.56 345 HIS A C 1
ATOM 2672 O O . HIS A 1 345 ? -6.913 -18.577 6.988 1.00 91.56 345 HIS A O 1
ATOM 2678 N N . LEU A 1 346 ? -6.525 -16.828 8.344 1.00 95.31 346 LEU A N 1
ATOM 2679 C CA . LEU A 1 346 ? -7.826 -16.183 8.154 1.00 95.31 346 LEU A CA 1
ATOM 2680 C C . LEU A 1 346 ? -7.860 -15.306 6.895 1.00 95.31 346 LEU A C 1
ATOM 2682 O O . LEU A 1 346 ? -6.817 -14.815 6.446 1.00 95.31 346 LEU A O 1
ATOM 2686 N N . TYR A 1 347 ? -9.069 -15.083 6.378 1.00 96.44 347 TYR A N 1
ATOM 2687 C CA . TYR A 1 347 ? -9.351 -14.242 5.216 1.00 96.44 347 TYR A CA 1
ATOM 2688 C C . TYR A 1 347 ? -10.313 -13.108 5.558 1.00 96.44 347 TYR A C 1
ATOM 2690 O O . TYR A 1 347 ? -11.282 -13.319 6.282 1.00 96.44 347 TYR A O 1
ATOM 2698 N N . ILE A 1 348 ? -10.066 -11.923 5.004 1.00 96.69 348 ILE A N 1
ATOM 2699 C CA . ILE A 1 348 ? -10.928 -10.745 5.081 1.00 96.69 348 ILE A CA 1
ATOM 2700 C C . ILE A 1 348 ? -12.069 -10.894 4.074 1.00 96.69 348 ILE A C 1
ATOM 2702 O O . ILE A 1 348 ? -11.817 -11.134 2.892 1.00 96.69 348 ILE A O 1
ATOM 2706 N N . VAL A 1 349 ? -13.308 -10.720 4.537 1.00 96.06 349 VAL A N 1
ATOM 2707 C CA . VAL A 1 349 ? -14.527 -10.880 3.720 1.00 96.06 349 VAL A CA 1
ATOM 2708 C C . VAL A 1 349 ? -15.316 -9.587 3.521 1.00 96.06 349 VAL A C 1
ATOM 2710 O O . VAL A 1 349 ? -16.064 -9.460 2.559 1.00 96.06 349 VAL A O 1
ATOM 2713 N N . SER A 1 350 ? -15.141 -8.609 4.407 1.00 95.81 350 SER A N 1
ATOM 2714 C CA . SER A 1 350 ? -15.675 -7.247 4.275 1.00 95.81 350 SER A CA 1
ATOM 2715 C C . SER A 1 350 ? -14.960 -6.323 5.251 1.00 95.81 350 SER A C 1
ATOM 2717 O O . SER A 1 350 ? -14.346 -6.794 6.207 1.00 95.81 350 SER A O 1
ATOM 2719 N N . ALA A 1 351 ? -15.096 -5.017 5.075 1.00 94.56 351 ALA A N 1
ATOM 2720 C CA . ALA A 1 351 ? -14.725 -4.040 6.091 1.00 94.56 351 ALA A CA 1
ATOM 2721 C C . ALA A 1 351 ? -15.835 -3.007 6.294 1.00 94.56 351 ALA A C 1
ATOM 2723 O O . ALA A 1 351 ? -16.763 -2.910 5.499 1.00 94.56 351 ALA A O 1
ATOM 2724 N N . THR A 1 352 ? -15.759 -2.247 7.379 1.00 95.06 352 THR A N 1
ATOM 2725 C CA . THR A 1 352 ? -16.599 -1.074 7.636 1.00 95.06 352 THR A CA 1
ATOM 2726 C C . THR A 1 352 ? -15.791 -0.040 8.404 1.00 95.06 352 THR A C 1
ATOM 2728 O O . THR A 1 352 ? -14.739 -0.346 8.966 1.00 95.06 352 THR A O 1
ATOM 2731 N N . SER A 1 353 ? -16.270 1.196 8.446 1.00 93.31 353 SER A N 1
ATOM 2732 C CA . SER A 1 353 ? -15.695 2.232 9.299 1.00 93.31 353 SER A CA 1
ATOM 2733 C C . SER A 1 353 ? -16.745 2.766 10.259 1.00 93.31 353 SER A C 1
ATOM 2735 O O . SER A 1 353 ? -17.835 3.161 9.838 1.00 93.31 353 SER A O 1
ATOM 2737 N N . ILE A 1 354 ? -16.388 2.821 11.540 1.00 91.62 354 ILE A N 1
ATOM 2738 C CA . ILE A 1 354 ? -17.199 3.427 12.596 1.00 91.62 354 ILE A CA 1
ATOM 2739 C C . ILE A 1 354 ? -16.574 4.765 12.973 1.00 91.62 354 ILE A C 1
ATOM 2741 O O . ILE A 1 354 ? -15.357 4.861 13.160 1.00 91.62 354 ILE A O 1
ATOM 2745 N N . ALA A 1 355 ? -17.405 5.803 13.037 1.00 89.00 355 ALA A N 1
ATOM 2746 C CA . ALA A 1 355 ? -16.995 7.091 13.574 1.00 89.00 355 ALA A CA 1
ATOM 2747 C C . ALA A 1 355 ? -16.774 6.939 15.082 1.00 89.00 355 ALA A C 1
ATOM 2749 O O . ALA A 1 355 ? -17.658 6.477 15.798 1.00 89.00 355 ALA A O 1
ATOM 2750 N N . VAL A 1 356 ? -15.579 7.290 15.545 1.00 86.12 356 VAL A N 1
ATOM 2751 C CA . VAL A 1 356 ? -15.246 7.290 16.968 1.00 86.12 356 VAL A CA 1
ATOM 2752 C C . VAL A 1 356 ? -15.575 8.674 17.492 1.00 86.12 356 VAL A C 1
ATOM 2754 O O . VAL A 1 356 ? -14.782 9.604 17.370 1.00 86.12 356 VAL A O 1
ATOM 2757 N N . ASP A 1 357 ? -16.776 8.800 18.033 1.00 86.62 357 ASP A N 1
ATOM 2758 C CA . ASP A 1 357 ? -17.280 10.037 18.609 1.00 86.62 357 ASP A CA 1
ATOM 2759 C C . ASP A 1 357 ? -17.366 9.865 20.124 1.00 86.62 357 ASP A C 1
ATOM 2761 O O . ASP A 1 357 ? -18.320 9.294 20.660 1.00 86.62 357 ASP A O 1
ATOM 2765 N N . HIS A 1 358 ? -16.305 10.285 20.814 1.00 89.88 358 HIS A N 1
ATOM 2766 C CA . HIS A 1 358 ? -16.268 10.205 22.263 1.00 89.88 358 HIS A CA 1
ATOM 2767 C C . HIS A 1 358 ? -17.239 11.210 22.875 1.00 89.88 358 HIS A C 1
ATOM 2769 O O . HIS A 1 358 ? -17.180 12.408 22.605 1.00 89.88 358 HIS A O 1
ATOM 2775 N N . LYS A 1 359 ? -18.103 10.704 23.751 1.00 92.75 359 LYS A N 1
ATOM 2776 C CA . LYS A 1 359 ? -19.083 11.457 24.526 1.00 92.75 359 LYS A CA 1
ATOM 2777 C C . LYS A 1 359 ? -18.689 11.517 25.990 1.00 92.75 359 LYS A C 1
ATOM 2779 O O . LYS A 1 359 ? -18.070 10.589 26.515 1.00 92.75 359 LYS A O 1
ATOM 2784 N N . LEU A 1 360 ? -19.086 12.607 26.646 1.00 95.69 360 LEU A N 1
ATOM 2785 C CA . LEU A 1 360 ? -18.964 12.753 28.089 1.00 95.69 360 LEU A CA 1
ATOM 2786 C C . LEU A 1 360 ? -20.248 12.251 28.751 1.00 95.69 360 LEU A C 1
ATOM 2788 O O . LEU A 1 360 ? -21.274 12.931 28.720 1.00 95.69 360 LEU A O 1
ATOM 2792 N N . ALA A 1 361 ? -20.180 11.053 29.319 1.00 96.12 361 ALA A N 1
ATOM 2793 C CA . ALA A 1 361 ? -21.290 10.391 29.984 1.00 96.12 361 ALA A CA 1
ATOM 2794 C C . ALA A 1 361 ? -21.221 10.612 31.500 1.00 96.12 361 ALA A C 1
ATOM 2796 O O . ALA A 1 361 ? -20.168 10.435 32.117 1.00 96.12 361 ALA A O 1
ATOM 2797 N N . VAL A 1 362 ? -22.342 10.998 32.100 1.00 97.00 362 VAL A N 1
ATOM 2798 C CA . VAL A 1 362 ? -22.458 11.350 33.518 1.00 97.00 362 VAL A CA 1
ATOM 2799 C C . VAL A 1 362 ? -23.701 10.725 34.135 1.00 97.00 362 VAL A C 1
ATOM 2801 O O . VAL A 1 362 ? -24.638 10.337 33.445 1.00 97.00 362 VAL A O 1
ATOM 2804 N N . VAL A 1 363 ? -23.738 10.646 35.462 1.00 96.25 363 VAL A N 1
ATOM 2805 C CA . VAL A 1 363 ? -24.961 10.267 36.181 1.00 96.25 363 VAL A CA 1
ATOM 2806 C C . VAL A 1 363 ? -26.076 11.282 35.860 1.00 96.25 363 VAL A C 1
ATOM 2808 O O . VAL A 1 363 ? -25.795 12.484 35.891 1.00 96.25 363 VAL A O 1
ATOM 2811 N N . PRO A 1 364 ? -27.329 10.858 35.602 1.00 96.00 364 PRO A N 1
ATOM 2812 C CA . PRO A 1 364 ? -28.414 11.776 35.256 1.00 96.00 364 PRO A CA 1
ATOM 2813 C C . PRO A 1 364 ? -28.588 12.951 36.230 1.00 96.00 364 PRO A C 1
ATOM 2815 O O . PRO A 1 364 ? -28.600 12.784 37.457 1.00 96.00 364 PRO A O 1
ATOM 2818 N N . GLY A 1 365 ? -28.744 14.154 35.674 1.00 92.75 365 GLY A N 1
ATOM 2819 C CA . GLY A 1 365 ? -28.866 15.409 36.416 1.00 92.75 365 GLY A CA 1
ATOM 2820 C C . GLY A 1 365 ? -27.541 15.993 36.924 1.00 92.75 365 GLY A C 1
ATOM 2821 O O . GLY A 1 365 ? -27.565 16.885 37.775 1.00 92.75 365 GLY A O 1
ATOM 2822 N N . THR A 1 366 ? -26.400 15.492 36.446 1.00 94.94 366 THR A N 1
ATOM 2823 C CA . THR A 1 366 ? -25.067 16.049 36.733 1.00 94.94 366 THR A CA 1
ATOM 2824 C C . THR A 1 366 ? -24.785 17.245 35.830 1.00 94.94 366 THR A C 1
ATOM 2826 O O . THR A 1 366 ? -24.947 17.166 34.615 1.00 94.94 366 THR A O 1
ATOM 2829 N N . GLN A 1 367 ? -24.326 18.357 36.404 1.00 93.25 367 GLN A N 1
ATOM 2830 C CA . GLN A 1 367 ? -23.912 19.527 35.632 1.00 93.25 367 GLN A CA 1
ATOM 2831 C C . GLN A 1 367 ? -22.413 19.481 35.332 1.00 93.25 367 GLN A C 1
ATOM 2833 O O . GLN A 1 367 ? -21.624 18.908 36.079 1.00 93.25 367 GLN A O 1
ATOM 2838 N N . LEU A 1 368 ? -21.986 20.174 34.273 1.00 92.12 368 LEU A N 1
ATOM 2839 C CA . LEU A 1 368 ? -20.572 20.244 33.882 1.00 92.12 368 LEU A CA 1
ATOM 2840 C C . LEU A 1 368 ? -19.655 20.748 35.015 1.00 92.12 368 LEU A C 1
ATOM 2842 O O . LEU A 1 368 ? -18.505 20.331 35.111 1.00 92.12 368 LEU A O 1
ATOM 2846 N N . SER A 1 369 ? -20.168 21.631 35.880 1.00 93.38 369 SER A N 1
ATOM 2847 C CA . SER A 1 369 ? -19.456 22.170 37.047 1.00 93.38 369 SER A CA 1
ATOM 2848 C C . SER A 1 369 ? -19.212 21.152 38.161 1.00 93.38 369 SER A C 1
ATOM 2850 O O . SER A 1 369 ? -18.358 21.386 39.015 1.00 93.38 369 SER A O 1
ATOM 2852 N N . ASP A 1 370 ? -19.972 20.057 38.186 1.00 94.12 370 ASP A N 1
ATOM 2853 C CA . ASP A 1 370 ? -19.881 19.040 39.235 1.00 94.12 370 ASP A CA 1
ATOM 2854 C C . ASP A 1 370 ? -18.698 18.088 38.986 1.00 94.12 370 ASP A C 1
ATOM 2856 O O . ASP A 1 370 ? -18.136 17.529 39.931 1.00 94.12 370 ASP A O 1
ATOM 2860 N N . ILE A 1 371 ? -18.277 17.960 37.722 1.00 96.19 371 ILE A N 1
ATOM 2861 C CA . ILE A 1 371 ? -17.264 17.013 37.254 1.00 96.19 371 ILE A CA 1
ATOM 2862 C C . ILE A 1 371 ? -15.870 17.432 37.724 1.00 96.19 371 ILE A C 1
ATOM 2864 O O . ILE A 1 371 ? -15.413 18.553 37.494 1.00 96.19 371 ILE A O 1
ATOM 2868 N N . LYS A 1 372 ? -15.160 16.488 38.345 1.00 96.31 372 LYS A N 1
ATOM 2869 C CA . LYS A 1 372 ? -13.769 16.646 38.799 1.00 96.31 372 LYS A CA 1
ATOM 2870 C C . LYS A 1 372 ? -12.837 15.592 38.217 1.00 96.31 372 LYS A C 1
ATOM 2872 O O . LYS A 1 372 ? -11.627 15.812 38.173 1.00 96.31 372 LYS A O 1
ATOM 2877 N N . LYS A 1 373 ? -13.378 14.442 37.815 1.00 96.81 373 LYS A N 1
ATOM 2878 C CA . LYS A 1 373 ? -12.616 13.293 37.328 1.00 96.81 373 LYS A CA 1
ATOM 2879 C C . LYS A 1 373 ? -13.245 12.749 36.054 1.00 96.81 373 LYS A C 1
ATOM 2881 O O . LYS A 1 373 ? -14.468 12.701 35.947 1.00 96.81 373 LYS A O 1
ATOM 2886 N N . VAL A 1 374 ? -12.405 12.287 35.138 1.00 96.62 374 VAL A N 1
ATOM 2887 C CA . VAL A 1 374 ? -12.822 11.598 33.915 1.00 96.62 374 VAL A CA 1
ATOM 2888 C C . VAL A 1 374 ? -12.137 10.240 33.818 1.00 96.62 374 VAL A C 1
ATOM 2890 O O . VAL A 1 374 ? -10.938 10.155 34.064 1.00 96.62 374 VAL A O 1
ATOM 2893 N N . THR A 1 375 ? -12.873 9.184 33.474 1.00 96.06 375 THR A N 1
ATOM 2894 C CA . THR A 1 375 ? -12.338 7.820 33.288 1.00 96.06 375 THR A CA 1
ATOM 2895 C C . THR A 1 375 ? -12.493 7.358 31.837 1.00 96.06 375 THR A C 1
ATOM 2897 O O . THR A 1 375 ? -13.527 7.607 31.211 1.00 96.06 375 THR A O 1
ATOM 2900 N N . SER A 1 376 ? -11.444 6.750 31.268 1.00 93.94 376 SER A N 1
ATOM 2901 C CA . SER A 1 376 ? -11.458 6.142 29.923 1.00 93.94 376 SER A CA 1
ATOM 2902 C C . SER A 1 376 ? -10.221 5.289 29.650 1.00 93.94 376 SER A C 1
ATOM 2904 O O . SER A 1 376 ? -9.249 5.303 30.407 1.00 93.94 376 SER A O 1
ATOM 2906 N N . HIS A 1 377 ? -10.215 4.609 28.504 1.00 87.31 377 HIS A N 1
ATOM 2907 C CA . HIS A 1 377 ? -9.000 4.034 27.927 1.00 87.31 377 HIS A CA 1
ATOM 2908 C C . HIS A 1 377 ? -7.934 5.130 27.697 1.00 87.31 377 HIS A C 1
ATOM 2910 O O . HIS A 1 377 ? -8.308 6.239 27.299 1.00 87.31 377 HIS A O 1
ATOM 2916 N N . PRO A 1 378 ? -6.616 4.858 27.843 1.00 85.25 378 PRO A N 1
ATOM 2917 C CA . PRO A 1 378 ? -5.560 5.851 27.611 1.00 85.25 378 PRO A CA 1
ATOM 2918 C C . PRO A 1 378 ? -5.678 6.591 26.276 1.00 85.25 378 PRO A C 1
ATOM 2920 O O . PRO A 1 378 ? -5.437 7.793 26.203 1.00 85.25 378 PRO A O 1
ATOM 2923 N N . GLN A 1 379 ? -6.103 5.885 25.225 1.00 82.31 379 GLN A N 1
ATOM 2924 C CA . GLN A 1 379 ? -6.316 6.480 23.907 1.00 82.31 379 GLN A CA 1
ATOM 2925 C C . GLN A 1 379 ? -7.490 7.467 23.888 1.00 82.31 379 GLN A C 1
ATOM 2927 O O . GLN A 1 379 ? -7.351 8.538 23.311 1.00 82.31 379 GLN A O 1
ATOM 2932 N N . GLY A 1 380 ? -8.604 7.144 24.557 1.00 86.19 380 GLY A N 1
ATOM 2933 C CA . GLY A 1 380 ? -9.755 8.045 24.674 1.00 86.19 380 GLY A CA 1
ATOM 2934 C C . GLY A 1 380 ? -9.413 9.290 25.493 1.00 86.19 380 GLY A C 1
ATOM 2935 O O . GLY A 1 380 ? -9.710 10.403 25.077 1.00 86.19 380 GLY A O 1
ATOM 2936 N N . LEU A 1 381 ? -8.675 9.126 26.600 1.00 90.81 381 LEU A N 1
ATOM 2937 C CA . LEU A 1 381 ? -8.163 10.253 27.392 1.00 90.81 381 LEU A CA 1
ATOM 2938 C C . LEU A 1 381 ? -7.243 11.159 26.565 1.00 90.81 381 LEU A C 1
ATOM 2940 O O . LEU A 1 381 ? -7.374 12.379 26.606 1.00 90.81 381 LEU A O 1
ATOM 2944 N N . SER A 1 382 ? -6.321 10.570 25.798 1.00 88.31 382 SER A N 1
ATOM 2945 C CA . SER A 1 382 ? -5.407 11.326 24.938 1.00 88.31 382 SER A CA 1
ATOM 2946 C C . SER A 1 382 ? -6.134 12.053 23.809 1.00 88.31 382 SER A C 1
ATOM 2948 O O . SER A 1 382 ? -5.697 13.128 23.413 1.00 88.31 382 SER A O 1
ATOM 2950 N N . GLN A 1 383 ? -7.216 11.479 23.279 1.00 87.38 383 GLN A N 1
ATOM 2951 C CA . GLN A 1 383 ? -8.025 12.083 22.218 1.00 87.38 383 GLN A CA 1
ATOM 2952 C C . GLN A 1 383 ? -8.961 13.185 22.724 1.00 87.38 383 GLN A C 1
ATOM 2954 O O . GLN A 1 383 ? -9.507 13.911 21.902 1.00 87.38 383 GLN A O 1
ATOM 2959 N N . CYS A 1 384 ? -9.123 13.333 24.041 1.00 90.94 384 CYS A N 1
ATOM 2960 C CA . CYS A 1 384 ? -9.938 14.376 24.670 1.00 90.94 384 CYS A CA 1
ATOM 2961 C C . CYS A 1 384 ? -9.122 15.283 25.608 1.00 90.94 384 CYS A C 1
ATOM 2963 O O . CYS A 1 384 ? -9.672 15.979 26.463 1.00 90.94 384 CYS A O 1
ATOM 2965 N N . SER A 1 385 ? -7.792 15.244 25.498 1.00 91.94 385 SER A N 1
ATOM 2966 C CA . SER A 1 385 ? -6.876 15.879 26.445 1.00 91.94 385 SER A CA 1
ATOM 2967 C C . SER A 1 385 ? -7.031 17.396 26.542 1.00 91.94 385 SER A C 1
ATOM 2969 O O . SER A 1 385 ? -6.793 17.946 27.613 1.00 91.94 385 SER A O 1
ATOM 2971 N N . GLU A 1 386 ? -7.410 18.078 25.457 1.00 93.19 386 GLU A N 1
ATOM 2972 C CA . GLU A 1 386 ? -7.513 19.543 25.436 1.00 93.19 386 GLU A CA 1
ATOM 2973 C C . GLU A 1 386 ? -8.559 20.038 26.436 1.00 93.19 386 GLU A C 1
ATOM 2975 O O . GLU A 1 386 ? -8.244 20.847 27.311 1.00 93.19 386 GLU A O 1
ATOM 2980 N N . LEU A 1 387 ? -9.767 19.469 26.388 1.00 92.62 387 LEU A N 1
ATOM 2981 C CA . LEU A 1 387 ? -10.842 19.821 27.312 1.00 92.62 387 LEU A CA 1
ATOM 2982 C C . LEU A 1 387 ? -10.533 19.376 28.748 1.00 92.62 387 LEU A C 1
ATOM 2984 O O . LEU A 1 387 ? -10.830 20.101 29.697 1.00 92.62 387 LEU A O 1
ATOM 2988 N N . ILE A 1 388 ? -9.912 18.203 28.920 1.00 93.94 388 ILE A N 1
ATOM 2989 C CA . ILE A 1 388 ? -9.508 17.693 30.241 1.00 93.94 388 ILE A CA 1
ATOM 2990 C C . ILE A 1 388 ? -8.551 18.678 30.922 1.00 93.94 388 ILE A C 1
ATOM 2992 O O . ILE A 1 388 ? -8.728 18.995 32.101 1.00 93.94 388 ILE A O 1
ATOM 2996 N N . ILE A 1 389 ? -7.565 19.189 30.177 1.00 94.31 389 ILE A N 1
ATOM 2997 C CA . ILE A 1 389 ? -6.602 20.182 30.663 1.00 94.31 389 ILE A CA 1
ATOM 2998 C C . ILE A 1 389 ? -7.297 21.522 30.924 1.00 94.31 389 ILE A C 1
ATOM 3000 O O . ILE A 1 389 ? -7.092 22.100 31.990 1.00 94.31 389 ILE A O 1
ATOM 3004 N N . GLU A 1 390 ? -8.142 21.995 30.001 1.00 94.69 390 GLU A N 1
ATOM 3005 C CA . GLU A 1 390 ? -8.880 23.259 30.140 1.00 94.69 390 GLU A CA 1
ATOM 3006 C C . GLU A 1 390 ? -9.746 23.284 31.410 1.00 94.69 390 GLU A C 1
ATOM 3008 O O . GLU A 1 390 ? -9.764 24.276 32.140 1.00 94.69 390 GLU A O 1
ATOM 3013 N N . LYS A 1 391 ? -10.451 22.185 31.698 1.00 94.00 391 LYS A N 1
ATOM 3014 C CA . LYS A 1 391 ? -11.329 22.064 32.871 1.00 94.00 391 LYS A CA 1
ATOM 3015 C C . LYS A 1 391 ? -10.598 21.663 34.152 1.00 94.00 391 LYS A C 1
ATOM 3017 O O . LYS A 1 391 ? -11.197 21.719 35.225 1.00 94.00 391 LYS A O 1
ATOM 3022 N N . GLY A 1 392 ? -9.327 21.271 34.065 1.00 94.31 392 GLY A N 1
ATOM 3023 C CA . GLY A 1 392 ? -8.551 20.794 35.210 1.00 94.31 392 GLY A CA 1
ATOM 3024 C C . GLY A 1 392 ? -9.073 19.476 35.790 1.00 94.31 392 GLY A C 1
ATOM 3025 O O . GLY A 1 392 ? -8.966 19.249 36.996 1.00 94.31 392 GLY A O 1
ATOM 3026 N N . TRP A 1 393 ? -9.667 18.618 34.957 1.00 96.81 393 TRP A N 1
ATOM 3027 C CA . TRP A 1 393 ? -10.179 17.320 35.392 1.00 96.81 393 TRP A CA 1
ATOM 3028 C C . TRP A 1 393 ? -9.050 16.315 35.617 1.00 96.81 393 TRP A C 1
ATOM 3030 O O . TRP A 1 393 ? -8.074 16.252 34.870 1.00 96.81 393 TRP A O 1
ATOM 3040 N N . GLN A 1 394 ? -9.205 15.468 36.632 1.00 95.81 394 GLN A N 1
ATOM 3041 C CA . GLN A 1 394 ? -8.293 14.354 36.864 1.00 95.81 394 GLN A CA 1
ATOM 3042 C C . GLN A 1 394 ? -8.615 13.197 35.909 1.00 95.81 394 GLN A C 1
ATOM 3044 O O . GLN A 1 394 ? -9.692 12.611 35.992 1.00 95.81 394 GLN A O 1
ATOM 3049 N N . ALA A 1 395 ? -7.665 12.834 35.048 1.00 95.12 395 ALA A N 1
ATOM 3050 C CA . ALA A 1 395 ? -7.786 11.683 34.159 1.00 95.12 395 ALA A CA 1
ATOM 3051 C C . ALA A 1 395 ? -7.461 10.368 34.891 1.00 95.12 395 ALA A C 1
ATOM 3053 O O . ALA A 1 395 ? -6.374 10.205 35.450 1.00 95.12 395 ALA A O 1
ATOM 3054 N N . LEU A 1 396 ? -8.407 9.433 34.882 1.00 94.19 396 LEU A N 1
ATOM 3055 C CA . LEU A 1 396 ? -8.305 8.096 35.455 1.00 94.19 396 LEU A CA 1
ATOM 3056 C C . LEU A 1 396 ? -8.270 7.069 34.324 1.00 94.19 396 LEU A C 1
ATOM 3058 O O . LEU A 1 396 ? -9.133 7.055 33.449 1.00 94.19 396 LEU A O 1
ATOM 3062 N N . VAL A 1 397 ? -7.247 6.222 34.331 1.00 92.06 397 VAL A N 1
ATOM 3063 C CA . VAL A 1 397 ? -7.075 5.197 33.302 1.00 92.06 397 VAL A CA 1
ATOM 3064 C C . VAL A 1 397 ? -7.974 4.008 33.601 1.00 92.06 397 VAL A C 1
ATOM 3066 O O . VAL A 1 397 ? -7.963 3.480 34.710 1.00 92.06 397 VAL A O 1
ATOM 3069 N N . SER A 1 398 ? -8.687 3.568 32.573 1.00 87.25 398 SER A N 1
ATOM 3070 C CA . SER A 1 398 ? -9.520 2.375 32.568 1.00 87.25 398 SER A CA 1
ATOM 3071 C C . SER A 1 398 ? -9.119 1.428 31.436 1.00 87.25 398 SER A C 1
ATOM 3073 O O . SER A 1 398 ? -8.412 1.819 30.504 1.00 87.25 398 SER A O 1
ATOM 3075 N N . GLU A 1 399 ? -9.566 0.174 31.506 1.00 74.75 399 GLU A N 1
ATOM 3076 C CA . GLU A 1 399 ? -9.212 -0.859 30.525 1.00 74.75 399 GLU A CA 1
ATOM 3077 C C . GLU A 1 399 ? -9.831 -0.618 29.148 1.00 74.75 399 GLU A C 1
ATOM 3079 O O . GLU A 1 399 ? -9.199 -0.891 28.131 1.00 74.75 399 GLU A O 1
ATOM 3084 N N . ASN A 1 400 ? -11.067 -0.124 29.085 1.00 76.56 400 ASN A N 1
ATOM 3085 C CA . ASN A 1 400 ? -11.725 0.233 27.834 1.00 76.56 400 ASN A CA 1
ATOM 3086 C C . ASN A 1 400 ? -12.839 1.267 28.072 1.00 76.56 400 ASN A C 1
ATOM 3088 O O . ASN A 1 400 ? -13.270 1.500 29.198 1.00 76.56 400 ASN A O 1
ATOM 3092 N N . THR A 1 401 ? -13.306 1.897 26.994 1.00 81.94 401 THR A N 1
ATOM 3093 C CA . THR A 1 401 ? -14.291 2.989 27.043 1.00 81.94 401 THR A CA 1
ATOM 3094 C C . THR A 1 401 ? -15.667 2.554 27.550 1.00 81.94 401 THR A C 1
ATOM 3096 O O . THR A 1 401 ? -16.334 3.330 28.227 1.00 81.94 401 THR A O 1
ATOM 3099 N N . ALA A 1 402 ? -16.102 1.326 27.250 1.00 84.56 402 ALA A N 1
ATOM 3100 C CA . ALA A 1 402 ? -17.390 0.805 27.712 1.00 84.56 402 ALA A CA 1
ATOM 3101 C C . ALA A 1 402 ? -17.363 0.470 29.214 1.00 84.56 402 ALA A C 1
ATOM 3103 O O . ALA A 1 402 ? -18.324 0.733 29.935 1.00 84.56 402 ALA A O 1
ATOM 3104 N N . PHE A 1 403 ? -16.232 -0.037 29.707 1.00 86.44 403 PHE A N 1
ATOM 3105 C CA . PHE A 1 403 ? -16.004 -0.282 31.127 1.00 86.44 403 PHE A CA 1
ATOM 3106 C C . PHE A 1 403 ? -16.029 1.023 31.925 1.00 86.44 403 PHE A C 1
ATOM 3108 O O . PHE A 1 403 ? -16.627 1.060 32.993 1.00 86.44 403 PHE A O 1
ATOM 3115 N N . SER A 1 404 ? -15.472 2.111 31.390 1.00 90.06 404 SER A N 1
ATOM 3116 C CA . SER A 1 404 ? -15.561 3.433 32.020 1.00 90.06 404 SER A CA 1
ATOM 3117 C C . SER A 1 404 ? -16.996 3.923 32.208 1.00 90.06 404 SER A C 1
ATOM 3119 O O . SER A 1 404 ? -17.311 4.458 33.268 1.00 90.06 404 SER A O 1
ATOM 3121 N N . ALA A 1 405 ? -17.880 3.723 31.223 1.00 91.94 405 ALA A N 1
ATOM 3122 C CA . ALA A 1 405 ? -19.298 4.069 31.368 1.00 91.94 405 ALA A CA 1
ATOM 3123 C C . ALA A 1 405 ? -19.950 3.261 32.498 1.00 91.94 405 ALA A C 1
ATOM 3125 O O . ALA A 1 405 ? -20.618 3.813 33.372 1.00 91.94 405 ALA A O 1
ATOM 3126 N N . ARG A 1 406 ? -19.678 1.956 32.538 1.00 89.94 406 ARG A N 1
ATOM 3127 C CA . ARG A 1 406 ? -20.172 1.077 33.598 1.00 89.94 406 ARG A CA 1
ATOM 3128 C C . ARG A 1 406 ? -19.647 1.460 34.985 1.00 89.94 406 ARG A C 1
ATOM 3130 O O . ARG A 1 406 ? -20.423 1.503 35.931 1.00 89.94 406 ARG A O 1
ATOM 3137 N N . GLU A 1 407 ? -18.360 1.778 35.101 1.00 91.44 407 GLU A N 1
ATOM 3138 C CA . GLU A 1 407 ? -17.721 2.214 36.350 1.00 91.44 407 GLU A CA 1
ATOM 3139 C C . GLU A 1 407 ? -18.400 3.470 36.916 1.00 91.44 407 GLU A C 1
ATOM 3141 O O . GLU A 1 407 ? -18.726 3.530 38.103 1.00 91.44 407 GLU A O 1
ATOM 3146 N N . VAL A 1 408 ? -18.686 4.456 36.060 1.00 94.00 408 VAL A N 1
ATOM 3147 C CA . VAL A 1 408 ? -19.387 5.680 36.473 1.00 94.00 408 VAL A CA 1
ATOM 3148 C C . VAL A 1 408 ? -20.816 5.375 36.915 1.00 94.00 408 VAL A C 1
ATOM 3150 O O . VAL A 1 408 ? -21.226 5.847 37.977 1.00 94.00 408 VAL A O 1
ATOM 3153 N N . ALA A 1 409 ? -21.545 4.540 36.172 1.00 93.12 409 ALA A N 1
ATOM 3154 C CA . ALA A 1 409 ? -22.906 4.143 36.529 1.00 93.12 409 ALA A CA 1
ATOM 3155 C C . ALA A 1 409 ? -22.974 3.383 37.865 1.00 93.12 409 ALA A C 1
ATOM 3157 O O . ALA A 1 409 ? -23.819 3.691 38.704 1.00 93.12 409 ALA A O 1
ATOM 3158 N N . GLU A 1 410 ? -22.059 2.437 38.099 1.00 93.12 410 GLU A N 1
ATOM 3159 C CA . GLU A 1 410 ? -21.983 1.667 39.348 1.00 93.12 410 GLU A CA 1
ATOM 3160 C C . GLU A 1 410 ? -21.555 2.538 40.541 1.00 93.12 410 GLU A C 1
ATOM 3162 O O . GLU A 1 410 ? -22.043 2.340 41.656 1.00 93.12 410 GLU A O 1
ATOM 3167 N N . SER A 1 411 ? -20.677 3.525 40.323 1.00 93.12 411 SER A N 1
ATOM 3168 C CA . SER A 1 411 ? -20.234 4.444 41.381 1.00 93.12 411 SER A CA 1
ATOM 3169 C C . SER A 1 411 ? -21.320 5.431 41.823 1.00 93.12 411 SER A C 1
ATOM 3171 O O . SER A 1 411 ? -21.333 5.850 42.983 1.00 93.12 411 SER A O 1
ATOM 3173 N N . ASN A 1 412 ? -22.216 5.814 40.901 1.00 91.69 412 ASN A N 1
ATOM 3174 C CA . ASN A 1 412 ? -23.219 6.865 41.076 1.00 91.69 412 ASN A CA 1
ATOM 3175 C C . ASN A 1 412 ? -22.631 8.203 41.602 1.00 91.69 412 ASN A C 1
ATOM 3177 O O . ASN A 1 412 ? -23.316 8.975 42.280 1.00 91.69 412 ASN A O 1
ATOM 3181 N N . ASP A 1 413 ? -21.350 8.479 41.316 1.00 94.12 413 ASP A N 1
ATOM 3182 C CA . ASP A 1 413 ? -20.636 9.690 41.737 1.00 94.12 413 ASP A CA 1
ATOM 3183 C C . ASP A 1 413 ? -20.783 10.805 40.692 1.00 94.12 413 ASP A C 1
ATOM 3185 O O . ASP A 1 413 ? -20.221 10.741 39.601 1.00 94.12 413 ASP A O 1
ATOM 3189 N N . ARG A 1 414 ? -21.489 11.884 41.049 1.00 93.69 414 ARG A N 1
ATOM 3190 C CA . ARG A 1 414 ? -21.676 13.061 40.178 1.00 93.69 414 ARG A CA 1
ATOM 3191 C C . ARG A 1 414 ? -20.383 13.835 39.901 1.00 93.69 414 ARG A C 1
ATOM 3193 O O . ARG A 1 414 ? -20.350 14.655 38.991 1.00 93.69 414 ARG A O 1
ATOM 3200 N N . ALA A 1 415 ? -19.318 13.602 40.670 1.00 95.69 415 ALA A N 1
ATOM 3201 C CA . ALA A 1 415 ? -18.009 14.193 40.405 1.00 95.69 415 ALA A CA 1
ATOM 3202 C C . ALA A 1 415 ? -17.195 13.422 39.351 1.00 95.69 415 ALA A C 1
ATOM 3204 O O . ALA A 1 415 ? -16.092 13.859 38.997 1.00 95.69 415 ALA A O 1
ATOM 3205 N N . MET A 1 416 ? -17.713 12.292 38.865 1.00 96.25 416 MET A N 1
ATOM 3206 C CA . MET A 1 416 ? -17.052 11.408 37.917 1.00 96.25 416 MET A CA 1
ATOM 3207 C C . MET A 1 416 ? -17.815 11.367 36.592 1.00 96.25 416 MET A C 1
ATOM 3209 O O . MET A 1 416 ? -19.039 11.267 36.563 1.00 96.25 416 MET A O 1
ATOM 3213 N N . ALA A 1 417 ? -17.078 11.430 35.489 1.00 96.69 417 ALA A N 1
ATOM 3214 C CA . ALA A 1 417 ? -17.618 11.283 34.145 1.00 96.69 417 ALA A CA 1
ATOM 3215 C C . ALA A 1 417 ? -16.834 10.229 33.358 1.00 96.69 417 ALA A C 1
ATOM 3217 O O . ALA A 1 417 ? -15.639 10.026 33.584 1.00 96.69 417 ALA A O 1
ATOM 3218 N N . ALA A 1 418 ? -17.495 9.559 32.423 1.00 96.38 418 ALA A N 1
ATOM 3219 C CA . ALA A 1 418 ? -16.879 8.584 31.536 1.00 96.38 418 ALA A CA 1
ATOM 3220 C C . ALA A 1 418 ? -16.721 9.180 30.140 1.00 96.38 418 ALA A C 1
ATOM 3222 O O . ALA A 1 418 ? -17.650 9.788 29.611 1.00 96.38 418 ALA A O 1
ATOM 3223 N N . ILE A 1 419 ? -15.563 8.963 29.521 1.00 94.81 419 ILE A N 1
ATOM 3224 C CA . ILE A 1 419 ? -15.376 9.228 28.093 1.00 94.81 419 ILE A CA 1
ATOM 3225 C C . ILE A 1 419 ? -15.620 7.911 27.362 1.00 94.81 419 ILE A C 1
ATOM 3227 O O . ILE A 1 419 ? -14.831 6.970 27.483 1.00 94.81 419 ILE A O 1
ATOM 3231 N N . SER A 1 420 ? -16.738 7.825 26.644 1.00 91.69 420 SER A N 1
ATOM 3232 C CA . SER A 1 420 ? -17.224 6.578 26.039 1.00 91.69 420 SER A CA 1
ATOM 3233 C C . SER A 1 420 ? -17.998 6.825 24.740 1.00 91.69 420 SER A C 1
ATOM 3235 O O . SER A 1 420 ? -18.047 7.961 24.277 1.00 91.69 420 SER A O 1
ATOM 3237 N N . SER A 1 421 ? -18.519 5.775 24.102 1.00 90.06 421 SER A N 1
ATOM 3238 C CA . SER A 1 421 ? -19.482 5.923 23.003 1.00 90.06 421 SER A CA 1
ATOM 3239 C C . SER A 1 421 ? -20.863 6.293 23.554 1.00 90.06 421 SER A C 1
ATOM 3241 O O . SER A 1 421 ? -21.166 6.037 24.721 1.00 90.06 421 SER A O 1
ATOM 3243 N N . GLU A 1 422 ? -21.718 6.870 22.711 1.00 90.12 422 GLU A N 1
ATOM 3244 C CA . GLU A 1 422 ? -23.102 7.176 23.088 1.00 90.12 422 GLU A CA 1
ATOM 3245 C C . GLU A 1 422 ? -23.895 5.909 23.446 1.00 90.12 422 GLU A C 1
ATOM 3247 O O . GLU A 1 422 ? -24.573 5.896 24.472 1.00 90.12 422 GLU A O 1
ATOM 3252 N N . GLU A 1 423 ? -23.757 4.813 22.683 1.00 88.12 423 GLU A N 1
ATOM 3253 C CA . GLU A 1 423 ? -24.397 3.541 23.049 1.00 88.12 423 GLU A CA 1
ATOM 3254 C C . GLU A 1 423 ? -23.948 3.032 24.423 1.00 88.12 423 GLU A C 1
ATOM 3256 O O . GLU A 1 423 ? -24.797 2.688 25.240 1.00 88.12 423 GLU A O 1
ATOM 3261 N N . ALA A 1 424 ? -22.645 3.054 24.737 1.00 89.44 424 ALA A N 1
ATOM 3262 C CA . ALA A 1 424 ? -22.167 2.589 26.041 1.00 89.44 424 ALA A CA 1
ATOM 3263 C C . ALA A 1 424 ? -22.714 3.434 27.203 1.00 89.44 424 ALA A C 1
ATOM 3265 O O . ALA A 1 424 ? -22.971 2.901 28.284 1.00 89.44 424 ALA A O 1
ATOM 3266 N N . ALA A 1 425 ? -22.902 4.740 26.999 1.00 91.81 425 ALA A N 1
ATOM 3267 C CA . ALA A 1 425 ? -23.537 5.609 27.983 1.00 91.81 425 ALA A CA 1
ATOM 3268 C C . ALA A 1 425 ? -25.013 5.231 28.192 1.00 91.81 425 ALA A C 1
ATOM 3270 O O . ALA A 1 425 ? -25.440 5.017 29.330 1.00 91.81 425 ALA A O 1
ATOM 3271 N N . ASN A 1 426 ? -25.761 5.082 27.096 1.00 91.31 426 ASN A N 1
ATOM 3272 C CA . ASN A 1 426 ? -27.186 4.756 27.112 1.00 91.31 426 ASN A CA 1
ATOM 3273 C C . ASN A 1 426 ? -27.462 3.376 27.730 1.00 91.31 426 ASN A C 1
ATOM 3275 O O . ASN A 1 426 ? -28.361 3.252 28.563 1.00 91.31 426 ASN A O 1
ATOM 3279 N N . ASP A 1 427 ? -26.654 2.365 27.401 1.00 89.06 427 ASP A N 1
ATOM 3280 C CA . ASP A 1 427 ? -26.769 1.003 27.943 1.00 89.06 427 ASP A CA 1
ATOM 3281 C C . ASP A 1 427 ? -26.587 0.954 29.468 1.00 89.06 427 ASP A C 1
ATOM 3283 O O . ASP A 1 427 ? -27.146 0.090 30.145 1.00 89.06 427 ASP A O 1
ATOM 3287 N N . ASN A 1 428 ? -25.824 1.901 30.022 1.00 91.00 428 ASN A N 1
ATOM 3288 C CA . ASN A 1 428 ? -25.592 2.036 31.460 1.00 91.00 428 ASN A CA 1
ATOM 3289 C C . ASN A 1 428 ? -26.513 3.079 32.126 1.00 91.00 428 ASN A C 1
ATOM 3291 O O . ASN A 1 428 ? -26.348 3.374 33.310 1.00 91.00 428 ASN A O 1
ATOM 3295 N N . GLY A 1 429 ? -27.485 3.638 31.395 1.00 93.06 429 GLY A N 1
ATOM 3296 C CA . GLY A 1 429 ? -28.430 4.632 31.916 1.00 93.06 429 GLY A CA 1
ATOM 3297 C C . GLY A 1 429 ? -27.792 5.975 32.287 1.00 93.06 429 GLY A C 1
ATOM 3298 O O . GLY A 1 429 ? -28.327 6.693 33.135 1.00 93.06 429 GLY A O 1
ATOM 3299 N N . LEU A 1 430 ? -26.644 6.305 31.690 1.00 95.38 430 LEU A N 1
ATOM 3300 C CA . LEU A 1 430 ? -25.972 7.587 31.875 1.00 95.38 430 LEU A CA 1
ATOM 3301 C C . LEU A 1 430 ? -26.556 8.657 30.947 1.00 95.38 430 LEU A C 1
ATOM 3303 O O . LEU A 1 430 ? -27.028 8.375 29.850 1.00 95.38 430 LEU A O 1
ATOM 3307 N N . GLU A 1 431 ? -26.487 9.908 31.388 1.00 95.88 431 GLU A N 1
ATOM 3308 C CA . GLU A 1 431 ? -26.802 11.080 30.579 1.00 95.88 431 GLU A CA 1
ATOM 3309 C C . GLU A 1 431 ? -25.560 11.513 29.791 1.00 95.88 431 GLU A C 1
ATOM 3311 O O . GLU A 1 431 ? -24.470 11.640 30.349 1.00 95.88 431 GLU A O 1
ATOM 3316 N N . VAL A 1 432 ? -25.715 11.756 28.489 1.00 96.00 432 VAL A N 1
ATOM 3317 C CA . VAL A 1 432 ? -24.649 12.303 27.641 1.00 96.00 432 VAL A CA 1
ATOM 3318 C C . VAL A 1 432 ? -24.754 13.822 27.605 1.00 96.00 432 VAL A C 1
ATOM 3320 O O . VAL A 1 432 ? -25.761 14.376 27.163 1.00 96.00 432 VAL A O 1
ATOM 3323 N N . LEU A 1 433 ? -23.692 14.509 28.029 1.00 94.12 433 LEU A N 1
ATOM 3324 C CA . LEU A 1 433 ? -23.645 15.964 27.943 1.00 94.12 433 LEU A CA 1
ATOM 3325 C C . LEU A 1 433 ? -23.426 16.407 26.485 1.00 94.12 433 LEU A C 1
ATOM 3327 O O . LEU A 1 433 ? -22.522 15.888 25.825 1.00 94.12 433 LEU A O 1
ATOM 3331 N N . PRO A 1 434 ? -24.191 17.396 25.977 1.00 90.44 434 PRO A N 1
ATOM 3332 C CA . PRO A 1 434 ? -24.131 17.844 24.585 1.00 90.44 434 PRO A CA 1
ATOM 3333 C C . PRO A 1 434 ? -22.941 18.788 24.348 1.00 90.44 434 PRO A C 1
ATOM 3335 O O . PRO A 1 434 ? -23.105 19.943 23.954 1.00 90.44 434 PRO A O 1
ATOM 3338 N N . ILE A 1 435 ? -21.730 18.311 24.630 1.00 89.88 435 ILE A N 1
ATOM 3339 C CA . ILE A 1 435 ? -20.478 19.042 24.441 1.00 89.88 435 ILE A CA 1
ATOM 3340 C C . ILE A 1 435 ? -19.529 18.236 23.554 1.00 89.88 435 ILE A C 1
ATOM 3342 O O . ILE A 1 435 ? -19.490 17.008 23.632 1.00 89.88 435 ILE A O 1
ATOM 3346 N N . GLN A 1 436 ? -18.746 18.930 22.729 1.00 88.06 436 GLN A N 1
ATOM 3347 C CA . GLN A 1 436 ? -17.685 18.294 21.956 1.00 88.06 436 GLN A CA 1
ATOM 3348 C C . GLN A 1 436 ? -16.445 18.153 22.835 1.00 88.06 436 GLN A C 1
ATOM 3350 O O . GLN A 1 436 ? -15.959 19.145 23.378 1.00 88.06 436 GLN A O 1
ATOM 3355 N N . ILE A 1 437 ? -15.958 16.922 22.995 1.00 90.62 437 ILE A N 1
ATOM 3356 C CA . ILE A 1 437 ? -14.798 16.624 23.851 1.00 90.62 437 ILE A CA 1
ATOM 3357 C C . ILE A 1 437 ? -13.595 16.086 23.077 1.00 90.62 437 ILE A C 1
ATOM 3359 O O . ILE A 1 437 ? -12.509 15.997 23.639 1.00 90.62 437 ILE A O 1
ATOM 3363 N N . CYS A 1 438 ? -13.775 15.695 21.815 1.00 88.56 438 CYS A N 1
ATOM 3364 C CA . CYS A 1 438 ? -12.690 15.209 20.970 1.00 88.56 438 CYS A CA 1
ATOM 3365 C C . CYS A 1 438 ? -11.784 16.370 20.532 1.00 88.56 438 CYS A C 1
ATOM 3367 O O . CYS A 1 438 ? -12.281 17.405 20.098 1.00 88.56 438 CYS A O 1
ATOM 3369 N N . ASN A 1 439 ? -10.465 16.169 20.577 1.00 86.88 439 ASN A N 1
ATOM 3370 C CA . ASN A 1 439 ? -9.464 17.133 20.103 1.00 86.88 439 ASN A CA 1
ATOM 3371 C C . ASN A 1 439 ? -9.519 17.324 18.574 1.00 86.88 439 ASN A C 1
ATOM 3373 O O . ASN A 1 439 ? -9.095 18.349 18.050 1.00 86.88 439 ASN A O 1
ATOM 3377 N N . ALA A 1 440 ? -9.980 16.310 17.838 1.00 81.81 440 ALA A N 1
ATOM 3378 C CA . ALA A 1 440 ? -10.041 16.323 16.382 1.00 81.81 440 ALA A CA 1
ATOM 3379 C C . ALA A 1 440 ? -11.362 15.731 15.887 1.00 81.81 440 ALA A C 1
ATOM 3381 O O . ALA A 1 440 ? -11.821 14.701 16.387 1.00 81.81 440 ALA A O 1
ATOM 3382 N N . ASP A 1 441 ? -11.929 16.361 14.861 1.00 78.81 441 ASP A N 1
ATOM 3383 C CA . ASP A 1 441 ? -13.103 15.854 14.159 1.00 78.81 441 ASP A CA 1
ATOM 3384 C C . ASP A 1 441 ? -12.715 14.750 13.161 1.00 78.81 441 ASP A C 1
ATOM 3386 O O . ASP A 1 441 ? -11.582 14.664 12.685 1.00 78.81 441 ASP A O 1
ATOM 3390 N N . GLY A 1 442 ? -13.675 13.890 12.808 1.00 79.94 442 GLY A N 1
ATOM 3391 C CA . GLY A 1 442 ? -13.476 12.869 11.771 1.00 79.94 442 GLY A CA 1
ATOM 3392 C C . GLY A 1 442 ? -12.651 11.651 12.204 1.00 79.94 442 GLY A C 1
ATOM 3393 O O . GLY A 1 442 ? -12.153 10.915 11.349 1.00 79.94 442 GLY A O 1
ATOM 3394 N N . ASN A 1 443 ? -12.520 11.400 13.509 1.00 86.50 443 ASN A N 1
ATOM 3395 C CA . ASN A 1 443 ? -11.922 10.172 14.028 1.00 86.50 443 ASN A CA 1
ATOM 3396 C C . ASN A 1 443 ? -12.736 8.948 13.579 1.00 86.50 443 ASN A C 1
ATOM 3398 O O . ASN A 1 443 ? -13.947 8.865 13.801 1.00 86.50 443 ASN A O 1
ATOM 3402 N N . ARG A 1 444 ? -12.084 7.992 12.920 1.00 88.81 444 ARG A N 1
ATOM 3403 C CA . ARG A 1 444 ? -12.723 6.772 12.425 1.00 88.81 444 ARG A CA 1
ATOM 3404 C C . ARG A 1 444 ? -11.830 5.585 12.704 1.00 88.81 444 ARG A C 1
ATOM 3406 O O . ARG A 1 444 ? -10.618 5.652 12.516 1.00 88.81 444 ARG A O 1
ATOM 3413 N N . THR A 1 445 ? -12.456 4.484 13.094 1.00 89.62 445 THR A N 1
ATOM 3414 C CA . THR A 1 445 ? -11.795 3.182 13.165 1.00 89.62 445 THR A CA 1
ATOM 3415 C C . THR A 1 445 ? -12.341 2.301 12.059 1.00 89.62 445 THR A C 1
ATOM 3417 O O . THR A 1 445 ? -13.553 2.097 11.950 1.00 89.62 445 THR A O 1
ATOM 3420 N N . ARG A 1 446 ? -11.435 1.790 11.229 1.00 91.75 446 ARG A N 1
ATOM 3421 C CA . ARG A 1 446 ? -11.712 0.795 10.205 1.00 91.75 446 ARG A CA 1
ATOM 3422 C C . ARG A 1 446 ? -11.640 -0.594 10.829 1.00 91.75 446 ARG A C 1
ATOM 3424 O O . ARG A 1 446 ? -10.635 -0.973 11.435 1.00 91.75 446 ARG A O 1
ATOM 3431 N N . PHE A 1 447 ? -12.713 -1.350 10.650 1.00 94.50 447 PHE A N 1
ATOM 3432 C CA . PHE A 1 447 ? -12.860 -2.727 11.096 1.00 94.50 447 PHE A CA 1
ATOM 3433 C C . PHE A 1 447 ? -12.929 -3.653 9.891 1.00 94.50 447 PHE A C 1
ATOM 3435 O O . PHE A 1 447 ? -13.608 -3.345 8.915 1.00 94.50 447 PHE A O 1
ATOM 3442 N N . ILE A 1 448 ? -12.269 -4.801 9.983 1.00 95.69 448 ILE A N 1
ATOM 3443 C CA . ILE A 1 448 ? -12.387 -5.899 9.025 1.00 95.69 448 ILE A CA 1
ATOM 3444 C C . ILE A 1 448 ? -13.214 -7.028 9.627 1.00 95.69 448 ILE A C 1
ATOM 3446 O O . ILE A 1 448 ? -13.197 -7.263 10.835 1.00 95.69 448 ILE A O 1
ATOM 3450 N N . VAL A 1 449 ? -13.904 -7.752 8.759 1.00 96.88 449 VAL A N 1
ATOM 3451 C CA . VAL A 1 449 ? -14.557 -9.020 9.059 1.00 96.88 449 VAL A CA 1
ATOM 3452 C C . VAL A 1 449 ? -13.683 -10.127 8.509 1.00 96.88 449 VAL A C 1
ATOM 3454 O O . VAL A 1 449 ? -13.327 -10.092 7.330 1.00 96.88 449 VAL A O 1
ATOM 3457 N N . VAL A 1 450 ? -13.357 -11.109 9.341 1.00 97.19 450 VAL A N 1
ATOM 3458 C CA . VAL A 1 450 ? -12.512 -12.242 8.959 1.00 97.19 450 VAL A CA 1
ATOM 3459 C C . VAL A 1 450 ? -13.204 -13.581 9.174 1.00 97.19 450 VAL A C 1
ATOM 3461 O O . VAL A 1 450 ? -14.023 -13.718 10.082 1.00 97.19 450 VAL A O 1
ATOM 3464 N N . CYS A 1 451 ? -12.860 -14.580 8.362 1.00 96.50 451 CYS A N 1
ATOM 3465 C CA . CYS A 1 451 ? -13.301 -15.966 8.532 1.00 96.50 451 CYS A CA 1
ATOM 3466 C C . CYS A 1 451 ? -12.226 -16.971 8.080 1.00 96.50 451 CYS A C 1
ATOM 3468 O O . CYS A 1 451 ? -11.129 -16.580 7.675 1.00 96.50 451 CYS A O 1
ATOM 3470 N N . THR A 1 452 ? -12.505 -18.270 8.211 1.00 95.06 452 THR A N 1
ATOM 3471 C CA . THR A 1 452 ? -11.548 -19.353 7.911 1.00 95.06 452 THR A CA 1
ATOM 3472 C C . THR A 1 452 ? -11.425 -19.682 6.429 1.00 95.06 452 THR A C 1
ATOM 3474 O O . THR A 1 452 ? -10.397 -20.209 6.008 1.00 95.06 452 THR A O 1
ATOM 3477 N N . ASP A 1 453 ? -12.452 -19.375 5.643 1.00 93.75 453 ASP A N 1
ATOM 3478 C CA . ASP A 1 453 ? -12.539 -19.729 4.231 1.00 93.75 453 ASP A CA 1
ATOM 3479 C C . ASP A 1 453 ? -12.497 -18.472 3.360 1.00 93.75 453 ASP A C 1
ATOM 3481 O O . ASP A 1 453 ? -12.879 -17.381 3.774 1.00 93.75 453 ASP A O 1
ATOM 3485 N N . LEU A 1 454 ? -11.993 -18.602 2.137 1.00 95.25 454 LEU A N 1
ATOM 3486 C CA . LEU A 1 454 ? -11.947 -17.474 1.218 1.00 95.25 454 LEU A CA 1
ATOM 3487 C C . LEU A 1 454 ? -13.352 -17.208 0.659 1.00 95.25 454 LEU A C 1
ATOM 3489 O O . LEU A 1 454 ? -13.921 -18.059 -0.029 1.00 95.25 454 LEU A O 1
ATOM 3493 N N . VAL A 1 455 ? -13.869 -16.008 0.916 1.00 96.06 455 VAL A N 1
ATOM 3494 C CA . VAL A 1 455 ? -15.141 -15.506 0.381 1.00 96.06 455 VAL A CA 1
ATOM 3495 C C . VAL A 1 455 ? -14.850 -14.294 -0.497 1.00 96.06 455 VAL A C 1
ATOM 3497 O O . VAL A 1 455 ? -14.090 -13.415 -0.098 1.00 96.06 455 VAL A O 1
ATOM 3500 N N . ILE A 1 456 ? -15.436 -14.257 -1.693 1.00 96.38 456 ILE A N 1
ATOM 3501 C CA . ILE A 1 456 ? -15.306 -13.160 -2.656 1.00 96.38 456 ILE A CA 1
ATOM 3502 C C . ILE A 1 456 ? -16.700 -12.832 -3.181 1.00 96.38 456 ILE A C 1
ATOM 3504 O O . ILE A 1 456 ? -17.197 -13.469 -4.118 1.00 96.38 456 ILE A O 1
ATOM 3508 N N . THR A 1 457 ? -17.340 -11.846 -2.563 1.00 94.25 457 THR A N 1
ATOM 3509 C CA . THR A 1 457 ? -18.686 -11.413 -2.937 1.00 94.25 457 THR A CA 1
ATOM 3510 C C . THR A 1 457 ? -18.690 -10.684 -4.295 1.00 94.25 457 THR A C 1
ATOM 3512 O O . THR A 1 457 ? -17.645 -10.209 -4.758 1.00 94.25 457 THR A O 1
ATOM 3515 N N . PRO A 1 458 ? -19.840 -10.601 -4.993 1.00 93.50 458 PRO A N 1
ATOM 3516 C CA . PRO A 1 458 ? -19.932 -9.915 -6.285 1.00 93.50 458 PRO A CA 1
ATOM 3517 C C . PRO A 1 458 ? -19.612 -8.416 -6.230 1.00 93.50 458 PRO A C 1
ATOM 3519 O O . PRO A 1 458 ? -19.160 -7.856 -7.223 1.00 93.50 458 PRO A O 1
ATOM 3522 N N . ASP A 1 459 ? -19.845 -7.779 -5.084 1.00 94.56 459 ASP A N 1
ATOM 3523 C CA . ASP A 1 459 ? -19.589 -6.361 -4.816 1.00 94.56 459 ASP A CA 1
ATOM 3524 C C . ASP A 1 459 ? -18.164 -6.076 -4.315 1.00 94.56 459 ASP A C 1
ATOM 3526 O O . ASP A 1 459 ? -17.832 -4.921 -4.065 1.00 94.56 459 ASP A O 1
ATOM 3530 N N . ALA A 1 460 ? -17.314 -7.101 -4.180 1.00 95.31 460 ALA A N 1
ATOM 3531 C CA . ALA A 1 460 ? -15.928 -6.929 -3.766 1.00 95.31 460 ALA A CA 1
ATOM 3532 C C . ALA A 1 460 ? -15.156 -6.019 -4.736 1.00 95.31 460 ALA A C 1
ATOM 3534 O O . ALA A 1 460 ? -15.209 -6.204 -5.952 1.00 95.31 460 ALA A O 1
ATOM 3535 N N . ASP A 1 461 ? -14.404 -5.064 -4.196 1.00 95.06 461 ASP A N 1
ATOM 3536 C CA . ASP A 1 461 ? -13.668 -4.056 -4.967 1.00 95.06 461 ASP A CA 1
ATOM 3537 C C . ASP A 1 461 ? -12.262 -3.768 -4.420 1.00 95.06 461 ASP A C 1
ATOM 3539 O O . ASP A 1 461 ? -11.500 -3.003 -5.018 1.00 95.06 461 ASP A O 1
ATOM 3543 N N . ARG A 1 462 ? -11.889 -4.408 -3.310 1.00 95.25 462 ARG A N 1
ATOM 3544 C CA . ARG A 1 462 ? -10.598 -4.272 -2.641 1.00 95.25 462 ARG A CA 1
ATOM 3545 C C . ARG A 1 462 ? -9.956 -5.631 -2.431 1.00 95.25 462 ARG A C 1
ATOM 3547 O O . ARG A 1 462 ? -10.616 -6.591 -2.048 1.00 95.25 462 ARG A O 1
ATOM 3554 N N . ILE A 1 463 ? -8.646 -5.702 -2.620 1.00 96.06 463 ILE A N 1
ATOM 3555 C CA . ILE A 1 463 ? -7.844 -6.898 -2.382 1.00 96.06 463 ILE A CA 1
ATOM 3556 C C . ILE A 1 463 ? -6.748 -6.551 -1.385 1.00 96.06 463 ILE A C 1
ATOM 3558 O O . ILE A 1 463 ? -6.008 -5.593 -1.597 1.00 96.06 463 ILE A O 1
ATOM 3562 N N . SER A 1 464 ? -6.615 -7.362 -0.339 1.00 95.06 464 SER A N 1
ATOM 3563 C CA . SER A 1 464 ? -5.482 -7.312 0.588 1.00 95.06 464 SER A CA 1
ATOM 3564 C C . SER A 1 464 ? -4.540 -8.476 0.306 1.00 95.06 464 SER A C 1
ATOM 3566 O O . SER A 1 464 ? -4.970 -9.628 0.196 1.00 95.06 464 SER A O 1
ATOM 3568 N N . THR A 1 465 ? -3.244 -8.201 0.213 1.00 95.12 465 THR A N 1
ATOM 3569 C CA . THR A 1 465 ? -2.202 -9.200 -0.058 1.00 95.12 465 THR A CA 1
ATOM 3570 C C . THR A 1 465 ? -1.069 -9.126 0.946 1.00 95.12 465 THR A C 1
ATOM 3572 O O . THR A 1 465 ? -0.745 -8.063 1.463 1.00 95.12 465 THR A O 1
ATOM 3575 N N . LEU A 1 466 ? -0.456 -10.279 1.188 1.00 93.31 466 LEU A N 1
ATOM 3576 C CA . LEU A 1 466 ? 0.808 -10.431 1.887 1.00 93.31 466 LEU A CA 1
ATOM 3577 C C . LEU A 1 466 ? 1.839 -10.969 0.896 1.00 93.31 466 LEU A C 1
ATOM 3579 O O . LEU A 1 466 ? 1.624 -12.019 0.289 1.00 93.31 466 LEU A O 1
ATOM 3583 N N . MET A 1 467 ? 2.964 -10.277 0.764 1.00 93.00 467 MET A N 1
ATOM 3584 C CA . MET A 1 467 ? 4.077 -10.695 -0.084 1.00 93.00 467 MET A CA 1
ATOM 3585 C C . MET A 1 467 ? 5.372 -10.764 0.713 1.00 93.00 467 MET A C 1
ATOM 3587 O O . MET A 1 467 ? 5.649 -9.873 1.512 1.00 93.00 467 MET A O 1
ATOM 3591 N N . HIS A 1 468 ? 6.182 -11.796 0.485 1.00 92.31 468 HIS A N 1
ATOM 3592 C CA . HIS A 1 468 ? 7.556 -11.832 0.984 1.00 92.31 468 HIS A CA 1
ATOM 3593 C C . HIS A 1 468 ? 8.495 -11.380 -0.124 1.00 92.31 468 HIS A C 1
ATOM 3595 O O . HIS A 1 468 ? 8.446 -11.911 -1.234 1.00 92.31 468 HIS A O 1
ATOM 3601 N N . LEU A 1 469 ? 9.352 -10.408 0.177 1.00 90.50 469 LEU A N 1
ATOM 3602 C CA . LEU A 1 469 ? 10.329 -9.882 -0.767 1.00 90.50 469 LEU A CA 1
ATOM 3603 C C . LEU A 1 469 ? 11.754 -10.060 -0.228 1.00 90.50 469 LEU A C 1
ATOM 3605 O O . LEU A 1 469 ? 11.996 -9.797 0.956 1.00 90.50 469 LEU A O 1
ATOM 3609 N N . PRO A 1 470 ? 12.719 -10.432 -1.091 1.00 86.00 470 PRO A N 1
ATOM 3610 C CA . PRO A 1 470 ? 14.123 -10.450 -0.713 1.00 86.00 470 PRO A CA 1
ATOM 3611 C C . PRO A 1 470 ? 14.634 -9.023 -0.487 1.00 86.00 470 PRO A C 1
ATOM 3613 O O . PRO A 1 470 ? 14.320 -8.099 -1.244 1.00 86.00 470 PRO A O 1
ATOM 3616 N N . HIS A 1 471 ? 15.487 -8.843 0.518 1.00 86.44 471 HIS A N 1
ATOM 3617 C CA . HIS A 1 471 ? 16.121 -7.570 0.836 1.00 86.44 471 HIS A CA 1
ATOM 3618 C C . HIS A 1 471 ? 17.261 -7.268 -0.146 1.00 86.44 471 HIS A C 1
ATOM 3620 O O . HIS A 1 471 ? 18.442 -7.475 0.132 1.00 86.44 471 HIS A O 1
ATOM 3626 N N . ARG A 1 472 ? 16.891 -6.783 -1.333 1.00 84.75 472 ARG A N 1
ATOM 3627 C CA . ARG A 1 472 ? 17.817 -6.328 -2.376 1.00 84.75 472 ARG A CA 1
ATOM 3628 C C . ARG A 1 472 ? 17.306 -5.061 -3.053 1.00 84.75 472 ARG A C 1
ATOM 3630 O O . ARG A 1 472 ? 16.104 -4.790 -3.074 1.00 84.75 472 ARG A O 1
ATOM 3637 N N . SER A 1 473 ? 18.229 -4.304 -3.642 1.00 80.94 473 SER A N 1
ATOM 3638 C CA . SER A 1 473 ? 17.901 -3.074 -4.369 1.00 80.94 473 SER A CA 1
ATOM 3639 C C . SER A 1 473 ? 16.853 -3.334 -5.457 1.00 80.94 473 SER A C 1
ATOM 3641 O O . SER A 1 473 ? 16.974 -4.283 -6.232 1.00 80.94 473 SER A O 1
ATOM 3643 N N . GLY A 1 474 ? 15.810 -2.502 -5.488 1.00 84.31 474 GLY A N 1
ATOM 3644 C CA . GLY A 1 474 ? 14.742 -2.558 -6.489 1.00 84.31 474 GLY A CA 1
ATOM 3645 C C . GLY A 1 474 ? 13.685 -3.654 -6.298 1.00 84.31 474 GLY A C 1
ATOM 3646 O O . GLY A 1 474 ? 12.746 -3.682 -7.088 1.00 84.31 474 GLY A O 1
ATOM 3647 N N . ALA A 1 475 ? 13.772 -4.521 -5.277 1.00 87.69 475 ALA A N 1
ATOM 3648 C CA . ALA A 1 475 ? 12.800 -5.609 -5.080 1.00 87.69 475 ALA A CA 1
ATOM 3649 C C . ALA A 1 475 ? 11.365 -5.095 -4.873 1.00 87.69 475 ALA A C 1
ATOM 3651 O O . ALA A 1 475 ? 10.454 -5.516 -5.580 1.00 87.69 475 ALA A O 1
ATOM 3652 N N . LEU A 1 476 ? 11.182 -4.134 -3.958 1.00 92.38 476 LEU A N 1
ATOM 3653 C CA . LEU A 1 476 ? 9.873 -3.527 -3.708 1.00 92.38 476 LEU A CA 1
ATOM 3654 C C . LEU A 1 476 ? 9.355 -2.775 -4.937 1.00 92.38 476 LEU A C 1
ATOM 3656 O O . LEU A 1 476 ? 8.222 -2.988 -5.344 1.00 92.38 476 LEU A O 1
ATOM 3660 N N . VAL A 1 477 ? 10.195 -1.950 -5.567 1.00 92.25 477 VAL A N 1
ATOM 3661 C CA . VAL A 1 477 ? 9.814 -1.190 -6.771 1.00 92.25 477 VAL A CA 1
ATOM 3662 C C . VAL A 1 477 ? 9.363 -2.120 -7.897 1.00 92.25 477 VAL A C 1
ATOM 3664 O O . VAL A 1 477 ? 8.353 -1.842 -8.532 1.00 92.25 477 VAL A O 1
ATOM 3667 N N . SER A 1 478 ? 10.056 -3.246 -8.096 1.00 88.38 478 SER A N 1
ATOM 3668 C CA . SER A 1 478 ? 9.690 -4.235 -9.117 1.00 88.38 478 SER A CA 1
ATOM 3669 C C . SER A 1 478 ? 8.313 -4.841 -8.845 1.00 88.38 478 SER A C 1
ATOM 3671 O O . SER A 1 478 ? 7.523 -4.977 -9.771 1.00 88.38 478 SER A O 1
ATOM 3673 N N . ALA A 1 479 ? 8.000 -5.159 -7.583 1.00 92.62 479 ALA A N 1
ATOM 3674 C CA . ALA A 1 479 ? 6.681 -5.660 -7.200 1.00 92.62 479 ALA A CA 1
ATOM 3675 C C . ALA A 1 479 ? 5.586 -4.592 -7.377 1.00 92.62 479 ALA A C 1
ATOM 3677 O O . ALA A 1 479 ? 4.521 -4.891 -7.905 1.00 92.62 479 ALA A O 1
ATOM 3678 N N . LEU A 1 480 ? 5.857 -3.341 -6.985 1.00 95.38 480 LEU A N 1
ATOM 3679 C CA . LEU A 1 480 ? 4.916 -2.225 -7.138 1.00 95.38 480 LEU A CA 1
ATOM 3680 C C . LEU A 1 480 ? 4.635 -1.887 -8.606 1.00 95.38 480 LEU A C 1
ATOM 3682 O O . LEU A 1 480 ? 3.510 -1.530 -8.946 1.00 95.38 480 LEU A O 1
ATOM 3686 N N . GLN A 1 481 ? 5.633 -2.035 -9.479 1.00 93.62 481 GLN A N 1
ATOM 3687 C CA . GLN A 1 481 ? 5.466 -1.820 -10.914 1.00 93.62 481 GLN A CA 1
ATOM 3688 C C . GLN A 1 481 ? 4.436 -2.772 -11.519 1.00 93.62 481 GLN A C 1
ATOM 3690 O O . GLN A 1 481 ? 3.566 -2.293 -12.230 1.00 93.62 481 GLN A O 1
ATOM 3695 N N . VAL A 1 482 ? 4.400 -4.048 -11.113 1.00 94.12 482 VAL A N 1
ATOM 3696 C CA . VAL A 1 482 ? 3.388 -5.010 -11.598 1.00 94.12 482 VAL A CA 1
ATOM 3697 C C . VAL A 1 482 ? 1.949 -4.497 -11.426 1.00 94.12 482 VAL A C 1
ATOM 3699 O O . VAL A 1 482 ? 1.106 -4.743 -12.290 1.00 94.12 482 VAL A O 1
ATOM 3702 N N . PHE A 1 483 ? 1.669 -3.776 -10.333 1.00 95.19 483 PHE A N 1
ATOM 3703 C CA . PHE A 1 483 ? 0.372 -3.129 -10.108 1.00 95.19 483 PHE A CA 1
ATOM 3704 C C . PHE A 1 483 ? 0.197 -1.884 -10.984 1.00 95.19 483 PHE A C 1
ATOM 3706 O O . PHE A 1 483 ? -0.843 -1.721 -11.621 1.00 95.19 483 PHE A O 1
ATOM 3713 N N . ALA A 1 484 ? 1.217 -1.023 -11.034 1.00 94.19 484 ALA A N 1
ATOM 3714 C CA . ALA A 1 484 ? 1.186 0.225 -11.793 1.00 94.19 484 ALA A CA 1
ATOM 3715 C C . ALA A 1 484 ? 0.998 -0.005 -13.302 1.00 94.19 484 ALA A C 1
ATOM 3717 O O . ALA A 1 484 ? 0.182 0.672 -13.923 1.00 94.19 484 ALA A O 1
ATOM 3718 N N . ASP A 1 485 ? 1.692 -0.989 -13.876 1.00 91.38 485 ASP A N 1
ATOM 3719 C CA . ASP A 1 485 ? 1.615 -1.339 -15.299 1.00 91.38 485 ASP A CA 1
ATOM 3720 C C . ASP A 1 485 ? 0.218 -1.840 -15.707 1.00 91.38 485 ASP A C 1
ATOM 3722 O O . ASP A 1 485 ? -0.175 -1.719 -16.864 1.00 91.38 485 ASP A O 1
ATOM 3726 N N . ARG A 1 486 ? -0.562 -2.341 -14.740 1.00 91.50 486 ARG A N 1
ATOM 3727 C CA . ARG A 1 486 ? -1.941 -2.823 -14.923 1.00 91.50 486 ARG A CA 1
ATOM 3728 C C . ARG A 1 486 ? -3.010 -1.831 -14.465 1.00 91.50 486 ARG A C 1
ATOM 3730 O O . ARG A 1 486 ? -4.187 -2.174 -14.394 1.00 91.50 486 ARG A O 1
ATOM 3737 N N . GLY A 1 487 ? -2.618 -0.603 -14.116 1.00 93.06 487 GLY A N 1
ATOM 3738 C CA . GLY A 1 487 ? -3.547 0.433 -13.656 1.00 93.06 487 GLY A CA 1
ATOM 3739 C C . GLY A 1 487 ? -4.245 0.106 -12.330 1.00 93.06 487 GLY A C 1
ATOM 3740 O O . GLY A 1 487 ? -5.319 0.640 -12.057 1.00 93.06 487 GLY A O 1
ATOM 3741 N N . LEU A 1 488 ? -3.663 -0.772 -11.505 1.00 95.31 488 LEU A N 1
ATOM 3742 C CA . LEU A 1 488 ? -4.218 -1.142 -10.204 1.00 95.31 488 LEU A CA 1
ATOM 3743 C C . LEU A 1 488 ? -3.843 -0.089 -9.157 1.00 95.31 488 LEU A C 1
ATOM 3745 O O . LEU A 1 488 ? -2.667 0.135 -8.867 1.00 95.31 488 LEU A O 1
ATOM 3749 N N . ASN A 1 489 ? -4.855 0.551 -8.571 1.00 94.81 489 ASN A N 1
ATOM 3750 C CA . ASN A 1 489 ? -4.657 1.591 -7.567 1.00 94.81 489 ASN A CA 1
ATOM 3751 C C . ASN A 1 489 ? -4.338 0.983 -6.194 1.00 94.81 489 ASN A C 1
ATOM 3753 O O . ASN A 1 489 ? -5.185 0.301 -5.614 1.00 94.81 489 ASN A O 1
ATOM 3757 N N . LEU A 1 490 ? -3.148 1.258 -5.660 1.00 94.94 490 LEU A N 1
ATOM 3758 C CA . LEU A 1 490 ? -2.746 0.862 -4.309 1.00 94.94 490 LEU A CA 1
ATOM 3759 C C . LEU A 1 490 ? -3.291 1.862 -3.285 1.00 94.94 490 LEU A C 1
ATOM 3761 O O . LEU A 1 490 ? -3.072 3.064 -3.404 1.00 94.94 490 LEU A O 1
ATOM 3765 N N . SER A 1 491 ? -3.966 1.366 -2.252 1.00 89.56 491 SER A N 1
ATOM 3766 C CA . SER A 1 491 ? -4.557 2.187 -1.191 1.00 89.56 491 SER A CA 1
ATOM 3767 C C . SER A 1 491 ? -3.805 2.118 0.134 1.00 89.56 491 SER A C 1
ATOM 3769 O O . SER A 1 491 ? -3.924 3.034 0.938 1.00 89.56 491 SER A O 1
ATOM 3771 N N . ALA A 1 492 ? -3.058 1.040 0.385 1.00 88.62 492 ALA A N 1
ATOM 3772 C CA . ALA A 1 492 ? -2.255 0.900 1.594 1.00 88.62 492 ALA A CA 1
ATOM 3773 C C . ALA A 1 492 ? -1.006 0.059 1.330 1.00 88.62 492 ALA A C 1
ATOM 3775 O O . ALA A 1 492 ? -1.029 -0.880 0.533 1.00 88.62 492 ALA A O 1
ATOM 3776 N N . ILE A 1 493 ? 0.077 0.393 2.031 1.00 91.19 493 ILE A N 1
ATOM 3777 C CA . ILE A 1 493 ? 1.320 -0.373 2.042 1.00 91.19 493 ILE A CA 1
ATOM 3778 C C . ILE A 1 493 ? 1.942 -0.330 3.438 1.00 91.19 493 ILE A C 1
ATOM 3780 O O . ILE A 1 493 ? 2.152 0.739 4.006 1.00 91.19 493 ILE A O 1
ATOM 3784 N N . SER A 1 494 ? 2.270 -1.498 3.985 1.00 87.69 494 SER A N 1
ATOM 3785 C CA . SER A 1 494 ? 2.993 -1.627 5.251 1.00 87.69 494 SER A CA 1
ATOM 3786 C C . SER A 1 494 ? 4.061 -2.707 5.138 1.00 87.69 494 SER A C 1
ATOM 3788 O O . SER A 1 494 ? 3.816 -3.773 4.576 1.00 87.69 494 SER A O 1
ATOM 3790 N N . SER A 1 495 ? 5.254 -2.440 5.667 1.00 88.19 495 SER A N 1
ATOM 3791 C CA . SER A 1 495 ? 6.370 -3.388 5.682 1.00 88.19 495 SER A CA 1
ATOM 3792 C C . SER A 1 495 ? 6.627 -3.909 7.089 1.00 88.19 495 SER A C 1
ATOM 3794 O O . SER A 1 495 ? 6.634 -3.125 8.039 1.00 88.19 495 SER A O 1
ATOM 3796 N N . ARG A 1 496 ? 6.935 -5.199 7.218 1.00 82.81 496 ARG A N 1
ATOM 3797 C CA . ARG A 1 496 ? 7.312 -5.839 8.480 1.00 82.81 496 ARG A CA 1
ATOM 3798 C C . ARG A 1 496 ? 8.540 -6.730 8.306 1.00 82.81 496 ARG A C 1
ATOM 3800 O O . ARG A 1 496 ? 8.645 -7.434 7.299 1.00 82.81 496 ARG A O 1
ATOM 3807 N N . PRO A 1 497 ? 9.477 -6.723 9.269 1.00 81.81 497 PRO A N 1
ATOM 3808 C CA . PRO A 1 497 ? 10.520 -7.734 9.304 1.00 81.81 497 PRO A CA 1
ATOM 3809 C C . PRO A 1 497 ? 9.889 -9.096 9.608 1.00 81.81 497 PRO A C 1
ATOM 3811 O O . PRO A 1 497 ? 9.003 -9.195 10.455 1.00 81.81 497 PRO A O 1
ATOM 3814 N N . ILE A 1 498 ? 10.350 -10.149 8.937 1.00 80.19 498 ILE A N 1
ATOM 3815 C CA . ILE A 1 498 ? 9.881 -11.510 9.208 1.00 80.19 498 ILE A CA 1
ATOM 3816 C C . ILE A 1 498 ? 10.745 -12.100 10.334 1.00 80.19 498 ILE A C 1
ATOM 3818 O O . ILE A 1 498 ? 11.972 -12.174 10.182 1.00 80.19 498 ILE A O 1
ATOM 3822 N N . PRO A 1 499 ? 10.153 -12.541 11.461 1.00 77.06 499 PRO A N 1
ATOM 3823 C CA . PRO A 1 499 ? 10.907 -13.205 12.516 1.00 77.06 499 PRO A CA 1
ATOM 3824 C C . PRO A 1 499 ? 11.696 -14.400 11.970 1.00 77.06 499 PRO A C 1
ATOM 3826 O O . PRO A 1 499 ? 11.206 -15.167 11.144 1.00 77.06 499 PRO A O 1
ATOM 3829 N N . HIS A 1 500 ? 12.931 -14.562 12.442 1.00 74.69 500 HIS A N 1
ATOM 3830 C CA . HIS A 1 500 ? 13.804 -15.695 12.107 1.00 74.69 500 HIS A CA 1
ATOM 3831 C C . HIS A 1 500 ? 14.193 -15.845 10.620 1.00 74.69 500 HIS A C 1
ATOM 3833 O O . HIS A 1 500 ? 14.825 -16.840 10.275 1.00 74.69 500 HIS A O 1
ATOM 3839 N N . THR A 1 501 ? 13.902 -14.854 9.762 1.00 77.44 501 THR A N 1
ATOM 3840 C CA . THR A 1 501 ? 14.255 -14.871 8.327 1.00 77.44 501 THR A CA 1
ATOM 3841 C C . THR A 1 501 ? 15.057 -13.613 7.950 1.00 77.44 501 THR A C 1
ATOM 3843 O O . THR A 1 501 ? 14.512 -12.664 7.383 1.00 77.44 501 THR A O 1
ATOM 3846 N N . PRO A 1 502 ? 16.352 -13.533 8.321 1.00 74.94 502 PRO A N 1
ATOM 3847 C CA . PRO A 1 502 ? 17.167 -12.350 8.054 1.00 74.94 502 PRO A CA 1
ATOM 3848 C C . PRO A 1 502 ? 17.328 -12.119 6.546 1.00 74.94 502 PRO A C 1
ATOM 3850 O O . PRO A 1 502 ? 17.748 -13.013 5.817 1.00 74.94 502 PRO A O 1
ATOM 3853 N N . GLY A 1 503 ? 17.026 -10.901 6.089 1.00 76.69 503 GLY A N 1
ATOM 3854 C CA . GLY A 1 503 ? 17.119 -10.529 4.674 1.00 76.69 503 GLY A CA 1
ATOM 3855 C C . GLY A 1 503 ? 15.829 -10.717 3.872 1.00 76.69 503 GLY A C 1
ATOM 3856 O O . GLY A 1 503 ? 15.861 -10.529 2.660 1.00 76.69 503 GLY A O 1
ATOM 3857 N N . GLU A 1 504 ? 14.700 -11.019 4.515 1.00 83.19 504 GLU A N 1
ATOM 3858 C CA . GLU A 1 504 ? 13.371 -10.966 3.896 1.00 83.19 504 GLU A CA 1
ATOM 3859 C C . GLU A 1 504 ? 12.434 -10.035 4.668 1.00 83.19 504 GLU A C 1
ATOM 3861 O O . GLU A 1 504 ? 12.535 -9.871 5.887 1.00 83.19 504 GLU A O 1
ATOM 3866 N N . TYR A 1 505 ? 11.514 -9.414 3.936 1.00 88.75 505 TYR A N 1
ATOM 3867 C CA . TYR A 1 505 ? 10.498 -8.524 4.487 1.00 88.75 505 TYR A CA 1
ATOM 3868 C C . TYR A 1 505 ? 9.117 -8.946 3.999 1.00 88.75 505 TYR A C 1
ATOM 3870 O O . TYR A 1 505 ? 8.930 -9.252 2.820 1.00 88.75 505 TYR A O 1
ATOM 3878 N N . ALA A 1 506 ? 8.155 -8.922 4.914 1.00 89.75 506 ALA A N 1
ATOM 3879 C CA . ALA A 1 506 ? 6.744 -9.072 4.618 1.00 89.75 506 ALA A CA 1
ATOM 3880 C C . ALA A 1 506 ? 6.165 -7.703 4.260 1.00 89.75 506 ALA A C 1
ATOM 3882 O O . ALA A 1 506 ? 6.386 -6.721 4.968 1.00 89.75 506 ALA A O 1
ATOM 3883 N N . PHE A 1 507 ? 5.408 -7.638 3.176 1.00 92.12 507 PHE A N 1
ATOM 3884 C CA . PHE A 1 507 ? 4.674 -6.451 2.771 1.00 92.12 507 PHE A CA 1
ATOM 3885 C C . PHE A 1 507 ? 3.187 -6.767 2.723 1.00 92.12 507 PHE A C 1
ATOM 3887 O O . PHE A 1 507 ? 2.778 -7.720 2.061 1.00 92.12 507 PHE A O 1
ATOM 3894 N N . PHE A 1 508 ? 2.401 -5.945 3.408 1.00 91.19 508 PHE A N 1
ATOM 3895 C CA . PHE A 1 508 ? 0.947 -5.931 3.341 1.00 91.19 508 PHE A CA 1
ATOM 3896 C C . PHE A 1 508 ? 0.533 -4.829 2.376 1.00 91.19 508 PHE A C 1
ATOM 3898 O O . PHE A 1 508 ? 0.916 -3.674 2.579 1.00 91.19 508 PHE A O 1
ATOM 3905 N N . LEU A 1 509 ? -0.183 -5.186 1.311 1.00 93.44 509 LEU A N 1
ATOM 3906 C CA . LEU A 1 509 ? -0.651 -4.232 0.311 1.00 93.44 509 LEU A CA 1
ATOM 3907 C C . LEU A 1 509 ? -2.143 -4.390 0.088 1.00 93.44 509 LEU A C 1
ATOM 3909 O O . LEU A 1 509 ? -2.611 -5.500 -0.183 1.00 93.44 509 LEU A O 1
ATOM 3913 N N . ASP A 1 510 ? -2.834 -3.256 0.108 1.00 93.50 510 ASP A N 1
ATOM 3914 C CA . ASP A 1 510 ? -4.224 -3.155 -0.310 1.00 93.50 510 ASP A CA 1
ATOM 3915 C C . ASP A 1 510 ? -4.289 -2.442 -1.658 1.00 93.50 510 ASP A C 1
ATOM 3917 O O . ASP A 1 510 ? -3.662 -1.395 -1.845 1.00 93.50 510 ASP A O 1
ATOM 3921 N N . PHE A 1 511 ? -5.068 -2.984 -2.588 1.00 95.44 511 PHE A N 1
ATOM 3922 C CA . PHE A 1 511 ? -5.328 -2.361 -3.882 1.00 95.44 511 PHE A CA 1
ATOM 3923 C C . PHE A 1 511 ? -6.770 -2.562 -4.326 1.00 95.44 511 PHE A C 1
ATOM 3925 O O . PHE A 1 511 ? -7.467 -3.457 -3.851 1.00 95.44 511 PHE A O 1
ATOM 3932 N N . MET A 1 512 ? -7.220 -1.698 -5.229 1.00 94.19 512 MET A N 1
ATOM 3933 C CA . MET A 1 512 ? -8.595 -1.688 -5.714 1.00 94.19 512 MET A CA 1
ATOM 3934 C C . MET A 1 512 ? -8.713 -2.447 -7.034 1.00 94.19 512 MET A C 1
ATOM 3936 O O . MET A 1 512 ? -7.975 -2.178 -7.984 1.00 94.19 512 MET A O 1
ATOM 3940 N N . CYS A 1 513 ? -9.653 -3.385 -7.096 1.00 93.81 513 CYS A N 1
ATOM 3941 C CA . CYS A 1 513 ? -10.063 -4.070 -8.314 1.00 93.81 513 CYS A CA 1
ATOM 3942 C C . CYS A 1 513 ? -11.447 -4.716 -8.114 1.00 93.81 513 CYS A C 1
ATOM 3944 O O . CYS A 1 513 ? -11.631 -5.424 -7.117 1.00 93.81 513 CYS A O 1
ATOM 3946 N N . PRO A 1 514 ? -12.396 -4.539 -9.056 1.00 91.31 514 PRO A N 1
ATOM 3947 C CA . PRO A 1 514 ? -13.687 -5.223 -9.015 1.00 91.31 514 PRO A CA 1
ATOM 3948 C C . PRO A 1 514 ? -13.545 -6.742 -8.931 1.00 91.31 514 PRO A C 1
ATOM 3950 O O . PRO A 1 514 ? -12.581 -7.306 -9.445 1.00 91.31 514 PRO A O 1
ATOM 3953 N N . SER A 1 515 ? -14.536 -7.398 -8.333 1.00 88.19 515 SER A N 1
ATOM 3954 C CA . SER A 1 515 ? -14.577 -8.841 -8.095 1.00 88.19 515 SER A CA 1
ATOM 3955 C C . SER A 1 515 ? -14.170 -9.650 -9.329 1.00 88.19 515 SER A C 1
ATOM 3957 O O . SER A 1 515 ? -14.729 -9.491 -10.415 1.00 88.19 515 SER A O 1
ATOM 3959 N N . MET A 1 516 ? -13.174 -10.525 -9.154 1.00 88.31 516 MET A N 1
ATOM 3960 C CA . MET A 1 516 ? -12.599 -11.371 -10.209 1.00 88.31 516 MET A CA 1
ATOM 3961 C C . MET A 1 516 ? -12.067 -10.602 -11.436 1.00 88.31 516 MET A C 1
ATOM 3963 O O . MET A 1 516 ? -11.999 -11.161 -12.530 1.00 88.31 516 MET A O 1
ATOM 3967 N N . GLY A 1 517 ? -11.659 -9.341 -11.267 1.00 91.44 517 GLY A N 1
ATOM 3968 C CA . GLY A 1 517 ? -11.085 -8.523 -12.331 1.00 91.44 517 GLY A CA 1
ATOM 3969 C C . GLY A 1 517 ? -9.822 -9.134 -12.946 1.00 91.44 517 GLY A C 1
ATOM 3970 O O . GLY A 1 517 ? -8.894 -9.536 -12.238 1.00 91.44 517 GLY A O 1
ATOM 3971 N N . THR A 1 518 ? -9.775 -9.177 -14.280 1.00 93.44 518 THR A N 1
ATOM 3972 C CA . THR A 1 518 ? -8.690 -9.803 -15.054 1.00 93.44 518 THR A CA 1
ATOM 3973 C C . THR A 1 518 ? -7.318 -9.230 -14.710 1.00 93.44 518 THR A C 1
ATOM 3975 O O . THR A 1 518 ? -6.384 -9.993 -14.484 1.00 93.44 518 THR A O 1
ATOM 3978 N N . GLU A 1 519 ? -7.201 -7.906 -14.593 1.00 94.69 519 GLU A N 1
ATOM 3979 C CA . GLU A 1 519 ? -5.928 -7.241 -14.284 1.00 94.69 519 GLU A CA 1
ATOM 3980 C C . GLU A 1 519 ? -5.366 -7.650 -12.917 1.00 94.69 519 GLU A C 1
ATOM 3982 O O . GLU A 1 519 ? -4.168 -7.901 -12.782 1.00 94.69 519 GLU A O 1
ATOM 3987 N N . ALA A 1 520 ? -6.226 -7.807 -11.905 1.00 95.62 520 ALA A N 1
ATOM 3988 C CA . ALA A 1 520 ? -5.801 -8.310 -10.602 1.00 95.62 520 ALA A CA 1
ATOM 3989 C C . ALA A 1 520 ? -5.345 -9.771 -10.675 1.00 95.62 520 ALA A C 1
ATOM 3991 O O . ALA A 1 520 ? -4.336 -10.124 -10.067 1.00 95.62 520 ALA A O 1
ATOM 3992 N N . LEU A 1 521 ? -6.045 -10.622 -11.431 1.00 95.94 521 LEU A N 1
ATOM 3993 C CA . LEU A 1 521 ? -5.645 -12.020 -11.614 1.00 95.94 521 LEU A CA 1
ATOM 3994 C C . LEU A 1 521 ? -4.286 -12.130 -12.316 1.00 95.94 521 LEU A C 1
ATOM 3996 O O . LEU A 1 521 ? -3.435 -12.889 -11.856 1.00 95.94 521 LEU A O 1
ATOM 4000 N N . LEU A 1 522 ? -4.056 -11.332 -13.362 1.00 95.56 522 LEU A N 1
ATOM 4001 C CA . LEU A 1 522 ? -2.780 -11.267 -14.077 1.00 95.56 522 LEU A CA 1
ATOM 4002 C C . LEU A 1 522 ? -1.641 -10.782 -13.171 1.00 95.56 522 LEU A C 1
ATOM 4004 O O . LEU A 1 522 ? -0.576 -11.403 -13.136 1.00 95.56 522 LEU A O 1
ATOM 4008 N N . ALA A 1 523 ? -1.878 -9.724 -12.388 1.00 95.94 523 ALA A N 1
ATOM 4009 C CA . ALA A 1 523 ? -0.909 -9.223 -11.415 1.00 95.94 523 ALA A CA 1
ATOM 4010 C C . ALA A 1 523 ? -0.556 -10.295 -10.373 1.00 95.94 523 ALA A C 1
ATOM 4012 O O . ALA A 1 523 ? 0.620 -10.573 -10.132 1.00 95.94 523 ALA A O 1
ATOM 4013 N N . LEU A 1 524 ? -1.565 -10.943 -9.783 1.00 96.31 524 LEU A N 1
ATOM 4014 C CA . LEU A 1 524 ? -1.374 -12.003 -8.792 1.00 96.31 524 LEU A CA 1
ATOM 4015 C C . LEU A 1 524 ? -0.661 -13.221 -9.386 1.00 96.31 524 LEU A C 1
ATOM 4017 O O . LEU A 1 524 ? 0.189 -13.804 -8.714 1.00 96.31 524 LEU A O 1
ATOM 4021 N N . TYR A 1 525 ? -0.965 -13.596 -10.632 1.00 96.19 525 TYR A N 1
ATOM 4022 C CA . TYR A 1 525 ? -0.293 -14.694 -11.323 1.00 96.19 525 TYR A CA 1
ATOM 4023 C C . TYR A 1 525 ? 1.202 -14.407 -11.495 1.00 96.19 525 TYR A C 1
ATOM 4025 O O . TYR A 1 525 ? 2.036 -15.208 -11.057 1.00 96.19 525 TYR A O 1
ATOM 4033 N N . GLN A 1 526 ? 1.539 -13.229 -12.030 1.00 95.50 526 GLN A N 1
ATOM 4034 C CA . GLN A 1 526 ? 2.920 -12.778 -12.187 1.00 95.50 526 GLN A CA 1
ATOM 4035 C C . GLN A 1 526 ? 3.653 -12.720 -10.842 1.00 95.50 526 GLN A C 1
ATOM 4037 O O . GLN A 1 526 ? 4.718 -13.318 -10.696 1.00 95.50 526 GLN A O 1
ATOM 4042 N N . LEU A 1 527 ? 3.078 -12.057 -9.835 1.00 94.62 527 LEU A N 1
ATOM 4043 C CA . LEU A 1 527 ? 3.701 -11.927 -8.515 1.00 94.62 527 LEU A CA 1
ATOM 4044 C C . LEU A 1 527 ? 3.915 -13.296 -7.863 1.00 94.62 527 LEU A C 1
ATOM 4046 O O . LEU A 1 527 ? 4.992 -13.550 -7.331 1.00 94.62 527 LEU A O 1
ATOM 4050 N N . SER A 1 528 ? 2.933 -14.201 -7.946 1.00 94.06 528 SER A N 1
ATOM 4051 C CA . SER A 1 528 ? 3.055 -15.561 -7.399 1.00 94.06 528 SER A CA 1
ATOM 4052 C C . SER A 1 528 ? 4.103 -16.421 -8.114 1.00 94.06 528 SER A C 1
ATOM 4054 O O . SER A 1 528 ? 4.538 -17.426 -7.559 1.00 94.06 528 SER A O 1
ATOM 4056 N N . SER A 1 529 ? 4.514 -16.021 -9.322 1.00 91.69 529 SER A N 1
ATOM 4057 C CA . SER A 1 529 ? 5.557 -16.686 -10.110 1.00 91.69 529 SER A CA 1
ATOM 4058 C C . SER A 1 529 ? 6.950 -16.082 -9.891 1.00 91.69 529 SER A C 1
ATOM 4060 O O . SER A 1 529 ? 7.947 -16.788 -10.020 1.00 91.69 529 SER A O 1
ATOM 4062 N N . GLU A 1 530 ? 7.038 -14.781 -9.590 1.00 90.69 530 GLU A N 1
ATOM 4063 C CA . GLU A 1 530 ? 8.312 -14.064 -9.410 1.00 90.69 530 GLU A CA 1
ATOM 4064 C C . GLU A 1 530 ? 8.778 -13.985 -7.948 1.00 90.69 530 GLU A C 1
ATOM 4066 O O . GLU A 1 530 ? 9.980 -13.869 -7.697 1.00 90.69 530 GLU A O 1
ATOM 4071 N N . MET A 1 531 ? 7.851 -14.019 -6.985 1.00 89.56 531 MET A N 1
ATOM 4072 C CA . MET A 1 531 ? 8.141 -13.768 -5.571 1.00 89.56 531 MET A CA 1
ATOM 4073 C C . MET A 1 531 ? 8.133 -15.059 -4.739 1.00 89.56 531 MET A C 1
ATOM 4075 O O . MET A 1 531 ? 7.347 -15.961 -5.025 1.00 89.56 531 MET A O 1
ATOM 4079 N N . PRO A 1 532 ? 8.948 -15.145 -3.664 1.00 87.69 532 PRO A N 1
ATOM 4080 C CA . PRO A 1 532 ? 8.984 -16.311 -2.775 1.00 87.69 532 PRO A CA 1
ATOM 4081 C C . PRO A 1 532 ? 7.623 -16.702 -2.191 1.00 87.69 532 PRO A C 1
ATOM 4083 O O . PRO A 1 532 ? 7.318 -17.885 -2.052 1.00 87.69 532 PRO A O 1
ATOM 4086 N N . LEU A 1 533 ? 6.809 -15.706 -1.832 1.00 90.75 533 LEU A N 1
ATOM 4087 C CA . LEU A 1 533 ? 5.470 -15.919 -1.303 1.00 90.75 533 LEU A CA 1
ATOM 4088 C C . LEU A 1 533 ? 4.558 -14.764 -1.695 1.00 90.75 533 LEU A C 1
ATOM 4090 O O . LEU A 1 533 ? 4.887 -13.600 -1.463 1.00 90.75 533 LEU A O 1
ATOM 4094 N N . VAL A 1 534 ? 3.378 -15.112 -2.201 1.00 94.25 534 VAL A N 1
ATOM 4095 C CA . VAL A 1 534 ? 2.243 -14.205 -2.370 1.00 94.25 534 VAL A CA 1
ATOM 4096 C C . VAL A 1 534 ? 1.009 -14.895 -1.817 1.00 94.25 534 VAL A C 1
ATOM 4098 O O . VAL A 1 534 ? 0.664 -16.002 -2.233 1.00 94.25 534 VAL A O 1
ATOM 4101 N N . LYS A 1 535 ? 0.337 -14.239 -0.877 1.00 93.56 535 LYS A N 1
ATOM 4102 C CA . LYS A 1 535 ? -0.916 -14.700 -0.287 1.00 93.56 535 LYS A CA 1
ATOM 4103 C C . LYS A 1 535 ? -1.968 -13.610 -0.433 1.00 93.56 535 LYS A C 1
ATOM 4105 O O . LYS A 1 535 ? -1.726 -12.462 -0.075 1.00 93.56 535 LYS A O 1
ATOM 4110 N N . VAL A 1 536 ? -3.153 -13.980 -0.906 1.00 95.31 536 VAL A N 1
ATOM 4111 C CA . VAL A 1 536 ? -4.337 -13.119 -0.812 1.00 95.31 536 VAL A CA 1
ATOM 4112 C C . VAL A 1 536 ? -4.905 -13.268 0.594 1.00 95.31 536 VAL A C 1
ATOM 4114 O O . VAL A 1 536 ? -5.232 -14.374 1.024 1.00 95.31 536 VAL A O 1
ATOM 4117 N N . LEU A 1 537 ? -4.964 -12.157 1.322 1.00 94.88 537 LEU A N 1
ATOM 4118 C CA . LEU A 1 537 ? -5.584 -12.066 2.640 1.00 94.88 537 LEU A CA 1
ATOM 4119 C C . LEU A 1 537 ? -7.085 -11.812 2.536 1.00 94.88 537 LEU A C 1
ATOM 4121 O O . LEU A 1 537 ? -7.790 -12.094 3.487 1.00 94.88 537 LEU A O 1
ATOM 4125 N N . GLY A 1 538 ? -7.587 -11.319 1.406 1.00 95.56 538 GLY A N 1
ATOM 4126 C CA . GLY A 1 538 ? -9.018 -11.194 1.143 1.00 95.56 538 GLY A CA 1
ATOM 4127 C C . GLY A 1 538 ? -9.289 -10.434 -0.149 1.00 95.56 538 GLY A C 1
ATOM 4128 O O . GLY A 1 538 ? -8.427 -9.685 -0.609 1.00 95.56 538 GLY A O 1
ATOM 4129 N N . TRP A 1 539 ? -10.482 -10.622 -0.709 1.00 96.56 539 TRP A N 1
ATOM 4130 C CA . TRP A 1 539 ? -11.022 -9.818 -1.806 1.00 96.56 539 TRP A CA 1
ATOM 4131 C C . TRP A 1 539 ? -12.460 -9.459 -1.452 1.00 96.56 539 TRP A C 1
ATOM 4133 O O . TRP A 1 539 ? -13.346 -10.309 -1.476 1.00 96.56 539 TRP A O 1
ATOM 4143 N N . TYR A 1 540 ? -12.657 -8.222 -1.025 1.00 95.75 540 TYR A N 1
ATOM 4144 C CA . TYR A 1 540 ? -13.806 -7.818 -0.235 1.00 95.75 540 TYR A CA 1
ATOM 4145 C C . TYR A 1 540 ? -14.238 -6.388 -0.559 1.00 95.75 540 TYR A C 1
ATOM 4147 O O . TYR A 1 540 ? -13.585 -5.690 -1.331 1.00 95.75 540 TYR A O 1
ATOM 4155 N N . VAL A 1 541 ? -15.353 -5.969 0.034 1.00 94.75 541 VAL A N 1
ATOM 4156 C CA . VAL A 1 541 ? -15.910 -4.616 -0.083 1.00 94.75 541 VAL A CA 1
ATOM 4157 C C . VAL A 1 541 ? -15.772 -3.861 1.240 1.00 94.75 541 VAL A C 1
ATOM 4159 O O . VAL A 1 541 ? -15.947 -4.442 2.320 1.00 94.75 541 VAL A O 1
ATOM 4162 N N . ASP A 1 542 ? -15.483 -2.561 1.173 1.00 90.75 542 ASP A N 1
ATOM 4163 C CA . ASP A 1 542 ? -15.668 -1.658 2.313 1.00 90.75 542 ASP A CA 1
ATOM 4164 C C . ASP A 1 542 ? -17.137 -1.205 2.349 1.00 90.75 542 ASP A C 1
ATOM 4166 O O . ASP A 1 542 ? -17.575 -0.382 1.545 1.00 90.75 542 ASP A O 1
ATOM 4170 N N . LYS A 1 543 ? -17.918 -1.742 3.289 1.00 88.94 543 LYS A N 1
ATOM 4171 C CA . LYS A 1 543 ? -19.306 -1.328 3.499 1.00 88.94 543 LYS A CA 1
ATOM 4172 C C . LYS A 1 543 ? -19.353 0.047 4.183 1.00 88.94 543 LYS A C 1
ATOM 4174 O O . LYS A 1 543 ? -18.612 0.259 5.154 1.00 88.94 543 LYS A O 1
ATOM 4179 N N . PRO A 1 544 ? -20.217 0.960 3.702 1.00 71.88 544 PRO A N 1
ATOM 4180 C CA . PRO A 1 544 ? -20.322 2.324 4.217 1.00 71.88 544 PRO A CA 1
ATOM 4181 C C . PRO A 1 544 ? -20.693 2.378 5.700 1.00 71.88 544 PRO A C 1
ATOM 4183 O O . PRO A 1 544 ? -21.346 1.441 6.211 1.00 71.88 544 PRO A O 1
#